Protein AF-0000000080321859 (afdb_homodimer)

Solvent-accessible surface area (backbone atoms only — not comparable to full-atom values): 27134 Å² total; per-residue (Å²): 132,62,76,46,79,43,78,75,52,98,42,32,35,37,41,33,36,69,59,38,38,30,37,37,37,58,61,100,48,27,34,35,37,46,30,27,28,45,57,45,30,52,54,44,61,75,68,56,82,71,75,60,48,25,36,36,37,37,36,87,46,39,67,28,42,49,3,40,14,45,48,38,65,78,32,70,80,35,47,27,33,25,32,49,68,50,54,65,50,72,72,33,63,68,55,51,50,51,32,49,51,54,38,22,66,56,55,74,50,82,77,93,53,44,80,77,76,61,73,38,68,41,47,71,72,38,68,64,80,81,28,38,29,38,64,32,32,7,37,34,86,44,24,35,28,42,32,32,46,75,62,18,34,36,35,36,37,52,47,62,21,46,49,41,91,89,68,49,63,45,63,44,32,54,57,24,38,64,43,20,52,53,28,43,55,54,57,56,32,39,60,35,25,31,33,39,37,38,34,68,49,69,36,51,45,70,50,31,58,51,50,47,50,49,29,51,51,43,39,53,51,51,44,51,43,48,76,73,62,56,49,68,69,57,50,46,58,67,62,53,43,78,71,51,58,62,46,54,64,69,60,51,51,53,48,51,52,37,34,51,51,26,47,72,69,45,134,131,62,75,47,78,43,78,75,51,99,41,32,33,37,41,33,36,69,57,38,39,31,37,38,37,58,59,98,47,28,33,32,36,46,29,26,27,46,57,43,30,52,55,45,60,75,68,56,83,70,75,59,48,25,36,37,37,37,36,88,46,42,67,28,41,49,3,39,14,49,49,38,68,78,33,71,80,36,47,26,34,24,32,50,69,51,54,64,49,72,74,34,64,70,54,53,50,50,33,51,52,53,39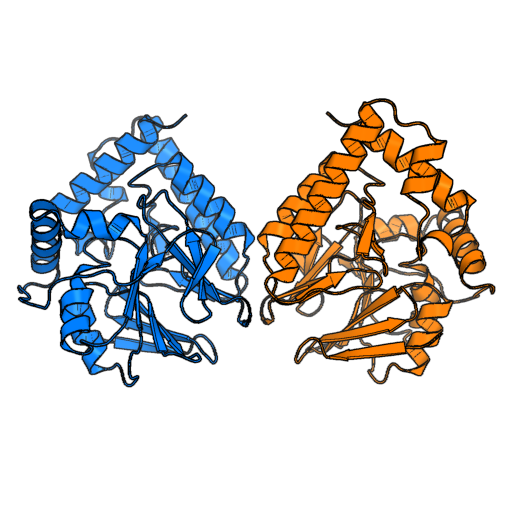,22,66,55,54,74,51,82,77,92,54,51,79,75,75,61,72,39,69,41,49,70,73,36,69,63,81,81,28,37,27,38,63,30,32,8,35,35,84,46,23,36,27,43,32,33,46,74,62,18,34,36,36,39,37,53,48,64,22,46,48,39,91,88,67,48,66,43,65,44,31,53,58,25,39,64,44,22,52,52,29,40,55,54,57,56,33,38,59,35,25,31,32,38,37,36,32,69,49,69,36,52,46,71,50,30,56,50,50,48,51,49,29,52,50,42,38,51,51,51,44,52,44,46,76,72,62,55,50,69,68,59,50,47,60,68,62,53,43,76,71,52,58,62,46,55,62,69,60,51,52,51,47,51,51,37,33,51,50,26,45,72,69,44,136

Secondary structure (DSSP, 8-state):
-PEEEEE-SSSEEEEEETTEEEEEEESSSEEEE----HHHHHHHHHH--SPPSEEE----SHHHHTTHHHHHHH-TT-EEEEETTHHHHHT-HHHHHHHHHHHHHHHSS----PPP--SEEE-TT-EETTEEEEE-TTSSTT-EEEEEGGGTEEEEETTT-EE-TTS-EE---SS-HHHHHHHHHHHHHH--SEEEESSS-EEETTHHHHHHHHHHHHHHHHHHHHHTT--HHHHHHHHS-GGGGGS-HHHHHHHHHHHHHHHHT--/-PEEEEE-SSSEEEEEETTEEEEEEESSSEEEE----HHHHHHHHHH--SPPSEEE----SHHHHTTHHHHHHH-TT-EEEEETTHHHHHT-HHHHHHHHHHHHHHHSS----PPP--SEEE-TT-EETTEEEEE-TTS-TT-EEEEEGGGTEEEEETTT-EE-TTS-EE---SS-HHHHHHHHHHHHHH--SEEEESSS-EEETTHHHHHHHHHHHHHHHHHHHHHTT--HHHHHHHHS-GGGGGS-HHHHHHHHHHHHHHHHT--

Radius of gyration: 26.73 Å; Cα contacts (8 Å, |Δi|>4): 1152; chains: 2; bounding box: 50×74×61 Å

InterPro domains:
  IPR001279 Metallo-beta-lactamase [PF00753] (16-199)
  IPR001279 Metallo-beta-lactamase [SM00849] (19-199)
  IPR036866 Ribonuclease Z/Hydroxyacylglutathione hydrolase-like [G3DSA:3.60.15.10] (3-265)
  IPR036866 Ribonuclease Z/Hydroxyacylglutathione hydrolase-like [SSF56281] (5-227)
  IPR050855 Metallo-beta-lactamase type 2-like [PTHR42951] (15-222)

Structure (mmCIF, N/CA/C/O backbone):
data_AF-0000000080321859-model_v1
#
loop_
_entity.id
_entity.type
_entity.pdbx_description
1 polymer 'Zn-dependent hydrolase'
#
loop_
_atom_site.group_PDB
_atom_site.id
_atom_site.type_symbol
_atom_site.label_atom_id
_atom_site.label_alt_id
_atom_site.label_comp_id
_atom_site.label_asym_id
_atom_site.label_entity_id
_atom_site.label_seq_id
_atom_site.pdbx_PDB_ins_code
_atom_site.Cartn_x
_atom_site.Cartn_y
_atom_site.Cartn_z
_atom_site.occupancy
_atom_site.B_iso_or_equiv
_atom_site.auth_seq_id
_atom_site.auth_comp_id
_atom_site.auth_asym_id
_atom_site.auth_atom_id
_atom_site.pdbx_PDB_model_num
ATOM 1 N N . MET A 1 1 ? -11.883 -33.625 -8.992 1 77.44 1 MET A N 1
ATOM 2 C CA . MET A 1 1 ? -11.422 -32.344 -8.469 1 77.44 1 MET A CA 1
ATOM 3 C C . MET A 1 1 ? -12.602 -31.422 -8.195 1 77.44 1 MET A C 1
ATOM 5 O O . MET A 1 1 ? -13.539 -31.344 -8.992 1 77.44 1 MET A O 1
ATOM 9 N N . GLU A 1 2 ? -12.727 -30.891 -6.996 1 87 2 GLU A N 1
ATOM 10 C CA . GLU A 1 2 ? -13.82 -29.984 -6.617 1 87 2 GLU A CA 1
ATOM 11 C C . GLU A 1 2 ? -13.438 -28.531 -6.836 1 87 2 GLU A C 1
ATOM 13 O O . GLU A 1 2 ? -12.25 -28.188 -6.797 1 87 2 GLU A O 1
ATOM 18 N N . VAL A 1 3 ? -14.469 -27.703 -7.324 1 94.19 3 VAL A N 1
ATOM 19 C CA . VAL A 1 3 ? -14.273 -26.266 -7.48 1 94.19 3 VAL A CA 1
ATOM 20 C C . VAL A 1 3 ? -14.961 -25.516 -6.34 1 94.19 3 VAL A C 1
ATOM 22 O O . VAL A 1 3 ? -16.156 -25.719 -6.086 1 94.19 3 VAL A O 1
ATOM 25 N N . GLU A 1 4 ? -14.211 -24.844 -5.609 1 96.19 4 GLU A N 1
ATOM 26 C CA . GLU A 1 4 ? -14.75 -23.969 -4.582 1 96.19 4 GLU A CA 1
ATOM 27 C C . GLU A 1 4 ? -14.828 -22.531 -5.082 1 96.19 4 GLU A C 1
ATOM 29 O O . GLU A 1 4 ? -13.852 -22 -5.609 1 96.19 4 GLU A O 1
ATOM 34 N N . VAL A 1 5 ? -15.977 -21.906 -4.965 1 96.62 5 VAL A N 1
ATOM 35 C CA . VAL A 1 5 ? -16.156 -20.531 -5.406 1 96.62 5 VAL A CA 1
ATOM 36 C C . VAL A 1 5 ? -16.312 -19.625 -4.195 1 96.62 5 VAL A C 1
ATOM 38 O O . VAL A 1 5 ? -17.172 -19.844 -3.338 1 96.62 5 VAL A O 1
ATOM 41 N N . ILE A 1 6 ? -15.508 -18.625 -4.086 1 97.31 6 ILE A N 1
ATOM 42 C CA . ILE A 1 6 ? -15.5 -17.703 -2.959 1 97.31 6 ILE A CA 1
ATOM 43 C C . ILE A 1 6 ? -15.672 -16.266 -3.465 1 97.31 6 ILE A C 1
ATOM 45 O O . ILE A 1 6 ? -14.898 -15.812 -4.309 1 97.31 6 ILE A O 1
ATOM 49 N N . GLU A 1 7 ? -16.672 -15.555 -3.035 1 97.69 7 GLU A N 1
ATOM 50 C CA . GLU A 1 7 ? -16.797 -14.133 -3.32 1 97.69 7 GLU A CA 1
ATOM 51 C C . GLU A 1 7 ? -15.836 -13.305 -2.469 1 97.69 7 GLU A C 1
ATOM 53 O O . GLU A 1 7 ? -16.016 -13.188 -1.256 1 97.69 7 GLU A O 1
ATOM 58 N N . LEU A 1 8 ? -14.82 -12.742 -3.055 1 98 8 LEU A N 1
ATOM 59 C CA . LEU A 1 8 ? -13.82 -11.992 -2.301 1 98 8 LEU A CA 1
ATOM 60 C C . LEU A 1 8 ? -14.297 -10.57 -2.035 1 98 8 LEU A C 1
ATOM 62 O O . LEU A 1 8 ? -14.125 -10.047 -0.93 1 98 8 LEU A O 1
ATOM 66 N N . THR A 1 9 ? -14.75 -9.898 -3.041 1 97.5 9 THR A N 1
ATOM 67 C CA . THR A 1 9 ? -15.336 -8.57 -2.986 1 97.5 9 THR A CA 1
ATOM 68 C C . THR A 1 9 ? -16.547 -8.477 -3.91 1 97.5 9 THR A C 1
ATOM 70 O O . THR A 1 9 ? -17.016 -9.484 -4.43 1 97.5 9 THR A O 1
ATOM 73 N N . SER A 1 10 ? -17 -7.211 -4.098 1 95.38 10 SER A N 1
ATOM 74 C CA . SER A 1 10 ? -18.141 -7.031 -4.996 1 95.38 10 SER A CA 1
ATOM 75 C C . SER A 1 10 ? -17.75 -7.316 -6.441 1 95.38 10 SER A C 1
ATOM 77 O O . SER A 1 10 ? -18.578 -7.734 -7.242 1 95.38 10 SER A O 1
ATOM 79 N N . SER A 1 11 ? -16.453 -7.227 -6.738 1 97.56 11 SER A N 1
ATOM 80 C CA . SER A 1 11 ? -16.047 -7.332 -8.141 1 97.56 11 SER A CA 1
ATOM 81 C C . SER A 1 11 ? -15.141 -8.539 -8.367 1 97.56 11 SER A C 1
ATOM 83 O O . SER A 1 11 ? -14.789 -8.844 -9.508 1 97.56 11 SER A O 1
ATOM 85 N N . PHE A 1 12 ? -14.789 -9.234 -7.207 1 98.38 12 PHE A N 1
ATOM 86 C CA . PHE A 1 12 ? -13.82 -10.305 -7.367 1 98.38 12 PHE A CA 1
ATOM 87 C C . PHE A 1 12 ? -14.367 -11.617 -6.82 1 98.38 12 PHE A C 1
ATOM 89 O O . PHE A 1 12 ? -14.922 -11.656 -5.723 1 98.38 12 PHE A O 1
ATOM 96 N N . LYS A 1 13 ? -14.117 -12.656 -7.578 1 98.19 13 LYS A N 1
ATOM 97 C CA . LYS A 1 13 ? -14.383 -14.023 -7.148 1 98.19 13 LYS A CA 1
ATOM 98 C C . LYS A 1 13 ? -13.141 -14.891 -7.273 1 98.19 13 LYS A C 1
ATOM 100 O O . LYS A 1 13 ? -12.352 -14.727 -8.211 1 98.19 13 LYS A O 1
ATOM 105 N N . LEU A 1 14 ? -12.969 -15.758 -6.363 1 98.31 14 LEU A N 1
ATOM 106 C CA . LEU A 1 14 ? -11.945 -16.797 -6.402 1 98.31 14 LEU A CA 1
ATOM 107 C C . LEU A 1 14 ? -12.555 -18.156 -6.727 1 98.31 14 LEU A C 1
ATOM 109 O O . LEU A 1 14 ? -13.531 -18.562 -6.109 1 98.31 14 LEU A O 1
ATOM 113 N N . TYR A 1 15 ? -12.07 -18.734 -7.77 1 98 15 TYR A N 1
ATOM 114 C CA . TYR A 1 15 ? -12.344 -20.141 -8.07 1 98 15 TYR A CA 1
ATOM 115 C C . TYR A 1 15 ? -11.148 -21.016 -7.723 1 98 15 TYR A C 1
ATOM 117 O O . TYR A 1 15 ? -10.141 -21 -8.43 1 98 15 TYR A O 1
ATOM 125 N N . ARG A 1 16 ? -11.305 -21.734 -6.66 1 97.69 16 ARG A N 1
ATOM 126 C CA . ARG A 1 16 ? -10.242 -22.672 -6.301 1 97.69 16 ARG A CA 1
ATOM 127 C C . ARG A 1 16 ? -10.492 -24.047 -6.914 1 97.69 16 ARG A C 1
ATOM 129 O O . ARG A 1 16 ? -11.492 -24.703 -6.602 1 97.69 16 ARG A O 1
ATOM 136 N N . VAL A 1 17 ? -9.625 -24.438 -7.777 1 97.38 17 VAL A N 1
ATOM 137 C CA . VAL A 1 17 ? -9.703 -25.734 -8.453 1 97.38 17 VAL A CA 1
ATOM 138 C C . VAL A 1 17 ? -8.523 -26.609 -8.047 1 97.38 17 VAL A C 1
ATOM 140 O O . VAL A 1 17 ? -7.41 -26.438 -8.562 1 97.38 17 VAL A O 1
ATOM 143 N N . GLY A 1 18 ? -8.805 -27.562 -7.125 1 94.56 18 GLY A N 1
ATOM 144 C CA . GLY A 1 18 ? -7.68 -28.25 -6.52 1 94.56 18 GLY A CA 1
ATOM 145 C C . GLY A 1 18 ? -6.766 -27.328 -5.73 1 94.56 18 GLY A C 1
ATOM 146 O O . GLY A 1 18 ? -7.203 -26.688 -4.781 1 94.56 18 GLY A O 1
ATOM 147 N N . PHE A 1 19 ? -5.531 -27.234 -6.23 1 95.19 19 PHE A N 1
ATOM 148 C CA . PHE A 1 19 ? -4.59 -26.375 -5.516 1 95.19 19 PHE A CA 1
ATOM 149 C C . PHE A 1 19 ? -4.277 -25.125 -6.324 1 95.19 19 PHE A C 1
ATOM 151 O O . PHE A 1 19 ? -3.32 -24.406 -6.02 1 95.19 19 PHE A O 1
ATOM 158 N N . VAL A 1 20 ? -5.02 -24.906 -7.363 1 97.12 20 VAL A N 1
ATOM 159 C CA . VAL A 1 20 ? -4.797 -23.734 -8.219 1 97.12 20 VAL A CA 1
ATOM 160 C C . VAL A 1 20 ? -5.902 -22.703 -7.984 1 97.12 20 VAL A C 1
ATOM 162 O O . VAL A 1 20 ? -7.086 -23.047 -7.965 1 97.12 20 VAL A O 1
ATOM 165 N N . ASN A 1 21 ? -5.527 -21.5 -7.801 1 98.38 21 ASN A N 1
ATOM 166 C CA . ASN A 1 21 ? -6.473 -20.406 -7.617 1 98.38 21 ASN A CA 1
ATOM 167 C C . ASN A 1 21 ? -6.66 -19.594 -8.898 1 98.38 21 ASN A C 1
ATOM 169 O O . ASN A 1 21 ? -5.684 -19.172 -9.516 1 98.38 21 ASN A O 1
ATOM 173 N N . TYR A 1 22 ? -7.887 -19.438 -9.328 1 98.56 22 TYR A N 1
ATOM 174 C CA . TYR A 1 22 ? -8.297 -18.531 -10.398 1 98.56 22 TYR A CA 1
ATOM 175 C C . TYR A 1 22 ? -9.055 -17.328 -9.844 1 98.56 22 TYR A C 1
ATOM 177 O O . TYR A 1 22 ? -9.844 -17.469 -8.906 1 98.56 22 TYR A O 1
ATOM 185 N N . TYR A 1 23 ? -8.836 -16.203 -10.438 1 98.56 23 TYR A N 1
ATOM 186 C CA . TYR A 1 23 ? -9.562 -15.016 -10.016 1 98.56 23 TYR A CA 1
ATOM 187 C C . TYR A 1 23 ? -10.336 -14.398 -11.18 1 98.56 23 TYR A C 1
ATOM 189 O O . TYR A 1 23 ? -9.82 -14.328 -12.305 1 98.56 23 TYR A O 1
ATOM 197 N N . VAL A 1 24 ? -11.523 -14.023 -10.938 1 98.69 24 VAL A N 1
ATOM 198 C CA . VAL A 1 24 ? -12.344 -13.344 -11.938 1 98.69 24 VAL A CA 1
ATOM 199 C C . VAL A 1 24 ? -12.68 -11.938 -11.461 1 98.69 24 VAL A C 1
ATOM 201 O O . VAL A 1 24 ? -13.188 -11.75 -10.352 1 98.69 24 VAL A O 1
ATOM 204 N N . TYR A 1 25 ? -12.312 -11 -12.242 1 98.62 25 TYR A N 1
ATOM 205 C CA . TYR A 1 25 ? -12.664 -9.602 -12.008 1 98.62 25 TYR A CA 1
ATOM 206 C C . TYR A 1 25 ? -13.812 -9.164 -12.898 1 98.62 25 TYR A C 1
ATOM 208 O O . TYR A 1 25 ? -13.711 -9.219 -14.125 1 98.62 25 TYR A O 1
ATOM 216 N N . SER A 1 26 ? -14.836 -8.727 -12.266 1 97.75 26 SER A N 1
ATOM 217 C CA . SER A 1 26 ? -16.016 -8.242 -12.992 1 97.75 26 SER A CA 1
ATOM 218 C C . SER A 1 26 ? -16.062 -6.719 -13 1 97.75 26 SER A C 1
ATOM 220 O O . SER A 1 26 ? -16.656 -6.109 -12.102 1 97.75 26 SER A O 1
ATOM 222 N N . GLY A 1 27 ? -15.391 -6.105 -13.961 1 95.62 27 GLY A N 1
ATOM 223 C CA . GLY A 1 27 ? -15.492 -4.676 -14.219 1 95.62 27 GLY A CA 1
ATOM 224 C C . GLY A 1 27 ? -16.234 -4.352 -15.508 1 95.62 27 GLY A C 1
ATOM 225 O O . GLY A 1 27 ? -17.281 -4.941 -15.789 1 95.62 27 GLY A O 1
ATOM 226 N N . GLU A 1 28 ? -15.711 -3.27 -16.25 1 93.06 28 GLU A N 1
ATOM 227 C CA . GLU A 1 28 ? -16.281 -3.018 -17.578 1 93.06 28 GLU A CA 1
ATOM 228 C C . GLU A 1 28 ? -16.156 -4.246 -18.469 1 93.06 28 GLU A C 1
ATOM 230 O O . GLU A 1 28 ? -17.078 -4.555 -19.234 1 93.06 28 GLU A O 1
ATOM 235 N N . LYS A 1 29 ? -15.016 -4.914 -18.297 1 96.25 29 LYS A N 1
ATOM 236 C CA . LYS A 1 29 ? -14.773 -6.23 -18.891 1 96.25 29 LYS A CA 1
ATOM 237 C C . LYS A 1 29 ? -14.555 -7.285 -17.812 1 96.25 29 LYS A C 1
ATOM 239 O O . LYS A 1 29 ? -14.086 -6.977 -16.719 1 96.25 29 LYS A O 1
ATOM 244 N N . THR A 1 30 ? -15.016 -8.453 -18.125 1 98.19 30 THR A N 1
ATOM 245 C CA . THR A 1 30 ? -14.703 -9.578 -17.25 1 98.19 30 THR A CA 1
ATOM 246 C C . THR A 1 30 ? -13.305 -10.117 -17.547 1 98.19 30 THR A C 1
ATOM 248 O O . THR A 1 30 ? -13.008 -10.516 -18.672 1 98.19 30 THR A O 1
ATOM 251 N N . VAL A 1 31 ? -12.477 -10.102 -16.578 1 98.75 31 VAL A N 1
ATOM 252 C CA . VAL A 1 31 ? -11.094 -10.547 -16.734 1 98.75 31 VAL A CA 1
ATOM 253 C C . VAL A 1 31 ? -10.859 -11.797 -15.898 1 98.75 31 VAL A C 1
ATOM 255 O O . VAL A 1 31 ? -11.086 -11.789 -14.688 1 98.75 31 VAL A O 1
ATOM 258 N N . LEU A 1 32 ? -10.477 -12.852 -16.531 1 98.75 32 LEU A N 1
ATOM 259 C CA . LEU A 1 32 ? -9.992 -14.039 -15.828 1 98.75 32 LEU A CA 1
ATOM 260 C C . LEU A 1 32 ? -8.492 -13.953 -15.586 1 98.75 32 LEU A C 1
ATOM 262 O O . LEU A 1 32 ? -7.715 -13.797 -16.531 1 98.75 32 LEU A O 1
ATOM 266 N N . ILE A 1 33 ? -8.078 -13.969 -14.312 1 98.81 33 ILE A N 1
ATOM 267 C CA . ILE A 1 33 ? -6.672 -13.867 -13.945 1 98.81 33 ILE A CA 1
ATOM 268 C C . ILE A 1 33 ? -6.156 -15.242 -13.523 1 98.81 33 ILE A C 1
ATOM 270 O O . ILE A 1 33 ? -6.695 -15.859 -12.594 1 98.81 33 ILE A O 1
ATOM 274 N N . GLU A 1 34 ? -5.074 -15.719 -14.109 1 97.44 34 GLU A N 1
ATOM 275 C CA . GLU A 1 34 ? -4.52 -17.062 -13.977 1 97.44 34 GLU A CA 1
ATOM 276 C C . GLU A 1 34 ? -5.18 -18.031 -14.953 1 97.44 34 GLU A C 1
ATOM 278 O O . GLU A 1 34 ? -6.387 -17.953 -15.195 1 97.44 34 GLU A O 1
ATOM 283 N N . THR A 1 35 ? -4.371 -18.938 -15.5 1 97.38 35 THR A N 1
ATOM 284 C CA . THR A 1 35 ? -4.926 -19.891 -16.453 1 97.38 35 THR A CA 1
ATOM 285 C C . THR A 1 35 ? -4.719 -21.328 -15.969 1 97.38 35 THR A C 1
ATOM 287 O O . THR A 1 35 ? -5.367 -22.25 -16.453 1 97.38 35 THR A O 1
ATOM 290 N N . GLY A 1 36 ? -3.777 -21.531 -15.047 1 97.38 36 GLY A N 1
ATOM 291 C CA . GLY A 1 36 ? -3.562 -22.844 -14.445 1 97.38 36 GLY A CA 1
ATOM 292 C C . GLY A 1 36 ? -3.098 -23.891 -15.438 1 97.38 36 GLY A C 1
ATOM 293 O O . GLY A 1 36 ? -2.357 -23.578 -16.375 1 97.38 36 GLY A O 1
ATOM 294 N N . LEU A 1 37 ? -3.418 -25.172 -15.102 1 97.31 37 LEU A N 1
ATOM 295 C CA . LEU A 1 37 ? -3.141 -26.344 -15.914 1 97.31 37 LEU A CA 1
ATOM 296 C C . LEU A 1 37 ? -4.305 -26.641 -16.859 1 97.31 37 LEU A C 1
ATOM 298 O O . LEU A 1 37 ? -5.414 -26.141 -16.656 1 97.31 37 LEU A O 1
ATOM 302 N N . SER A 1 38 ? -4.039 -27.5 -17.875 1 96.75 38 SER A N 1
ATOM 303 C CA . SER A 1 38 ? -5.109 -27.859 -18.812 1 96.75 38 SER A CA 1
ATOM 304 C C . SER A 1 38 ? -6.273 -28.516 -18.078 1 96.75 38 SER A C 1
ATOM 306 O O . SER A 1 38 ? -7.434 -28.172 -18.297 1 96.75 38 SER A O 1
ATOM 308 N N . CYS A 1 39 ? -5.977 -29.391 -17.094 1 96.31 39 CYS A N 1
ATOM 309 C CA . CYS A 1 39 ? -7.035 -30.109 -16.391 1 96.31 39 CYS A CA 1
ATOM 310 C C . CYS A 1 39 ? -7.777 -29.188 -15.43 1 96.31 39 CYS A C 1
ATOM 312 O O . CYS A 1 39 ? -8.992 -29.312 -15.266 1 96.31 39 CYS A O 1
ATOM 314 N N . THR A 1 40 ? -7.09 -28.297 -14.75 1 97.19 40 THR A N 1
ATOM 315 C CA . THR A 1 40 ? -7.77 -27.406 -13.82 1 97.19 40 THR A CA 1
ATOM 316 C C . THR A 1 40 ? -8.586 -26.359 -14.57 1 97.19 40 THR A C 1
ATOM 318 O O . THR A 1 40 ? -9.648 -25.938 -14.109 1 97.19 40 THR A O 1
ATOM 321 N N . ALA A 1 41 ? -8.102 -25.906 -15.703 1 97 41 ALA A N 1
ATOM 322 C CA . ALA A 1 41 ? -8.867 -24.984 -16.531 1 97 41 ALA A CA 1
ATOM 323 C C . ALA A 1 41 ? -10.156 -25.641 -17.031 1 97 41 ALA A C 1
ATOM 325 O O . ALA A 1 41 ? -11.211 -25 -17.031 1 97 41 ALA A O 1
ATOM 326 N N . SER A 1 42 ? -10 -26.891 -17.469 1 95.81 42 SER A N 1
ATOM 327 C CA . SER A 1 42 ? -11.188 -27.641 -17.891 1 95.81 42 SER A CA 1
ATOM 328 C C . SER A 1 42 ? -12.219 -27.719 -16.781 1 95.81 42 SER A C 1
ATOM 330 O O . SER A 1 42 ? -13.414 -27.531 -17 1 95.81 42 SER A O 1
ATOM 332 N N . LYS A 1 43 ? -11.734 -28.062 -15.656 1 96.81 43 LYS A N 1
ATOM 333 C CA . LYS A 1 43 ? -12.625 -28.172 -14.5 1 96.81 43 LYS A CA 1
ATOM 334 C C . LYS A 1 43 ? -13.242 -26.812 -14.156 1 96.81 43 LYS A C 1
ATOM 336 O O . LYS A 1 43 ? -14.422 -26.734 -13.805 1 96.81 43 LYS A O 1
ATOM 341 N N . LEU A 1 44 ? -12.484 -25.734 -14.195 1 97.25 44 LEU A N 1
ATOM 342 C CA . LEU A 1 44 ? -12.977 -24.391 -13.969 1 97.25 44 LEU A CA 1
ATOM 343 C C . LEU A 1 44 ? -14.164 -24.078 -14.867 1 97.25 44 LEU A C 1
ATOM 345 O O . LEU A 1 44 ? -15.156 -23.516 -14.414 1 97.25 44 LEU A O 1
ATOM 349 N N . LEU A 1 45 ? -14.055 -24.422 -16.141 1 96 45 LEU A N 1
ATOM 350 C CA . LEU A 1 45 ? -15.047 -24.078 -17.156 1 96 45 LEU A CA 1
ATOM 351 C C . LEU A 1 45 ? -16.375 -24.75 -16.859 1 96 45 LEU A C 1
ATOM 353 O O . LEU A 1 45 ? -17.422 -24.297 -17.328 1 96 45 LEU A O 1
ATOM 357 N N . GLU A 1 46 ? -16.297 -25.828 -16.094 1 94.88 46 GLU A N 1
ATOM 358 C CA . GLU A 1 46 ? -17.531 -26.5 -15.695 1 94.88 46 GLU A CA 1
ATOM 359 C C . GLU A 1 46 ? -18.344 -25.641 -14.727 1 94.88 46 GLU A C 1
ATOM 361 O O . GLU A 1 46 ? -19.562 -25.812 -14.609 1 94.88 46 GLU A O 1
ATOM 366 N N . GLU A 1 47 ? -17.688 -24.781 -14.047 1 95.06 47 GLU A N 1
ATOM 367 C CA . GLU A 1 47 ? -18.344 -24.047 -12.977 1 95.06 47 GLU A CA 1
ATOM 368 C C . GLU A 1 47 ? -18.406 -22.547 -13.289 1 95.06 47 GLU A C 1
ATOM 370 O O . GLU A 1 47 ? -19.172 -21.812 -12.688 1 95.06 47 GLU A O 1
ATOM 375 N N . LEU A 1 48 ? -17.609 -22.172 -14.219 1 93.44 48 LEU A N 1
ATOM 376 C CA . LEU A 1 48 ? -17.5 -20.75 -14.523 1 93.44 48 LEU A CA 1
ATOM 377 C C . LEU A 1 48 ? -18.766 -20.25 -15.219 1 93.44 48 LEU A C 1
ATOM 379 O O . LEU A 1 48 ? -19.125 -20.719 -16.297 1 93.44 48 LEU A O 1
ATOM 383 N N . ASP A 1 49 ? -19.5 -19.391 -14.641 1 84.69 49 ASP A N 1
ATOM 384 C CA . ASP A 1 49 ? -20.766 -18.875 -15.148 1 84.69 49 ASP A CA 1
ATOM 385 C C . ASP A 1 49 ? -20.578 -17.547 -15.867 1 84.69 49 ASP A C 1
ATOM 387 O O . ASP A 1 49 ? -21.484 -17.062 -16.531 1 84.69 49 ASP A O 1
ATOM 391 N N . GLU A 1 50 ? -19.484 -16.969 -15.844 1 84.5 50 GLU A N 1
ATOM 392 C CA . GLU A 1 50 ? -19.219 -15.648 -16.406 1 84.5 50 GLU A CA 1
ATOM 393 C C . GLU A 1 50 ? -18.688 -15.758 -17.844 1 84.5 50 GLU A C 1
ATOM 395 O O . GLU A 1 50 ? -18 -16.719 -18.188 1 84.5 50 GLU A O 1
ATOM 400 N N . ASP A 1 51 ? -19.094 -14.805 -18.625 1 91.56 51 ASP A N 1
ATOM 401 C CA . ASP A 1 51 ? -18.469 -14.664 -19.938 1 91.56 51 ASP A CA 1
ATOM 402 C C . ASP A 1 51 ? -17.141 -13.93 -19.828 1 91.56 51 ASP A C 1
ATOM 404 O O . ASP A 1 51 ? -17.094 -12.773 -19.406 1 91.56 51 ASP A O 1
ATOM 408 N N . VAL A 1 52 ? -16.125 -14.578 -20.219 1 97.31 52 VAL A N 1
ATOM 409 C CA . VAL A 1 52 ? -14.789 -14.031 -20.047 1 97.31 52 VAL A CA 1
ATOM 410 C C . VAL A 1 52 ? -14.414 -13.203 -21.281 1 97.31 52 VAL A C 1
ATOM 412 O O . VAL A 1 52 ? -14.375 -13.719 -22.391 1 97.31 52 VAL A O 1
ATOM 415 N N . ASP A 1 53 ? -14.156 -11.875 -21.062 1 98.06 53 ASP A N 1
ATOM 416 C CA . ASP A 1 53 ? -13.766 -10.953 -22.141 1 98.06 53 ASP A CA 1
ATOM 417 C C . ASP A 1 53 ? -12.25 -10.953 -22.344 1 98.06 53 ASP A C 1
ATOM 419 O O . ASP A 1 53 ? -11.766 -10.672 -23.438 1 98.06 53 ASP A O 1
ATOM 423 N N . SER A 1 54 ? -11.586 -11.18 -21.297 1 98.69 54 SER A N 1
ATOM 424 C CA . SER A 1 54 ? -10.125 -11.094 -21.312 1 98.69 54 SER A CA 1
ATOM 425 C C . SER A 1 54 ? -9.508 -12.062 -20.312 1 98.69 54 SER A C 1
ATOM 427 O O . SER A 1 54 ? -10.148 -12.445 -19.328 1 98.69 54 SER A O 1
ATOM 429 N N . ILE A 1 55 ? -8.32 -12.477 -20.625 1 98.69 55 ILE A N 1
ATOM 430 C CA . ILE A 1 55 ? -7.547 -13.398 -19.797 1 98.69 55 ILE A CA 1
ATOM 431 C C . ILE A 1 55 ? -6.176 -12.789 -19.5 1 98.69 55 ILE A C 1
ATOM 433 O O . ILE A 1 55 ? -5.531 -12.234 -20.391 1 98.69 55 ILE A O 1
ATOM 437 N N . LEU A 1 56 ? -5.773 -12.789 -18.281 1 98.81 56 LEU A N 1
ATOM 438 C CA . LEU A 1 56 ? -4.469 -12.266 -17.875 1 98.81 56 LEU A CA 1
ATOM 439 C C . LEU A 1 56 ? -3.584 -13.375 -17.328 1 98.81 56 LEU A C 1
ATOM 441 O O . LEU A 1 56 ? -3.953 -14.047 -16.359 1 98.81 56 LEU A O 1
ATOM 445 N N . ILE A 1 57 ? -2.428 -13.586 -17.922 1 98.25 57 ILE A N 1
ATOM 446 C CA . ILE A 1 57 ? -1.423 -14.547 -17.469 1 98.25 57 ILE A CA 1
ATOM 447 C C . ILE A 1 57 ? -0.456 -13.859 -16.5 1 98.25 57 ILE A C 1
ATOM 449 O O . ILE A 1 57 ? 0.146 -12.836 -16.844 1 98.25 57 ILE A O 1
ATOM 453 N N . THR A 1 58 ? -0.282 -14.438 -15.391 1 98.38 58 THR A N 1
ATOM 454 C CA . THR A 1 58 ? 0.546 -13.805 -14.367 1 98.38 58 THR A CA 1
ATOM 455 C C . THR A 1 58 ? 2.025 -14.062 -14.633 1 98.38 58 THR A C 1
ATOM 457 O O . THR A 1 58 ? 2.863 -13.188 -14.422 1 98.38 58 THR A O 1
ATOM 460 N N . HIS A 1 59 ? 2.398 -15.297 -15 1 98.44 59 HIS A N 1
ATOM 461 C CA . HIS A 1 59 ? 3.766 -15.617 -15.398 1 98.44 59 HIS A CA 1
ATOM 462 C C . HIS A 1 59 ? 3.822 -16.922 -16.188 1 98.44 59 HIS A C 1
ATOM 464 O O . HIS A 1 59 ? 2.822 -17.625 -16.297 1 98.44 59 HIS A O 1
ATOM 470 N N . ALA A 1 60 ? 5.039 -17.172 -16.734 1 96.75 60 ALA A N 1
ATOM 471 C CA . ALA A 1 60 ? 5.145 -18.234 -17.734 1 96.75 60 ALA A CA 1
ATOM 472 C C . ALA A 1 60 ? 5.707 -19.516 -17.125 1 96.75 60 ALA A C 1
ATOM 474 O O . ALA A 1 60 ? 6.676 -20.078 -17.625 1 96.75 60 ALA A O 1
ATOM 475 N N . HIS A 1 61 ? 5.238 -20.047 -16.094 1 97.25 61 HIS A N 1
ATOM 476 C CA . HIS A 1 61 ? 5.441 -21.422 -15.664 1 97.25 61 HIS A CA 1
ATOM 477 C C . HIS A 1 61 ? 4.293 -22.328 -16.109 1 97.25 61 HIS A C 1
ATOM 479 O O . HIS A 1 61 ? 3.164 -21.859 -16.281 1 97.25 61 HIS A O 1
ATOM 485 N N . PHE A 1 62 ? 4.578 -23.594 -16.297 1 95.94 62 PHE A N 1
ATOM 486 C CA . PHE A 1 62 ? 3.654 -24.484 -16.984 1 95.94 62 PHE A CA 1
ATOM 487 C C . PHE A 1 62 ? 2.324 -24.562 -16.25 1 95.94 62 PHE A C 1
ATOM 489 O O . PHE A 1 62 ? 1.267 -24.672 -16.875 1 95.94 62 PHE A O 1
ATOM 496 N N . ASP A 1 63 ? 2.393 -24.484 -14.891 1 97.25 63 ASP A N 1
ATOM 497 C CA . ASP A 1 63 ? 1.162 -24.641 -14.117 1 97.25 63 ASP A CA 1
ATOM 498 C C . ASP A 1 63 ? 0.388 -23.328 -14.039 1 97.25 63 ASP A C 1
ATOM 500 O O . ASP A 1 63 ? -0.616 -23.234 -13.336 1 97.25 63 ASP A O 1
ATOM 504 N N . HIS A 1 64 ? 0.774 -22.328 -14.797 1 98 64 HIS A N 1
ATOM 505 C CA . HIS A 1 64 ? 0.086 -21.047 -14.852 1 98 64 HIS A CA 1
ATOM 506 C C . HIS A 1 64 ? -0.202 -20.625 -16.297 1 98 64 HIS A C 1
ATOM 508 O O . HIS A 1 64 ? -0.737 -19.547 -16.531 1 98 64 HIS A O 1
ATOM 514 N N . ILE A 1 65 ? 0.188 -21.422 -17.266 1 97.19 65 ILE A N 1
ATOM 515 C CA . ILE A 1 65 ? 0.02 -20.922 -18.625 1 97.19 65 ILE A CA 1
ATOM 516 C C . ILE A 1 65 ? -0.587 -22 -19.516 1 97.19 65 ILE A C 1
ATOM 518 O O . ILE A 1 65 ? -1.245 -21.703 -20.516 1 97.19 65 ILE A O 1
ATOM 522 N N . THR A 1 66 ? -0.422 -23.297 -19.234 1 97.12 66 THR A N 1
ATOM 523 C CA . THR A 1 66 ? -0.838 -24.359 -20.156 1 97.12 66 THR A CA 1
ATOM 524 C C . THR A 1 66 ? -2.359 -24.422 -20.234 1 97.12 66 THR A C 1
ATOM 526 O O . THR A 1 66 ? -2.912 -24.797 -21.281 1 97.12 66 THR A O 1
ATOM 529 N N . GLY A 1 67 ? -3.041 -24 -19.188 1 97.56 67 GLY A N 1
ATOM 530 C CA . GLY A 1 67 ? -4.496 -23.969 -19.203 1 97.56 67 GLY A CA 1
ATOM 531 C C . GLY A 1 67 ? -5.059 -22.969 -20.188 1 97.56 67 GLY A C 1
ATOM 532 O O . GLY A 1 67 ? -6.242 -23.031 -20.531 1 97.56 67 GLY A O 1
ATOM 533 N N . LEU A 1 68 ? -4.223 -22.062 -20.625 1 97.38 68 LEU A N 1
ATOM 534 C CA . LEU A 1 68 ? -4.648 -21.078 -21.609 1 97.38 68 LEU A CA 1
ATOM 535 C C . LEU A 1 68 ? -5.164 -21.75 -22.875 1 97.38 68 LEU A C 1
ATOM 537 O O . LEU A 1 68 ? -6.094 -21.266 -23.516 1 97.38 68 LEU A O 1
ATOM 541 N N . SER A 1 69 ? -4.551 -22.875 -23.219 1 96.38 69 SER A N 1
ATOM 542 C CA . SER A 1 69 ? -4.965 -23.609 -24.422 1 96.38 69 SER A CA 1
ATOM 543 C C . SER A 1 69 ? -6.426 -24.031 -24.328 1 96.38 69 SER A C 1
ATOM 545 O O . SER A 1 69 ? -7.168 -23.922 -25.312 1 96.38 69 SER A O 1
ATOM 547 N N . VAL A 1 70 ? -6.867 -24.438 -23.141 1 96.38 70 VAL A N 1
ATOM 548 C CA . VAL A 1 70 ? -8.242 -24.859 -22.891 1 96.38 70 VAL A CA 1
ATOM 549 C C . VAL A 1 70 ? -9.164 -23.656 -22.906 1 96.38 70 VAL A C 1
ATOM 551 O O . VAL A 1 70 ? -10.234 -23.672 -23.516 1 96.38 70 VAL A O 1
ATOM 554 N N . LEU A 1 71 ? -8.75 -22.578 -22.281 1 97.06 71 LEU A N 1
ATOM 555 C CA . LEU A 1 71 ? -9.562 -21.391 -22.125 1 97.06 71 LEU A CA 1
ATOM 556 C C . LEU A 1 71 ? -9.797 -20.703 -23.469 1 97.06 71 LEU A C 1
ATOM 558 O O . LEU A 1 71 ? -10.891 -20.188 -23.719 1 97.06 71 LEU A O 1
ATOM 562 N N . LEU A 1 72 ? -8.812 -20.703 -24.328 1 96.12 72 LEU A N 1
ATOM 563 C CA . LEU A 1 72 ? -8.922 -20.062 -25.625 1 96.12 72 LEU A CA 1
ATOM 564 C C . LEU A 1 72 ? -9.859 -20.844 -26.531 1 96.12 72 LEU A C 1
ATOM 566 O O . LEU A 1 72 ? -10.445 -20.281 -27.469 1 96.12 72 LEU A O 1
ATOM 570 N N . GLU A 1 73 ? -9.891 -22.156 -26.328 1 94.94 73 GLU A N 1
ATOM 571 C CA . GLU A 1 73 ? -10.883 -22.938 -27.078 1 94.94 73 GLU A CA 1
ATOM 572 C C . GLU A 1 73 ? -12.305 -22.5 -26.719 1 94.94 73 GLU A C 1
ATOM 574 O O . GLU A 1 73 ? -13.164 -22.438 -27.594 1 94.94 73 GLU A O 1
ATOM 579 N N . GLN A 1 74 ? -12.516 -22.266 -25.453 1 94.19 74 GLN A N 1
ATOM 580 C CA . GLN A 1 74 ? -13.836 -21.844 -24.984 1 94.19 74 GLN A CA 1
ATOM 581 C C . GLN A 1 74 ? -14.109 -20.391 -25.312 1 94.19 74 GLN A C 1
ATOM 583 O O . GLN A 1 74 ? -15.242 -20.016 -25.625 1 94.19 74 GLN A O 1
ATOM 588 N N . TYR A 1 75 ? -13.047 -19.562 -25.25 1 96.06 75 TYR A N 1
ATOM 589 C CA . TYR A 1 75 ? -13.164 -18.125 -25.484 1 96.06 75 TYR A CA 1
ATOM 590 C C . TYR A 1 75 ? -12.164 -17.672 -26.547 1 96.06 75 TYR A C 1
ATOM 592 O O . TYR A 1 75 ? -11.242 -16.906 -26.234 1 96.06 75 TYR A O 1
ATOM 600 N N . PRO A 1 76 ? -12.438 -18 -27.75 1 95.06 76 PRO A N 1
ATOM 601 C CA . PRO A 1 76 ? -11.461 -17.719 -28.797 1 95.06 76 PRO A CA 1
ATOM 602 C C . PRO A 1 76 ? -11.273 -16.219 -29.031 1 95.06 76 PRO A C 1
ATOM 604 O O . PRO A 1 76 ? -10.219 -15.789 -29.516 1 95.06 76 PRO A O 1
ATOM 607 N N . GLU A 1 77 ? -12.195 -15.391 -28.625 1 96.25 77 GLU A N 1
ATOM 608 C CA . GLU A 1 77 ? -12.125 -13.961 -28.891 1 96.25 77 GLU A CA 1
ATOM 609 C C . GLU A 1 77 ? -11.594 -13.195 -27.688 1 96.25 77 GLU A C 1
ATOM 611 O O . GLU A 1 77 ? -11.414 -11.977 -27.734 1 96.25 77 GLU A O 1
ATOM 616 N N . ALA A 1 78 ? -11.336 -13.898 -26.594 1 97.69 78 ALA A N 1
ATOM 617 C CA . ALA A 1 78 ? -10.836 -13.234 -25.391 1 97.69 78 ALA A CA 1
ATOM 618 C C . ALA A 1 78 ? -9.469 -12.609 -25.625 1 97.69 78 ALA A C 1
ATOM 620 O O . ALA A 1 78 ? -8.602 -13.227 -26.25 1 97.69 78 ALA A O 1
ATOM 621 N N . GLU A 1 79 ? -9.297 -11.352 -25.203 1 98.56 79 GLU A N 1
ATOM 622 C CA . GLU A 1 79 ? -7.984 -10.719 -25.234 1 98.56 79 GLU A CA 1
ATOM 623 C C . GLU A 1 79 ? -7.062 -11.305 -24.172 1 98.56 79 GLU A C 1
ATOM 625 O O . GLU A 1 79 ? -7.43 -11.367 -23 1 98.56 79 GLU A O 1
ATOM 630 N N . VAL A 1 80 ? -5.891 -11.727 -24.609 1 98.56 80 VAL A N 1
ATOM 631 C CA . VAL A 1 80 ? -4.961 -12.336 -23.656 1 98.56 80 VAL A CA 1
ATOM 632 C C . VAL A 1 80 ? -3.838 -11.359 -23.328 1 98.56 80 VAL A C 1
ATOM 634 O O . VAL A 1 80 ? -3.09 -10.938 -24.219 1 98.56 80 VAL A O 1
ATOM 637 N N . GLY A 1 81 ? -3.75 -10.938 -22.078 1 98.69 81 GLY A N 1
ATOM 638 C CA . GLY A 1 81 ? -2.643 -10.133 -21.594 1 98.69 81 GLY A CA 1
ATOM 639 C C . GLY A 1 81 ? -1.611 -10.93 -20.828 1 98.69 81 GLY A C 1
ATOM 640 O O . GLY A 1 81 ? -1.951 -11.906 -20.156 1 98.69 81 GLY A O 1
ATOM 641 N N . GLY A 1 82 ? -0.425 -10.602 -20.812 1 98.5 82 GLY A N 1
ATOM 642 C CA . GLY A 1 82 ? 0.705 -11.141 -20.062 1 98.5 82 GLY A CA 1
ATOM 643 C C . GLY A 1 82 ? 1.97 -10.32 -20.234 1 98.5 82 GLY A C 1
ATOM 644 O O . GLY A 1 82 ? 2.008 -9.375 -21.016 1 98.5 82 GLY A O 1
ATOM 645 N N . HIS A 1 83 ? 2.895 -10.625 -19.422 1 98.56 83 HIS A N 1
ATOM 646 C CA . HIS A 1 83 ? 4.16 -9.906 -19.531 1 98.56 83 HIS A CA 1
ATOM 647 C C . HIS A 1 83 ? 4.652 -9.898 -20.984 1 98.56 83 HIS A C 1
ATOM 649 O O . HIS A 1 83 ? 4.586 -10.914 -21.672 1 98.56 83 HIS A O 1
ATOM 655 N N . ALA A 1 84 ? 5.254 -8.805 -21.391 1 97.5 84 ALA A N 1
ATOM 656 C CA . ALA A 1 84 ? 5.688 -8.617 -22.766 1 97.5 84 ALA A CA 1
ATOM 657 C C . ALA A 1 84 ? 6.719 -9.672 -23.172 1 97.5 84 ALA A C 1
ATOM 659 O O . ALA A 1 84 ? 6.789 -10.078 -24.328 1 97.5 84 ALA A O 1
ATOM 660 N N . GLY A 1 85 ? 7.43 -10.156 -22.234 1 95.94 85 GLY A N 1
ATOM 661 C CA . GLY A 1 85 ? 8.484 -11.125 -22.484 1 95.94 85 GLY A CA 1
ATOM 662 C C . GLY A 1 85 ? 7.961 -12.523 -22.766 1 95.94 85 GLY A C 1
ATOM 663 O O . GLY A 1 85 ? 8.688 -13.367 -23.297 1 95.94 85 GLY A O 1
ATOM 664 N N . ILE A 1 86 ? 6.738 -12.789 -22.453 1 96.62 86 ILE A N 1
ATOM 665 C CA . ILE A 1 86 ? 6.191 -14.133 -22.594 1 96.62 86 ILE A CA 1
ATOM 666 C C . ILE A 1 86 ? 5.992 -14.461 -24.078 1 96.62 86 ILE A C 1
ATOM 668 O O . ILE A 1 86 ? 6.113 -15.617 -24.484 1 96.62 86 ILE A O 1
ATOM 672 N N . ALA A 1 87 ? 5.676 -13.453 -24.875 1 91.25 87 ALA A N 1
ATOM 673 C CA . ALA A 1 87 ? 5.441 -13.672 -26.297 1 91.25 87 ALA A CA 1
ATOM 674 C C . ALA A 1 87 ? 6.645 -14.336 -26.953 1 91.25 87 ALA A C 1
ATOM 676 O O . ALA A 1 87 ? 6.484 -15.195 -27.828 1 91.25 87 ALA A O 1
ATOM 677 N N . ARG A 1 88 ? 7.805 -13.93 -26.516 1 92.31 88 ARG A N 1
ATOM 678 C CA . ARG A 1 88 ? 9.023 -14.5 -27.094 1 92.31 88 ARG A CA 1
ATOM 679 C C . ARG A 1 88 ? 9.141 -15.984 -26.75 1 92.31 88 ARG A C 1
ATOM 681 O O . ARG A 1 88 ? 9.656 -16.766 -27.547 1 92.31 88 ARG A O 1
ATOM 688 N N . LEU A 1 89 ? 8.68 -16.391 -25.609 1 93.75 89 LEU A N 1
ATOM 689 C CA . LEU A 1 89 ? 8.734 -17.781 -25.172 1 93.75 89 LEU A CA 1
ATOM 690 C C . LEU A 1 89 ? 7.766 -18.641 -25.969 1 93.75 89 LEU A C 1
ATOM 692 O O . LEU A 1 89 ? 8.055 -19.812 -26.25 1 93.75 89 LEU A O 1
ATOM 696 N N . LEU A 1 90 ? 6.703 -18.078 -26.359 1 94 90 LEU A N 1
ATOM 697 C CA . LEU A 1 90 ? 5.66 -18.812 -27.078 1 94 90 LEU A CA 1
ATOM 698 C C . LEU A 1 90 ? 6.125 -19.203 -28.469 1 94 90 LEU A C 1
ATOM 700 O O . LEU A 1 90 ? 5.57 -20.125 -29.078 1 94 90 LEU A O 1
ATOM 704 N N . GLY A 1 91 ? 7.152 -18.516 -28.953 1 89.5 91 GLY A N 1
ATOM 705 C CA . GLY A 1 91 ? 7.707 -18.844 -30.266 1 89.5 91 GLY A CA 1
ATOM 706 C C . GLY A 1 91 ? 8.734 -19.969 -30.203 1 89.5 91 GLY A C 1
ATOM 707 O O . GLY A 1 91 ? 9.203 -20.438 -31.25 1 89.5 91 GLY A O 1
ATOM 708 N N . LYS A 1 92 ? 9.07 -20.5 -29.047 1 92 92 LYS A N 1
ATOM 709 C CA . LYS A 1 92 ? 10.078 -21.547 -28.859 1 92 92 LYS A CA 1
ATOM 710 C C . LYS A 1 92 ? 9.438 -22.906 -28.641 1 92 92 LYS A C 1
ATOM 712 O O . LYS A 1 92 ? 8.984 -23.219 -27.531 1 92 92 LYS A O 1
ATOM 717 N N . GLU A 1 93 ? 9.547 -23.719 -29.516 1 91.81 93 GLU A N 1
ATOM 718 C CA . GLU A 1 93 ? 8.898 -25.016 -29.516 1 91.81 93 GLU A CA 1
ATOM 719 C C . GLU A 1 93 ? 9.352 -25.859 -28.312 1 91.81 93 GLU A C 1
ATOM 721 O O . GLU A 1 93 ? 8.555 -26.578 -27.719 1 91.81 93 GLU A O 1
ATOM 726 N N . LYS A 1 94 ? 10.594 -25.844 -28.047 1 94.38 94 LYS A N 1
ATOM 727 C CA . LYS A 1 94 ? 11.148 -26.625 -26.938 1 94.38 94 LYS A CA 1
ATOM 728 C C . LYS A 1 94 ? 10.508 -26.234 -25.609 1 94.38 94 LYS A C 1
ATOM 730 O O . LYS A 1 94 ? 10.25 -27.078 -24.766 1 94.38 94 LYS A O 1
ATOM 735 N N . VAL A 1 95 ? 10.281 -24.938 -25.453 1 93.56 95 VAL A N 1
ATOM 736 C CA . VAL A 1 95 ? 9.656 -24.422 -24.25 1 93.56 95 VAL A CA 1
ATOM 737 C C . VAL A 1 95 ? 8.211 -24.906 -24.156 1 93.56 95 VAL A C 1
ATOM 739 O O . VAL A 1 95 ? 7.785 -25.438 -23.125 1 93.56 95 VAL A O 1
ATOM 742 N N . LEU A 1 96 ? 7.5 -24.844 -25.219 1 93.88 96 LEU A N 1
ATOM 743 C CA . LEU A 1 96 ? 6.113 -25.297 -25.281 1 93.88 96 LEU A CA 1
ATOM 744 C C . LEU A 1 96 ? 6.02 -26.781 -24.984 1 93.88 96 LEU A C 1
ATOM 746 O O . LEU A 1 96 ? 5.184 -27.219 -24.172 1 93.88 96 LEU A O 1
ATOM 750 N N . LYS A 1 97 ? 6.879 -27.547 -25.578 1 93.69 97 LYS A N 1
ATOM 751 C CA . LYS A 1 97 ? 6.883 -28.984 -25.375 1 93.69 97 LYS A CA 1
ATOM 752 C C . LYS A 1 97 ? 7.145 -29.344 -23.922 1 93.69 97 LYS A C 1
ATOM 754 O O . LYS A 1 97 ? 6.52 -30.25 -23.375 1 93.69 97 LYS A O 1
ATOM 759 N N . SER A 1 98 ? 8.07 -28.625 -23.391 1 93.56 98 SER A N 1
ATOM 760 C CA . SER A 1 98 ? 8.391 -28.875 -22 1 93.56 98 SER A CA 1
ATOM 761 C C . SER A 1 98 ? 7.211 -28.562 -21.094 1 93.56 98 SER A C 1
ATOM 763 O O . SER A 1 98 ? 6.891 -29.328 -20.188 1 93.56 98 SER A O 1
ATOM 765 N N . TRP A 1 99 ? 6.574 -27.406 -21.312 1 94.69 99 TRP A N 1
ATOM 766 C CA . TRP A 1 99 ? 5.414 -27 -20.531 1 94.69 99 TRP A CA 1
ATOM 767 C C . TRP A 1 99 ? 4.324 -28.062 -20.594 1 94.69 99 TRP A C 1
ATOM 769 O O . TRP A 1 99 ? 3.783 -28.469 -19.562 1 94.69 99 TRP A O 1
ATOM 779 N N . PHE A 1 100 ? 4.059 -28.531 -21.719 1 95.31 100 PHE A N 1
ATOM 780 C CA . PHE A 1 100 ? 2.924 -29.438 -21.891 1 95.31 100 PHE A CA 1
ATOM 781 C C . PHE A 1 100 ? 3.283 -30.859 -21.438 1 95.31 100 PHE A C 1
ATOM 783 O O . PHE A 1 100 ? 2.416 -31.609 -21.016 1 95.31 100 PHE A O 1
ATOM 790 N N . LYS A 1 101 ? 4.57 -31.219 -21.578 1 94.88 101 LYS A N 1
ATOM 791 C CA . LYS A 1 101 ? 4.996 -32.469 -21 1 94.88 101 LYS A CA 1
ATOM 792 C C . LYS A 1 101 ? 4.703 -32.531 -19.5 1 94.88 101 LYS A C 1
ATOM 794 O O . LYS A 1 101 ? 4.141 -33.5 -19 1 94.88 101 LYS A O 1
ATOM 799 N N . ASP A 1 102 ? 5.117 -31.453 -18.812 1 95.62 102 ASP A N 1
ATOM 800 C CA . ASP A 1 102 ? 4.883 -31.375 -17.375 1 95.62 102 ASP A CA 1
ATOM 801 C C . ASP A 1 102 ? 3.391 -31.297 -17.062 1 95.62 102 ASP A C 1
ATOM 803 O O . ASP A 1 102 ? 2.922 -31.906 -16.094 1 95.62 102 ASP A O 1
ATOM 807 N N . ASP A 1 103 ? 2.648 -30.547 -17.875 1 96.31 103 ASP A N 1
ATOM 808 C CA . ASP A 1 103 ? 1.196 -30.469 -17.734 1 96.31 103 ASP A CA 1
ATOM 809 C C . ASP A 1 103 ? 0.566 -31.859 -17.797 1 96.31 103 ASP A C 1
ATOM 811 O O . ASP A 1 103 ? -0.24 -32.219 -16.938 1 96.31 103 ASP A O 1
ATOM 815 N N . VAL A 1 104 ? 0.983 -32.688 -18.75 1 96 104 VAL A N 1
ATOM 816 C CA . VAL A 1 104 ? 0.458 -34.031 -18.938 1 96 104 VAL A CA 1
ATOM 817 C C . VAL A 1 104 ? 0.774 -34.875 -17.703 1 96 104 VAL A C 1
ATOM 819 O O . VAL A 1 104 ? -0.056 -35.688 -17.266 1 96 104 VAL A O 1
ATOM 822 N N . GLU A 1 105 ? 1.92 -34.688 -17.25 1 95.38 105 GLU A N 1
ATOM 823 C CA . GLU A 1 105 ? 2.322 -35.5 -16.094 1 95.38 105 GLU A CA 1
ATOM 824 C C . GLU A 1 105 ? 1.451 -35.188 -14.875 1 95.38 105 GLU A C 1
ATOM 826 O O . GLU A 1 105 ? 1.115 -36.062 -14.102 1 95.38 105 GLU A O 1
ATOM 831 N N . VAL A 1 106 ? 1.109 -33.938 -14.695 1 95.06 106 VAL A N 1
ATOM 832 C CA . VAL A 1 106 ? 0.291 -33.531 -13.555 1 95.06 106 VAL A CA 1
ATOM 833 C C . VAL A 1 106 ? -1.17 -33.906 -13.82 1 95.06 106 VAL A C 1
ATOM 835 O O . VAL A 1 106 ? -1.856 -34.406 -12.938 1 95.06 106 VAL A O 1
ATOM 838 N N . CYS A 1 107 ? -1.629 -33.688 -15.039 1 95.19 107 CYS A N 1
ATOM 839 C CA . CYS A 1 107 ? -3.045 -33.812 -15.375 1 95.19 107 CYS A CA 1
ATOM 840 C C . CYS A 1 107 ? -3.4 -35.25 -15.734 1 95.19 107 CYS A C 1
ATOM 842 O O . CYS A 1 107 ? -4.566 -35.625 -15.672 1 95.19 107 CYS A O 1
ATOM 844 N N . GLY A 1 108 ? -2.453 -36.031 -16.141 1 93.56 108 GLY A N 1
ATOM 845 C CA . GLY A 1 108 ? -2.684 -37.438 -16.484 1 93.56 108 GLY A CA 1
ATOM 846 C C . GLY A 1 108 ? -3.176 -37.625 -17.906 1 93.56 108 GLY A C 1
ATOM 847 O O . GLY A 1 108 ? -3.371 -38.75 -18.359 1 93.56 108 GLY A O 1
ATOM 848 N N . GLU A 1 109 ? -3.416 -36.5 -18.594 1 89.88 109 GLU A N 1
ATOM 849 C CA . GLU A 1 109 ? -3.873 -36.594 -19.969 1 89.88 109 GLU A CA 1
ATOM 850 C C . GLU A 1 109 ? -3.391 -35.406 -20.797 1 89.88 109 GLU A C 1
ATOM 852 O O . GLU A 1 109 ? -3.186 -34.312 -20.25 1 89.88 109 GLU A O 1
ATOM 857 N N . SER A 1 110 ? -3.113 -35.688 -22 1 85.06 110 SER A N 1
ATOM 858 C CA . SER A 1 110 ? -2.705 -34.625 -22.906 1 85.06 110 SER A CA 1
ATOM 859 C C . SER A 1 110 ? -3.906 -33.812 -23.375 1 85.06 110 SER A C 1
ATOM 861 O O . SER A 1 110 ? -5.02 -34.312 -23.453 1 85.06 110 SER A O 1
ATOM 863 N N . TYR A 1 111 ? -3.617 -32.594 -23.516 1 81.12 111 TYR A N 1
ATOM 864 C CA . TYR A 1 111 ? -4.633 -31.719 -24.094 1 81.12 111 TYR A CA 1
ATOM 865 C C . TYR A 1 111 ? -4.125 -31.047 -25.359 1 81.12 111 TYR A C 1
ATOM 867 O O . TYR A 1 111 ? -3.049 -30.438 -25.359 1 81.12 111 TYR A O 1
ATOM 875 N N . ASP A 1 112 ? -4.77 -31.391 -26.438 1 75.5 112 ASP A N 1
ATOM 876 C CA . ASP A 1 112 ? -4.449 -30.766 -27.719 1 75.5 112 ASP A CA 1
ATOM 877 C C . ASP A 1 112 ? -5.266 -29.484 -27.922 1 75.5 112 ASP A C 1
ATOM 879 O O . ASP A 1 112 ? -6.305 -29.516 -28.594 1 75.5 112 ASP A O 1
ATOM 883 N N . GLY A 1 113 ? -4.98 -28.469 -27.25 1 67.69 113 GLY A N 1
ATOM 884 C CA . GLY A 1 113 ? -5.758 -27.25 -27.344 1 67.69 113 GLY A CA 1
ATOM 885 C C . GLY A 1 113 ? -5.109 -26.203 -28.234 1 67.69 113 GLY A C 1
ATOM 886 O O . GLY A 1 113 ? -4.176 -26.5 -28.984 1 67.69 113 GLY A O 1
ATOM 887 N N . GLU A 1 114 ? -5.82 -25.062 -28.312 1 76.38 114 GLU A N 1
ATOM 888 C CA . GLU A 1 114 ? -5.379 -23.922 -29.109 1 76.38 114 GLU A CA 1
ATOM 889 C C . GLU A 1 114 ? -3.965 -23.5 -28.734 1 76.38 114 GLU A C 1
ATOM 891 O O . GLU A 1 114 ? -3.529 -23.703 -27.594 1 76.38 114 GLU A O 1
ATOM 896 N N . LYS A 1 115 ? -3.527 -22.891 -29.734 1 86.25 115 LYS A N 1
ATOM 897 C CA . LYS A 1 115 ? -2.191 -22.344 -29.531 1 86.25 115 LYS A CA 1
ATOM 898 C C . LYS A 1 115 ? -2.217 -21.203 -28.516 1 86.25 115 LYS A C 1
ATOM 900 O O . LYS A 1 115 ? -3.143 -20.391 -28.516 1 86.25 115 LYS A O 1
ATOM 905 N N . LEU A 1 116 ? -1.236 -21.219 -27.734 1 94.81 116 LEU A N 1
ATOM 906 C CA . LEU A 1 116 ? -1.067 -20.141 -26.781 1 94.81 116 LEU A CA 1
ATOM 907 C C . LEU A 1 116 ? -0.716 -18.828 -27.484 1 94.81 116 LEU A C 1
ATOM 909 O O . LEU A 1 116 ? -0.015 -18.844 -28.5 1 94.81 116 LEU A O 1
ATOM 913 N N . ARG A 1 117 ? -1.212 -17.734 -27 1 95.06 117 ARG A N 1
ATOM 914 C CA . ARG A 1 117 ? -0.87 -16.422 -27.547 1 95.06 117 ARG A CA 1
ATOM 915 C C . ARG A 1 117 ? -0.943 -15.336 -26.484 1 95.06 117 ARG A C 1
ATOM 917 O O . ARG A 1 117 ? -1.6 -15.516 -25.453 1 95.06 117 ARG A O 1
ATOM 924 N N . ILE A 1 118 ? -0.266 -14.281 -26.734 1 97 118 ILE A N 1
ATOM 925 C CA . ILE A 1 118 ? -0.374 -13.023 -26 1 97 118 ILE A CA 1
ATOM 926 C C . ILE A 1 118 ? -0.801 -11.906 -26.938 1 97 118 ILE A C 1
ATOM 928 O O . ILE A 1 118 ? -0.121 -11.625 -27.938 1 97 118 ILE A O 1
ATOM 932 N N . ASP A 1 119 ? -1.897 -11.328 -26.625 1 98 119 ASP A N 1
ATOM 933 C CA . ASP A 1 119 ? -2.402 -10.25 -27.469 1 98 119 ASP A CA 1
ATOM 934 C C . ASP A 1 119 ? -1.867 -8.898 -27.016 1 98 119 ASP A C 1
ATOM 936 O O . ASP A 1 119 ? -1.666 -7.996 -27.828 1 98 119 ASP A O 1
ATOM 940 N N . ARG A 1 120 ? -1.743 -8.727 -25.812 1 98 120 ARG A N 1
ATOM 941 C CA . ARG A 1 120 ? -1.25 -7.473 -25.25 1 98 120 ARG A CA 1
ATOM 942 C C . ARG A 1 120 ? -0.094 -7.723 -24.281 1 98 120 ARG A C 1
ATOM 944 O O . ARG A 1 120 ? -0.281 -8.328 -23.219 1 98 120 ARG A O 1
ATOM 951 N N . GLY A 1 121 ? 1.063 -7.242 -24.672 1 98.5 121 GLY A N 1
ATOM 952 C CA . GLY A 1 121 ? 2.197 -7.246 -23.766 1 98.5 121 GLY A CA 1
ATOM 953 C C . GLY A 1 121 ? 2.078 -6.219 -22.656 1 98.5 121 GLY A C 1
ATOM 954 O O . GLY A 1 121 ? 1.777 -5.051 -22.922 1 98.5 121 GLY A O 1
ATOM 955 N N . LEU A 1 122 ? 2.32 -6.66 -21.391 1 98.62 122 LEU A N 1
ATOM 956 C CA . LEU A 1 122 ? 2.137 -5.793 -20.234 1 98.62 122 LEU A CA 1
ATOM 957 C C . LEU A 1 122 ? 3.43 -5.672 -19.422 1 98.62 122 LEU A C 1
ATOM 959 O O . LEU A 1 122 ? 4.309 -6.527 -19.531 1 98.62 122 LEU A O 1
ATOM 963 N N . GLY A 1 123 ? 3.518 -4.641 -18.688 1 98.19 123 GLY A N 1
ATOM 964 C CA . GLY A 1 123 ? 4.641 -4.402 -17.797 1 98.19 123 GLY A CA 1
ATOM 965 C C . GLY A 1 123 ? 4.336 -3.396 -16.703 1 98.19 123 GLY A C 1
ATOM 966 O O . GLY A 1 123 ? 3.172 -3.131 -16.406 1 98.19 123 GLY A O 1
ATOM 967 N N . GLU A 1 124 ? 5.375 -2.92 -16.141 1 98.25 124 GLU A N 1
ATOM 968 C CA . GLU A 1 124 ? 5.309 -2.051 -14.977 1 98.25 124 GLU A CA 1
ATOM 969 C C . GLU A 1 124 ? 4.43 -0.833 -15.234 1 98.25 124 GLU A C 1
ATOM 971 O O . GLU A 1 124 ? 4.711 -0.041 -16.141 1 98.25 124 GLU A O 1
ATOM 976 N N . GLY A 1 125 ? 3.365 -0.697 -14.461 1 96.44 125 GLY A N 1
ATOM 977 C CA . GLY A 1 125 ? 2.568 0.519 -14.492 1 96.44 125 GLY A CA 1
ATOM 978 C C . GLY A 1 125 ? 1.444 0.472 -15.508 1 96.44 125 GLY A C 1
ATOM 979 O O . GLY A 1 125 ? 0.592 1.362 -15.547 1 96.44 125 GLY A O 1
ATOM 980 N N . ASP A 1 126 ? 1.368 -0.509 -16.344 1 98.31 126 ASP A N 1
ATOM 981 C CA . ASP A 1 126 ? 0.288 -0.649 -17.312 1 98.31 126 ASP A CA 1
ATOM 982 C C . ASP A 1 126 ? -1.052 -0.873 -16.609 1 98.31 126 ASP A C 1
ATOM 984 O O . ASP A 1 126 ? -1.093 -1.216 -15.43 1 98.31 126 ASP A O 1
ATOM 988 N N . VAL A 1 127 ? -2.092 -0.558 -17.328 1 98.25 127 VAL A N 1
ATOM 989 C CA . VAL A 1 127 ? -3.449 -0.836 -16.875 1 98.25 127 VAL A CA 1
ATOM 990 C C . VAL A 1 127 ? -4.152 -1.763 -17.859 1 98.25 127 VAL A C 1
ATOM 992 O O . VAL A 1 127 ? -4.195 -1.48 -19.062 1 98.25 127 VAL A O 1
ATOM 995 N N . PHE A 1 128 ? -4.57 -2.926 -17.391 1 98.44 128 PHE A N 1
ATOM 996 C CA . PHE A 1 128 ? -5.305 -3.914 -18.172 1 98.44 128 PHE A CA 1
ATOM 997 C C . PHE A 1 128 ? -6.762 -3.982 -17.734 1 98.44 128 PHE A C 1
ATOM 999 O O . PHE A 1 128 ? -7.094 -4.703 -16.781 1 98.44 128 PHE A O 1
ATOM 1006 N N . HIS A 1 129 ? -7.688 -3.223 -18.406 1 97.75 129 HIS A N 1
ATOM 1007 C CA . HIS A 1 129 ? -9.117 -3.174 -18.141 1 97.75 129 HIS A CA 1
ATOM 1008 C C . HIS A 1 129 ? -9.391 -2.781 -16.688 1 97.75 129 HIS A C 1
ATOM 1010 O O . HIS A 1 129 ? -10.148 -3.463 -15.992 1 97.75 129 HIS A O 1
ATOM 1016 N N . GLY A 1 130 ? -8.758 -1.78 -16.219 1 97.19 130 GLY A N 1
ATOM 1017 C CA . GLY A 1 130 ? -9 -1.232 -14.891 1 97.19 130 GLY A CA 1
ATOM 1018 C C . GLY A 1 130 ? -8.117 -1.84 -13.812 1 97.19 130 GLY A C 1
ATOM 1019 O O . GLY A 1 130 ? -8.156 -1.42 -12.656 1 97.19 130 GLY A O 1
ATOM 1020 N N . LEU A 1 131 ? -7.32 -2.801 -14.195 1 98.5 131 LEU A N 1
ATOM 1021 C CA . LEU A 1 131 ? -6.391 -3.453 -13.273 1 98.5 131 LEU A CA 1
ATOM 1022 C C . LEU A 1 131 ? -4.973 -2.932 -13.469 1 98.5 131 LEU A C 1
ATOM 1024 O O . LEU A 1 131 ? -4.453 -2.949 -14.586 1 98.5 131 LEU A O 1
ATOM 1028 N N . GLU A 1 132 ? -4.406 -2.414 -12.406 1 98.62 132 GLU A N 1
ATOM 1029 C CA . GLU A 1 132 ? -3.027 -1.94 -12.484 1 98.62 132 GLU A CA 1
ATOM 1030 C C . GLU A 1 132 ? -2.041 -3.104 -12.461 1 98.62 132 GLU A C 1
ATOM 1032 O O . GLU A 1 132 ? -2.227 -4.062 -11.703 1 98.62 132 GLU A O 1
ATOM 1037 N N . ILE A 1 133 ? -1.014 -3.012 -13.289 1 98.81 133 ILE A N 1
ATOM 1038 C CA . ILE A 1 133 ? -0.038 -4.086 -13.43 1 98.81 133 ILE A CA 1
ATOM 1039 C C . ILE A 1 133 ? 1.308 -3.641 -12.859 1 98.81 133 ILE A C 1
ATOM 1041 O O . ILE A 1 133 ? 1.788 -2.547 -13.172 1 98.81 133 ILE A O 1
ATOM 1045 N N . TYR A 1 134 ? 1.889 -4.48 -12.031 1 98.56 134 TYR A N 1
ATOM 1046 C CA . TYR A 1 134 ? 3.221 -4.238 -11.492 1 98.56 134 TYR A CA 1
ATOM 1047 C C . TYR A 1 134 ? 4.117 -5.457 -11.672 1 98.56 134 TYR A C 1
ATOM 1049 O O . TYR A 1 134 ? 3.676 -6.594 -11.484 1 98.56 134 TYR A O 1
ATOM 1057 N N . GLU A 1 135 ? 5.359 -5.195 -12.102 1 98.69 135 GLU A N 1
ATOM 1058 C CA . GLU A 1 135 ? 6.324 -6.285 -12.203 1 98.69 135 GLU A CA 1
ATOM 1059 C C . GLU A 1 135 ? 6.871 -6.672 -10.836 1 98.69 135 GLU A C 1
ATOM 1061 O O . GLU A 1 135 ? 7.203 -5.801 -10.023 1 98.69 135 GLU A O 1
ATOM 1066 N N . VAL A 1 136 ? 6.945 -7.918 -10.586 1 98.62 136 VAL A N 1
ATOM 1067 C CA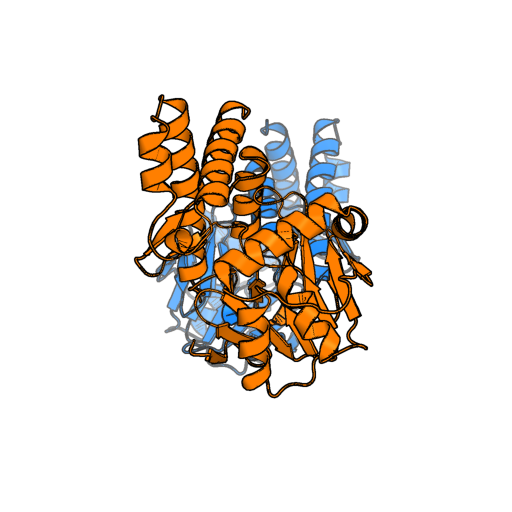 . VAL A 1 136 ? 7.5 -8.453 -9.352 1 98.62 136 VAL A CA 1
ATOM 1068 C C . VAL A 1 136 ? 8.414 -9.641 -9.664 1 98.62 136 VAL A C 1
ATOM 1070 O O . VAL A 1 136 ? 8.172 -10.758 -9.195 1 98.62 136 VAL A O 1
ATOM 1073 N N . PRO A 1 137 ? 9.477 -9.414 -10.336 1 98.44 137 PRO A N 1
ATOM 1074 C CA . PRO A 1 137 ? 10.375 -10.508 -10.734 1 98.44 137 PRO A CA 1
ATOM 1075 C C . PRO A 1 137 ? 11.016 -11.203 -9.531 1 98.44 137 PRO A C 1
ATOM 1077 O O . PRO A 1 137 ? 10.961 -10.688 -8.414 1 98.44 137 PRO A O 1
ATOM 1080 N N . GLY A 1 138 ? 11.656 -12.328 -9.727 1 98.38 138 GLY A N 1
ATOM 1081 C CA . GLY A 1 138 ? 12.312 -13.141 -8.719 1 98.38 138 GLY A CA 1
ATOM 1082 C C . GLY A 1 138 ? 11.93 -14.609 -8.789 1 98.38 138 GLY A C 1
ATOM 1083 O O . GLY A 1 138 ? 12.797 -15.477 -8.891 1 98.38 138 GLY A O 1
ATOM 1084 N N . HIS A 1 139 ? 10.609 -14.844 -8.727 1 98.44 139 HIS A N 1
ATOM 1085 C CA . HIS A 1 139 ? 10.109 -16.188 -9.008 1 98.44 139 HIS A CA 1
ATOM 1086 C C . HIS A 1 139 ? 10.32 -16.562 -10.469 1 98.44 139 HIS A C 1
ATOM 1088 O O . HIS A 1 139 ? 10.852 -17.641 -10.766 1 98.44 139 HIS A O 1
ATOM 1094 N N . SER A 1 140 ? 9.945 -15.734 -11.219 1 97.94 140 SER A N 1
ATOM 1095 C CA . SER A 1 140 ? 10.109 -15.727 -12.664 1 97.94 140 SER A CA 1
ATOM 1096 C C . SER A 1 140 ? 10.438 -14.328 -13.18 1 97.94 140 SER A C 1
ATOM 1098 O O . SER A 1 140 ? 10.07 -13.336 -12.555 1 97.94 140 SER A O 1
ATOM 1100 N N . PRO A 1 141 ? 11.234 -14.234 -14.258 1 97.38 141 PRO A N 1
ATOM 1101 C CA . PRO A 1 141 ? 11.547 -12.891 -14.758 1 97.38 141 PRO A CA 1
ATOM 1102 C C . PRO A 1 141 ? 10.312 -12.148 -15.273 1 97.38 141 PRO A C 1
ATOM 1104 O O . PRO A 1 141 ? 10.328 -10.922 -15.375 1 97.38 141 PRO A O 1
ATOM 1107 N N . ASP A 1 142 ? 9.258 -12.844 -15.57 1 98.12 142 ASP A N 1
ATOM 1108 C CA . ASP A 1 142 ? 8.07 -12.266 -16.188 1 98.12 142 ASP A CA 1
ATOM 1109 C C . ASP A 1 142 ? 6.902 -12.219 -15.211 1 98.12 142 ASP A C 1
ATOM 1111 O O . ASP A 1 142 ? 5.742 -12.141 -15.625 1 98.12 142 ASP A O 1
ATOM 1115 N N . SER A 1 143 ? 7.188 -12.281 -13.883 1 98.56 143 SER A N 1
ATOM 1116 C CA . SER A 1 143 ? 6.133 -12.281 -12.875 1 98.56 143 SER A CA 1
ATOM 1117 C C . SER A 1 143 ? 5.43 -10.93 -12.812 1 98.56 143 SER A C 1
ATOM 1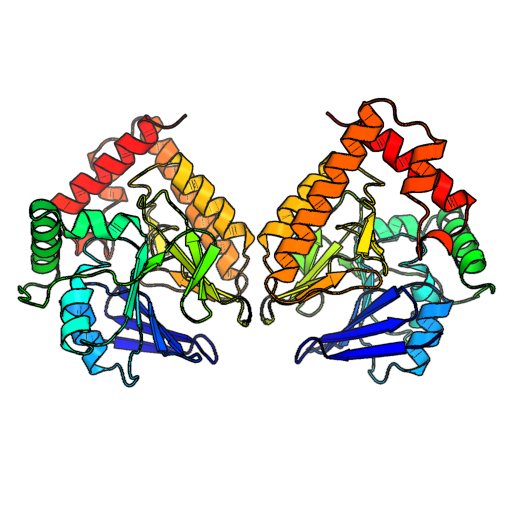119 O O . SER A 1 143 ? 6.078 -9.898 -12.617 1 98.56 143 SER A O 1
ATOM 1121 N N . LEU A 1 144 ? 4.117 -10.977 -12.953 1 98.69 144 LEU A N 1
ATOM 1122 C CA . LEU A 1 144 ? 3.281 -9.789 -12.828 1 98.69 144 LEU A CA 1
ATOM 1123 C C . LEU A 1 144 ? 2.373 -9.891 -11.609 1 98.69 144 LEU A C 1
ATOM 1125 O O . LEU A 1 144 ? 1.847 -10.961 -11.312 1 98.69 144 LEU A O 1
ATOM 1129 N N . SER A 1 145 ? 2.189 -8.828 -10.914 1 98.69 145 SER A N 1
ATOM 1130 C CA . SER A 1 145 ? 1.114 -8.672 -9.945 1 98.69 145 SER A CA 1
ATOM 1131 C C . SER A 1 145 ? -0.019 -7.816 -10.5 1 98.69 145 SER A C 1
ATOM 1133 O O . SER A 1 145 ? 0.205 -6.973 -11.367 1 98.69 145 SER A O 1
ATOM 1135 N N . VAL A 1 146 ? -1.205 -8.078 -10.07 1 98.88 146 VAL A N 1
ATOM 1136 C CA . VAL A 1 146 ? -2.416 -7.398 -10.523 1 98.88 146 VAL A CA 1
ATOM 1137 C C . VAL A 1 146 ? -3.08 -6.688 -9.344 1 98.88 146 VAL A C 1
ATOM 1139 O O . VAL A 1 146 ? -3.422 -7.316 -8.344 1 98.88 146 VAL A O 1
ATOM 1142 N N . TYR A 1 147 ? -3.26 -5.387 -9.484 1 98.75 147 TYR A N 1
ATOM 1143 C CA . TYR A 1 147 ? -3.734 -4.578 -8.367 1 98.75 147 TYR A CA 1
ATOM 1144 C C . TYR A 1 147 ? -4.996 -3.809 -8.75 1 98.75 147 TYR A C 1
ATOM 1146 O O . TYR A 1 147 ? -5.031 -3.137 -9.781 1 98.75 147 TYR A O 1
ATOM 1154 N N . HIS A 1 148 ? -6.055 -3.998 -8.031 1 98.69 148 HIS A N 1
ATOM 1155 C CA . HIS A 1 148 ? -7.238 -3.15 -8.125 1 98.69 148 HIS A CA 1
ATOM 1156 C C . HIS A 1 148 ? -7.293 -2.152 -6.973 1 98.69 148 HIS A C 1
ATOM 1158 O O . HIS A 1 148 ? -7.746 -2.488 -5.875 1 98.69 148 HIS A O 1
ATOM 1164 N N . ARG A 1 149 ? -7.023 -0.951 -7.246 1 97.81 149 ARG A N 1
ATOM 1165 C CA . ARG A 1 149 ? -6.82 0.102 -6.254 1 97.81 149 ARG A CA 1
ATOM 1166 C C . ARG A 1 149 ? -8.109 0.401 -5.5 1 97.81 149 ARG A C 1
ATOM 1168 O O . ARG A 1 149 ? -8.102 0.524 -4.273 1 97.81 149 ARG A O 1
ATOM 1175 N N . GLY A 1 150 ? -9.188 0.512 -6.207 1 96.94 150 GLY A N 1
ATOM 1176 C CA . GLY A 1 150 ? -10.469 0.904 -5.629 1 96.94 150 GLY A CA 1
ATOM 1177 C C . GLY A 1 150 ? -10.938 -0.037 -4.535 1 96.94 150 GLY A C 1
ATOM 1178 O O . GLY A 1 150 ? -11.523 0.401 -3.541 1 96.94 150 GLY A O 1
ATOM 1179 N N . GLU A 1 151 ? -10.648 -1.346 -4.727 1 97.75 151 GLU A N 1
ATOM 1180 C CA . GLU A 1 151 ? -11.094 -2.328 -3.742 1 97.75 151 GLU A CA 1
ATOM 1181 C C . GLU A 1 151 ? -9.922 -2.848 -2.918 1 97.75 151 GLU A C 1
ATOM 1183 O O . GLU A 1 151 ? -10.094 -3.701 -2.047 1 97.75 151 GLU A O 1
ATOM 1188 N N . ASN A 1 152 ? -8.773 -2.34 -3.156 1 98.5 152 ASN A N 1
ATOM 1189 C CA . ASN A 1 152 ? -7.551 -2.717 -2.451 1 98.5 152 ASN A CA 1
ATOM 1190 C C . ASN A 1 152 ? -7.301 -4.219 -2.527 1 98.5 152 ASN A C 1
ATOM 1192 O O . ASN A 1 152 ? -7.109 -4.875 -1.501 1 98.5 152 ASN A O 1
ATOM 1196 N N . VAL A 1 153 ? -7.383 -4.773 -3.727 1 98.81 153 VAL A N 1
ATOM 1197 C CA . VAL A 1 153 ? -7.125 -6.18 -4 1 98.81 153 VAL A CA 1
ATOM 1198 C C . VAL A 1 153 ? -5.797 -6.328 -4.742 1 98.81 153 VAL A C 1
ATOM 1200 O O . VAL A 1 153 ? -5.582 -5.688 -5.773 1 98.81 153 VAL A O 1
ATOM 1203 N N . LEU A 1 154 ? -4.91 -7.117 -4.195 1 98.88 154 LEU A N 1
ATOM 1204 C CA . LEU A 1 154 ? -3.623 -7.387 -4.824 1 98.88 154 LEU A CA 1
ATOM 1205 C C . LEU A 1 154 ? -3.449 -8.875 -5.086 1 98.88 154 LEU A C 1
ATOM 1207 O O . LEU A 1 154 ? -3.48 -9.688 -4.152 1 98.88 154 LEU A O 1
ATOM 1211 N N . LEU A 1 155 ? -3.338 -9.289 -6.348 1 98.88 155 LEU A N 1
ATOM 1212 C CA . LEU A 1 155 ? -3.068 -10.664 -6.762 1 98.88 155 LEU A CA 1
ATOM 1213 C C . LEU A 1 155 ? -1.615 -10.828 -7.195 1 98.88 155 LEU A C 1
ATOM 1215 O O . LEU A 1 155 ? -1.149 -10.125 -8.094 1 98.88 155 LEU A O 1
ATOM 1219 N N . VAL A 1 156 ? -0.871 -11.797 -6.578 1 98.31 156 VAL A N 1
ATOM 1220 C CA . VAL A 1 156 ? 0.572 -11.797 -6.797 1 98.31 156 VAL A CA 1
ATOM 1221 C C . VAL A 1 156 ? 1.011 -13.172 -7.305 1 98.31 156 VAL A C 1
ATOM 1223 O O . VAL A 1 156 ? 2.205 -13.422 -7.477 1 98.31 156 VAL A O 1
ATOM 1226 N N . SER A 1 157 ? 0.113 -14.039 -7.48 1 97.06 157 SER A N 1
ATOM 1227 C CA . SER A 1 157 ? 0.41 -15.406 -7.902 1 97.06 157 SER A CA 1
ATOM 1228 C C . SER A 1 157 ? 1.506 -16.031 -7.043 1 97.06 157 SER A C 1
ATOM 1230 O O . SER A 1 157 ? 1.362 -16.125 -5.824 1 97.06 157 SER A O 1
ATOM 1232 N N . ASP A 1 158 ? 2.715 -16.328 -7.641 1 98.19 158 ASP A N 1
ATOM 1233 C CA . ASP A 1 158 ? 3.715 -17.125 -6.941 1 98.19 158 ASP A CA 1
ATOM 1234 C C . ASP A 1 158 ? 4.824 -16.25 -6.367 1 98.19 158 ASP A C 1
ATOM 1236 O O . ASP A 1 158 ? 5.828 -16.75 -5.867 1 98.19 158 ASP A O 1
ATOM 1240 N N . SER A 1 159 ? 4.656 -14.945 -6.375 1 97.88 159 SER A N 1
ATOM 1241 C CA . SER A 1 159 ? 5.746 -14.039 -6.035 1 97.88 159 SER A CA 1
ATOM 1242 C C . SER A 1 159 ? 6.027 -14.047 -4.535 1 97.88 159 SER A C 1
ATOM 1244 O O . SER A 1 159 ? 7.051 -13.531 -4.086 1 97.88 159 SER A O 1
ATOM 1246 N N . LEU A 1 160 ? 5.156 -14.695 -3.758 1 97.38 160 LEU A N 1
ATOM 1247 C CA . LEU A 1 160 ? 5.387 -14.805 -2.322 1 97.38 160 LEU A CA 1
ATOM 1248 C C . LEU A 1 160 ? 5.738 -16.234 -1.933 1 97.38 160 LEU A C 1
ATOM 1250 O O . LEU A 1 160 ? 5.859 -16.547 -0.746 1 97.38 160 LEU A O 1
ATOM 1254 N N . GLY A 1 161 ? 5.879 -17.047 -2.891 1 97.81 161 GLY A N 1
ATOM 1255 C CA . GLY A 1 161 ? 6.098 -18.453 -2.604 1 97.81 161 GLY A CA 1
ATOM 1256 C C . GLY A 1 161 ? 4.816 -19.281 -2.607 1 97.81 161 GLY A C 1
ATOM 1257 O O . GLY A 1 161 ? 3.789 -18.828 -3.117 1 97.81 161 GLY A O 1
ATOM 1258 N N . TYR A 1 162 ? 4.938 -20.469 -2.156 1 98.31 162 TYR A N 1
ATOM 1259 C CA . TYR A 1 162 ? 3.834 -21.422 -2.098 1 98.31 162 TYR A CA 1
ATOM 1260 C C . TYR A 1 162 ? 3.361 -21.625 -0.664 1 98.31 162 TYR A C 1
ATOM 1262 O O . TYR A 1 162 ? 4.098 -22.156 0.171 1 98.31 162 TYR A O 1
ATOM 1270 N N . PHE A 1 163 ? 2.17 -21.125 -0.377 1 98.19 163 PHE A N 1
ATOM 1271 C CA . PHE A 1 163 ? 1.545 -21.406 0.91 1 98.19 163 PHE A CA 1
ATOM 1272 C C . PHE A 1 163 ? 0.783 -22.719 0.868 1 98.19 163 PHE A C 1
ATOM 1274 O O . PHE A 1 163 ? -0.28 -22.812 0.25 1 98.19 163 PHE A O 1
ATOM 1281 N N . THR A 1 164 ? 1.246 -23.719 1.569 1 97.69 164 THR A N 1
ATOM 1282 C CA . THR A 1 164 ? 0.67 -25.047 1.482 1 97.69 164 THR A CA 1
ATOM 1283 C C . THR A 1 164 ? -0.558 -25.172 2.381 1 97.69 164 THR A C 1
ATOM 1285 O O . THR A 1 164 ? -0.816 -24.297 3.207 1 97.69 164 THR A O 1
ATOM 1288 N N . SER A 1 165 ? -1.261 -26.219 2.211 1 95.81 165 SER A N 1
ATOM 1289 C CA . SER A 1 165 ? -2.461 -26.484 2.998 1 95.81 165 SER A CA 1
ATOM 1290 C C . SER A 1 165 ? -2.119 -26.719 4.469 1 95.81 165 SER A C 1
ATOM 1292 O O . SER A 1 165 ? -2.93 -26.422 5.352 1 95.81 165 SER A O 1
ATOM 1294 N N . SER A 1 166 ? -0.91 -27.188 4.75 1 95.94 166 SER A N 1
ATOM 1295 C CA . SER A 1 166 ? -0.508 -27.484 6.121 1 95.94 166 SER A CA 1
ATOM 1296 C C . SER A 1 166 ? -0.002 -26.219 6.82 1 95.94 166 SER A C 1
ATOM 1298 O O . SER A 1 166 ? 0.239 -26.219 8.031 1 95.94 166 SER A O 1
ATOM 1300 N N . GLY A 1 167 ? 0.154 -25.188 6.039 1 93.88 167 GLY A N 1
ATOM 1301 C CA . GLY A 1 167 ? 0.576 -23.922 6.629 1 93.88 167 GLY A CA 1
ATOM 1302 C C . GLY A 1 167 ? 2.045 -23.625 6.398 1 93.88 167 GLY A C 1
ATOM 1303 O O . GLY A 1 167 ? 2.541 -22.578 6.824 1 93.88 167 GLY A O 1
ATOM 1304 N N . LYS A 1 168 ? 2.711 -24.5 5.727 1 96.75 168 LYS A N 1
ATOM 1305 C CA . LYS A 1 168 ? 4.102 -24.219 5.371 1 96.75 168 LYS A CA 1
ATOM 1306 C C . LYS A 1 168 ? 4.184 -23.203 4.238 1 96.75 168 LYS A C 1
ATOM 1308 O O . LYS A 1 168 ? 3.291 -23.125 3.393 1 96.75 168 LYS A O 1
ATOM 1313 N N . VAL A 1 169 ? 5.215 -22.422 4.301 1 98.19 169 VAL A N 1
ATOM 1314 C CA . VAL A 1 169 ? 5.512 -21.484 3.219 1 98.19 169 VAL A CA 1
ATOM 1315 C C . VAL A 1 169 ? 6.797 -21.906 2.508 1 98.19 169 VAL A C 1
ATOM 1317 O O . VAL A 1 169 ? 7.863 -21.953 3.119 1 98.19 169 VAL A O 1
ATOM 1320 N N . ILE A 1 170 ? 6.734 -22.219 1.259 1 98.44 170 ILE A N 1
ATOM 1321 C CA . ILE A 1 170 ? 7.883 -22.656 0.479 1 98.44 170 ILE A CA 1
ATOM 1322 C C . ILE A 1 170 ? 8.336 -21.547 -0.463 1 98.44 170 ILE A C 1
ATOM 1324 O O . ILE A 1 170 ? 7.609 -21.188 -1.394 1 98.44 170 ILE A O 1
ATOM 1328 N N . PRO A 1 171 ? 9.508 -21 -0.25 1 98.5 171 PRO A N 1
ATOM 1329 C CA . PRO A 1 171 ? 10 -19.953 -1.152 1 98.5 171 PRO A CA 1
ATOM 1330 C C . PRO A 1 171 ? 10.234 -20.469 -2.574 1 98.5 171 PRO A C 1
ATOM 1332 O O . PRO A 1 171 ? 10.688 -21.594 -2.762 1 98.5 171 PRO A O 1
ATOM 1335 N N . LEU A 1 172 ? 9.961 -19.578 -3.562 1 98.31 172 LEU A N 1
ATOM 1336 C CA . LEU A 1 172 ? 10.039 -19.969 -4.965 1 98.31 172 LEU A CA 1
ATOM 1337 C C . LEU A 1 172 ? 10.891 -18.984 -5.758 1 98.31 172 LEU A C 1
ATOM 1339 O O . LEU A 1 172 ? 10.484 -18.531 -6.832 1 98.31 172 LEU A O 1
ATOM 1343 N N . PHE A 1 173 ? 12.07 -18.656 -5.285 1 97.75 173 PHE A N 1
ATOM 1344 C CA . PHE A 1 173 ? 12.93 -17.719 -5.988 1 97.75 173 PHE A CA 1
ATOM 1345 C C . PHE A 1 173 ? 13.766 -18.422 -7.047 1 97.75 173 PHE A C 1
ATOM 1347 O O . PHE A 1 173 ? 14.992 -18.422 -6.984 1 97.75 173 PHE A O 1
ATOM 1354 N N . PHE A 1 174 ? 13.117 -18.828 -8.141 1 97.62 174 PHE A N 1
ATOM 1355 C CA . PHE A 1 174 ? 13.742 -19.641 -9.18 1 97.62 174 PHE A CA 1
ATOM 1356 C C . PHE A 1 174 ? 14.586 -18.781 -10.102 1 97.62 174 PHE A C 1
ATOM 1358 O O . PHE A 1 174 ? 15.477 -19.297 -10.797 1 97.62 174 PHE A O 1
ATOM 1365 N N . TYR A 1 175 ? 14.352 -17.5 -10.18 1 97.62 175 TYR A N 1
ATOM 1366 C CA . TYR A 1 175 ? 15.039 -16.641 -11.133 1 97.62 175 TYR A CA 1
ATOM 1367 C C . TYR A 1 175 ? 16.125 -15.828 -10.445 1 97.62 175 TYR A C 1
ATOM 1369 O O . TYR A 1 175 ? 17.266 -15.773 -10.922 1 97.62 175 TYR A O 1
ATOM 1377 N N . SER A 1 176 ? 15.828 -15.195 -9.414 1 98 176 SER A N 1
ATOM 1378 C CA . SER A 1 176 ? 16.781 -14.352 -8.688 1 98 176 SER A CA 1
ATOM 1379 C C . SER A 1 176 ? 16.359 -14.188 -7.23 1 98 176 SER A C 1
ATOM 1381 O O . SER A 1 176 ? 15.273 -13.688 -6.941 1 98 176 SER A O 1
ATOM 1383 N N . TYR A 1 177 ? 17.281 -14.617 -6.355 1 98.31 177 TYR A N 1
ATOM 1384 C CA . TYR A 1 177 ? 17 -14.484 -4.93 1 98.31 177 TYR A CA 1
ATOM 1385 C C . TYR A 1 177 ? 16.859 -13.023 -4.531 1 98.31 177 TYR A C 1
ATOM 1387 O O . TYR A 1 177 ? 15.914 -12.648 -3.84 1 98.31 177 TYR A O 1
ATOM 1395 N N . ASP A 1 178 ? 17.781 -12.188 -5.004 1 98.19 178 ASP A N 1
ATOM 1396 C CA . ASP A 1 178 ? 17.781 -10.773 -4.645 1 98.19 178 ASP A CA 1
ATOM 1397 C C . ASP A 1 178 ? 16.531 -10.078 -5.168 1 98.19 178 ASP A C 1
ATOM 1399 O O . ASP A 1 178 ? 15.891 -9.305 -4.449 1 98.19 178 ASP A O 1
ATOM 1403 N N . GLN A 1 179 ? 16.156 -10.336 -6.375 1 98.25 179 GLN A N 1
ATOM 1404 C CA . GLN A 1 179 ? 14.961 -9.734 -6.945 1 98.25 179 GLN A CA 1
ATOM 1405 C C . GLN A 1 179 ? 13.703 -10.242 -6.246 1 98.25 179 GLN A C 1
ATOM 1407 O O . GLN A 1 179 ? 12.734 -9.508 -6.09 1 98.25 179 GLN A O 1
ATOM 1412 N N . TYR A 1 180 ? 13.781 -11.516 -5.863 1 98.62 180 TYR A N 1
ATOM 1413 C CA . TYR A 1 180 ? 12.664 -12.109 -5.133 1 98.62 180 TYR A CA 1
ATOM 1414 C C . TYR A 1 180 ? 12.406 -11.367 -3.826 1 98.62 180 TYR A C 1
ATOM 1416 O O . TYR A 1 180 ? 11.273 -10.992 -3.533 1 98.62 180 TYR A O 1
ATOM 1424 N N . LEU A 1 181 ? 13.438 -11.102 -3.1 1 98.5 181 LEU A N 1
ATOM 1425 C CA . LEU A 1 181 ? 13.305 -10.383 -1.838 1 98.5 181 LEU A CA 1
ATOM 1426 C C . LEU A 1 181 ? 12.844 -8.945 -2.078 1 98.5 181 LEU A C 1
ATOM 1428 O O . LEU A 1 181 ? 11.992 -8.43 -1.351 1 98.5 181 LEU A O 1
ATOM 1432 N N . SER A 1 182 ? 13.453 -8.32 -3.051 1 98.12 182 SER A N 1
ATOM 1433 C CA . SER A 1 182 ? 13.047 -6.961 -3.389 1 98.12 182 SER A CA 1
ATOM 1434 C C . SER A 1 182 ? 11.57 -6.902 -3.768 1 98.12 182 SER A C 1
ATOM 1436 O O . SER A 1 182 ? 10.867 -5.965 -3.389 1 98.12 182 SER A O 1
ATOM 1438 N N . SER A 1 183 ? 11.109 -7.852 -4.504 1 98.62 183 SER A N 1
ATOM 1439 C CA . SER A 1 183 ? 9.703 -7.93 -4.891 1 98.62 183 SER A CA 1
ATOM 1440 C C . SER A 1 183 ? 8.805 -8.125 -3.674 1 98.62 183 SER A C 1
ATOM 1442 O O . SER A 1 183 ? 7.734 -7.523 -3.586 1 98.62 183 SER A O 1
ATOM 1444 N N . ILE A 1 184 ? 9.234 -9 -2.754 1 98.69 184 ILE A N 1
ATOM 1445 C CA . ILE A 1 184 ? 8.461 -9.211 -1.534 1 98.69 184 ILE A CA 1
ATOM 1446 C C . ILE A 1 184 ? 8.352 -7.898 -0.76 1 98.69 184 ILE A C 1
ATOM 1448 O O . ILE A 1 184 ? 7.281 -7.547 -0.262 1 98.69 184 ILE A O 1
ATOM 1452 N N . ASP A 1 185 ? 9.469 -7.207 -0.679 1 97.75 185 ASP A N 1
ATOM 1453 C CA . ASP A 1 185 ? 9.477 -5.926 0.024 1 97.75 185 ASP A CA 1
ATOM 1454 C C . ASP A 1 185 ? 8.531 -4.93 -0.644 1 97.75 185 ASP A C 1
ATOM 1456 O O . ASP A 1 185 ? 7.824 -4.188 0.037 1 97.75 185 ASP A O 1
ATOM 1460 N N . ARG A 1 186 ? 8.492 -4.902 -1.879 1 97.44 186 ARG A N 1
ATOM 1461 C CA . ARG A 1 186 ? 7.578 -4.035 -2.615 1 97.44 186 ARG A CA 1
ATOM 1462 C C . ARG A 1 186 ? 6.125 -4.406 -2.336 1 97.44 186 ARG A C 1
ATOM 1464 O O . ARG A 1 186 ? 5.289 -3.533 -2.094 1 97.44 186 ARG A O 1
ATOM 1471 N N . ILE A 1 187 ? 5.848 -5.672 -2.453 1 98.19 187 ILE A N 1
ATOM 1472 C CA . ILE A 1 187 ? 4.508 -6.195 -2.221 1 98.19 187 ILE A CA 1
ATOM 1473 C C . ILE A 1 187 ? 4.043 -5.824 -0.814 1 98.19 187 ILE A C 1
ATOM 1475 O O . ILE A 1 187 ? 2.881 -5.461 -0.614 1 98.19 187 ILE A O 1
ATOM 1479 N N . ALA A 1 188 ? 4.938 -5.887 0.117 1 97.5 188 ALA A N 1
ATOM 1480 C CA . ALA A 1 188 ? 4.625 -5.562 1.506 1 97.5 188 ALA A CA 1
ATOM 1481 C C . ALA A 1 188 ? 4.109 -4.133 1.634 1 97.5 188 ALA A C 1
ATOM 1483 O O . ALA A 1 188 ? 3.283 -3.84 2.5 1 97.5 188 ALA A O 1
ATOM 1484 N N . GLY A 1 189 ? 4.551 -3.234 0.842 1 96.81 189 GLY A N 1
ATOM 1485 C CA . GLY A 1 189 ? 4.172 -1.831 0.897 1 96.81 189 GLY A CA 1
ATOM 1486 C C . GLY A 1 189 ? 2.709 -1.595 0.569 1 96.81 189 GLY A C 1
ATOM 1487 O O . GLY A 1 189 ? 2.104 -0.64 1.06 1 96.81 189 GLY A O 1
ATOM 1488 N N . PHE A 1 190 ? 2.072 -2.389 -0.266 1 97.12 190 PHE A N 1
ATOM 1489 C CA . PHE A 1 190 ? 0.715 -2.182 -0.755 1 97.12 190 PHE A CA 1
ATOM 1490 C C . PHE A 1 190 ? -0.291 -2.258 0.387 1 97.12 190 PHE A C 1
ATOM 1492 O O . PHE A 1 190 ? -1.324 -1.588 0.358 1 97.12 190 PHE A O 1
ATOM 1499 N N . ARG A 1 191 ? -0.104 -3.232 1.357 1 96.75 191 ARG A N 1
ATOM 1500 C CA . ARG A 1 191 ? -0.99 -3.479 2.49 1 96.75 191 ARG A CA 1
ATOM 1501 C C . ARG A 1 191 ? -2.432 -3.66 2.029 1 96.75 191 ARG A C 1
ATOM 1503 O O . ARG A 1 191 ? -3.336 -2.977 2.516 1 96.75 191 ARG A O 1
ATOM 1510 N N . PRO A 1 192 ? -2.703 -4.605 1.183 1 98.38 192 PRO A N 1
ATOM 1511 C CA . PRO A 1 192 ? -4.031 -4.793 0.598 1 98.38 192 PRO A CA 1
ATOM 1512 C C . PRO A 1 192 ? -5.047 -5.34 1.601 1 98.38 192 PRO A C 1
ATOM 1514 O O . PRO A 1 192 ? -4.66 -5.887 2.639 1 98.38 192 PRO A O 1
ATOM 1517 N N . GLU A 1 193 ? -6.332 -5.113 1.307 1 98.5 193 GLU A N 1
ATOM 1518 C CA . GLU A 1 193 ? -7.414 -5.762 2.041 1 98.5 193 GLU A CA 1
ATOM 1519 C C . GLU A 1 193 ? -7.539 -7.234 1.657 1 98.5 193 GLU A C 1
ATOM 1521 O O . GLU A 1 193 ? -7.859 -8.07 2.5 1 98.5 193 GLU A O 1
ATOM 1526 N N . ILE A 1 194 ? -7.352 -7.496 0.374 1 98.44 194 ILE A N 1
ATOM 1527 C CA . ILE A 1 194 ? -7.414 -8.852 -0.155 1 98.44 194 ILE A CA 1
ATOM 1528 C C . ILE A 1 194 ? -6.102 -9.188 -0.864 1 98.44 194 ILE A C 1
ATOM 1530 O O . ILE A 1 194 ? -5.629 -8.422 -1.703 1 98.44 194 ILE A O 1
ATOM 1534 N N . PHE A 1 195 ? -5.609 -10.273 -0.471 1 97.38 195 PHE A N 1
ATOM 1535 C CA . PHE A 1 195 ? -4.363 -10.773 -1.039 1 97.38 195 PHE A CA 1
ATOM 1536 C C . PHE A 1 195 ? -4.578 -12.133 -1.691 1 97.38 195 PHE A C 1
ATOM 1538 O O . PHE A 1 195 ? -4.871 -13.117 -1.009 1 97.38 195 PHE A O 1
ATOM 1545 N N . GLY A 1 196 ? -4.461 -12.164 -3.027 1 98.31 196 GLY A N 1
ATOM 1546 C CA . GLY A 1 196 ? -4.617 -13.406 -3.768 1 98.31 196 GLY A CA 1
ATOM 1547 C C . GLY A 1 196 ? -3.299 -14.016 -4.203 1 98.31 196 GLY A C 1
ATOM 1548 O O . GLY A 1 196 ? -2.498 -13.352 -4.871 1 98.31 196 GLY A O 1
ATOM 1549 N N . VAL A 1 197 ? -3.07 -15.281 -3.852 1 98.25 197 VAL A N 1
ATOM 1550 C CA . VAL A 1 197 ? -1.896 -16.016 -4.297 1 98.25 197 VAL A CA 1
ATOM 1551 C C . VAL A 1 197 ? -2.312 -17.109 -5.293 1 98.25 197 VAL A C 1
ATOM 1553 O O . VAL A 1 197 ? -3.504 -17.297 -5.547 1 98.25 197 VAL A O 1
ATOM 1556 N N . GLY A 1 198 ? -1.323 -17.719 -5.863 1 97.88 198 GLY A N 1
ATOM 1557 C CA . GLY A 1 198 ? -1.592 -18.594 -6.992 1 97.88 198 GLY A CA 1
ATOM 1558 C C . GLY A 1 198 ? -2.145 -19.953 -6.578 1 97.88 198 GLY A C 1
ATOM 1559 O O . GLY A 1 198 ? -2.732 -20.656 -7.398 1 97.88 198 GLY A O 1
ATOM 1560 N N . HIS A 1 199 ? -1.916 -20.266 -5.27 1 97.81 199 HIS A N 1
ATOM 1561 C CA . HIS A 1 199 ? -2.234 -21.641 -4.895 1 97.81 199 HIS A CA 1
ATOM 1562 C C . HIS A 1 199 ? -2.83 -21.703 -3.492 1 97.81 199 HIS A C 1
ATOM 1564 O O . HIS A 1 199 ? -2.359 -21.016 -2.58 1 97.81 199 HIS A O 1
ATOM 1570 N N . VAL A 1 200 ? -3.822 -22.438 -3.281 1 96.44 200 VAL A N 1
ATOM 1571 C CA . VAL A 1 200 ? -4.32 -23.031 -2.051 1 96.44 200 VAL A CA 1
ATOM 1572 C C . VAL A 1 200 ? -4.973 -21.969 -1.177 1 96.44 200 VAL A C 1
ATOM 1574 O O . VAL A 1 200 ? -6.152 -22.078 -0.834 1 96.44 200 VAL A O 1
ATOM 1577 N N . LYS A 1 201 ? -4.281 -20.891 -0.925 1 96 201 LYS A N 1
ATOM 1578 C CA . LYS A 1 201 ? -4.754 -19.953 0.091 1 96 201 LYS A CA 1
ATOM 1579 C C . LYS A 1 201 ? -5.059 -18.594 -0.52 1 96 201 LYS A C 1
ATOM 1581 O O . LYS A 1 201 ? -4.797 -18.359 -1.702 1 96 201 LYS A O 1
ATOM 1586 N N . TYR A 1 202 ? -5.742 -17.797 0.137 1 97.75 202 TYR A N 1
ATOM 1587 C CA . TYR A 1 202 ? -5.855 -16.344 0.016 1 97.75 202 TYR A CA 1
ATOM 1588 C C . TYR A 1 202 ? -5.922 -15.688 1.389 1 97.75 202 TYR A C 1
ATOM 1590 O O . TYR A 1 202 ? -6.109 -16.359 2.4 1 97.75 202 TYR A O 1
ATOM 1598 N N . PHE A 1 203 ? -5.633 -14.422 1.457 1 98.12 203 PHE A N 1
ATOM 1599 C CA . PHE A 1 203 ? -5.582 -13.734 2.744 1 98.12 203 PHE A CA 1
ATOM 1600 C C . PHE A 1 203 ? -6.434 -12.477 2.719 1 98.12 203 PHE A C 1
ATOM 1602 O O . PHE A 1 203 ? -6.672 -11.898 1.653 1 98.12 203 PHE A O 1
ATOM 1609 N N . THR A 1 204 ? -6.891 -12.055 3.906 1 98.06 204 THR A N 1
ATOM 1610 C CA . THR A 1 204 ? -7.711 -10.859 4.055 1 98.06 204 THR A CA 1
ATOM 1611 C C . THR A 1 204 ? -7.262 -10.047 5.262 1 98.06 204 THR A C 1
ATOM 1613 O O . THR A 1 204 ? -6.762 -10.594 6.242 1 98.06 204 THR A O 1
ATOM 1616 N N . GLY A 1 205 ? -7.426 -8.703 5.148 1 96.75 205 GLY A N 1
ATOM 1617 C CA . GLY A 1 205 ? -7.141 -7.82 6.27 1 96.75 205 GLY A CA 1
ATOM 1618 C C . GLY A 1 205 ? -5.691 -7.863 6.711 1 96.75 205 GLY A C 1
ATOM 1619 O O . GLY A 1 205 ? -4.785 -7.902 5.875 1 96.75 205 GLY A O 1
ATOM 1620 N N . ARG A 1 206 ? -5.41 -7.855 7.949 1 94.62 206 ARG A N 1
ATOM 1621 C CA . ARG A 1 206 ? -4.055 -7.773 8.492 1 94.62 206 ARG A CA 1
ATOM 1622 C C . ARG A 1 206 ? -3.307 -9.086 8.289 1 94.62 206 ARG A C 1
ATOM 1624 O O . ARG A 1 206 ? -2.078 -9.125 8.398 1 94.62 206 ARG A O 1
ATOM 1631 N N . GLU A 1 207 ? -4.051 -10.156 8.047 1 97.19 207 GLU A N 1
ATOM 1632 C CA . GLU A 1 207 ? -3.389 -11.422 7.715 1 97.19 207 GLU A CA 1
ATOM 1633 C C . GLU A 1 207 ? -2.514 -11.273 6.473 1 97.19 207 GLU A C 1
ATOM 1635 O O . GLU A 1 207 ? -1.525 -11.992 6.316 1 97.19 207 GLU A O 1
ATOM 1640 N N . CYS A 1 208 ? -2.965 -10.336 5.625 1 97.94 208 CYS A N 1
ATOM 1641 C CA . CYS A 1 208 ? -2.154 -10.078 4.441 1 97.94 208 CYS A CA 1
ATOM 1642 C C . CYS A 1 208 ? -0.736 -9.68 4.828 1 97.94 208 CYS A C 1
ATOM 1644 O O . CYS A 1 208 ? 0.233 -10.18 4.254 1 97.94 208 CYS A O 1
ATOM 1646 N N . ASP A 1 209 ? -0.631 -8.812 5.844 1 97.75 209 ASP A N 1
ATOM 1647 C CA . ASP A 1 209 ? 0.683 -8.359 6.289 1 97.75 209 ASP A CA 1
ATOM 1648 C C . ASP A 1 209 ? 1.492 -9.516 6.879 1 97.75 209 ASP A C 1
ATOM 1650 O O . ASP A 1 209 ? 2.699 -9.609 6.648 1 97.75 209 ASP A O 1
ATOM 1654 N N . HIS A 1 210 ? 0.842 -10.359 7.59 1 97.5 210 HIS A N 1
ATOM 1655 C CA . HIS A 1 210 ? 1.496 -11.508 8.203 1 97.5 210 HIS A CA 1
ATOM 1656 C C . HIS A 1 210 ? 2.01 -12.484 7.145 1 97.5 210 HIS A C 1
ATOM 1658 O O . HIS A 1 210 ? 3.105 -13.031 7.281 1 97.5 210 HIS A O 1
ATOM 1664 N N . ALA A 1 211 ? 1.19 -12.672 6.164 1 98.12 211 ALA A N 1
ATOM 1665 C CA . ALA A 1 211 ? 1.572 -13.594 5.09 1 98.12 211 ALA A CA 1
ATOM 1666 C C . ALA A 1 211 ? 2.842 -13.117 4.391 1 98.12 211 ALA A C 1
ATOM 1668 O O . ALA A 1 211 ? 3.744 -13.914 4.121 1 98.12 211 ALA A O 1
ATOM 1669 N N . VAL A 1 212 ? 2.885 -11.852 4.109 1 98.56 212 VAL A N 1
ATOM 1670 C CA . VAL A 1 212 ? 4.047 -11.305 3.422 1 98.56 212 VAL A CA 1
ATOM 1671 C C . VAL A 1 212 ? 5.281 -11.422 4.312 1 98.56 212 VAL A C 1
ATOM 1673 O O . VAL A 1 212 ? 6.359 -11.797 3.844 1 98.56 212 VAL A O 1
ATOM 1676 N N . ARG A 1 213 ? 5.148 -11.102 5.559 1 98.12 213 ARG A N 1
ATOM 1677 C CA . ARG A 1 213 ? 6.254 -11.219 6.504 1 98.12 213 ARG A CA 1
ATOM 1678 C C . ARG A 1 213 ? 6.766 -12.648 6.582 1 98.12 213 ARG A C 1
ATOM 1680 O O . ARG A 1 213 ? 7.973 -12.891 6.566 1 98.12 213 ARG A O 1
ATOM 1687 N N . ARG A 1 214 ? 5.852 -13.539 6.684 1 98.19 214 ARG A N 1
ATOM 1688 C CA . ARG A 1 214 ? 6.219 -14.953 6.758 1 98.19 214 ARG A CA 1
ATOM 1689 C C . ARG A 1 214 ? 6.949 -15.398 5.496 1 98.19 214 ARG A C 1
ATOM 1691 O O . ARG A 1 214 ? 7.922 -16.156 5.57 1 98.19 214 ARG A O 1
ATOM 1698 N N . ALA A 1 215 ? 6.414 -15 4.375 1 98.62 215 ALA A N 1
ATOM 1699 C CA . ALA A 1 215 ? 7.059 -15.344 3.109 1 98.62 215 ALA A CA 1
ATOM 1700 C C . ALA A 1 215 ? 8.5 -14.844 3.072 1 98.62 215 ALA A C 1
ATOM 1702 O O . ALA A 1 215 ? 9.406 -15.578 2.676 1 98.62 215 ALA A O 1
ATOM 1703 N N . ARG A 1 216 ? 8.688 -13.617 3.469 1 98.75 216 ARG A N 1
ATOM 1704 C CA . ARG A 1 216 ? 10.023 -13.039 3.475 1 98.75 216 ARG A CA 1
ATOM 1705 C C . ARG A 1 216 ? 10.945 -13.797 4.422 1 98.75 216 ARG A C 1
ATOM 1707 O O . ARG A 1 216 ? 12.086 -14.117 4.07 1 98.75 216 ARG A O 1
ATOM 1714 N N . GLU A 1 217 ? 10.484 -14.031 5.613 1 98.62 217 GLU A N 1
ATOM 1715 C CA . GLU A 1 217 ? 11.266 -14.719 6.637 1 98.62 217 GLU A CA 1
ATOM 1716 C C . GLU A 1 217 ? 11.688 -16.109 6.168 1 98.62 217 GLU A C 1
ATOM 1718 O O . GLU A 1 217 ? 12.836 -16.516 6.371 1 98.62 217 GLU A O 1
ATOM 1723 N N . GLU A 1 218 ? 10.766 -16.812 5.617 1 98.62 218 GLU A N 1
ATOM 1724 C CA . GLU A 1 218 ? 11.078 -18.156 5.164 1 98.62 218 GLU A CA 1
ATOM 1725 C C . GLU A 1 218 ? 12.086 -18.141 4.023 1 98.62 218 GLU A C 1
ATOM 1727 O O . GLU A 1 218 ? 12.93 -19.031 3.914 1 98.62 218 GLU A O 1
ATOM 1732 N N . ALA A 1 219 ? 11.93 -17.172 3.121 1 98.62 219 ALA A N 1
ATOM 1733 C CA . ALA A 1 219 ? 12.906 -17.047 2.041 1 98.62 219 ALA A CA 1
ATOM 1734 C C . ALA A 1 219 ? 14.305 -16.812 2.594 1 98.62 219 ALA A C 1
ATOM 1736 O O . ALA A 1 219 ? 15.266 -17.453 2.158 1 98.62 219 ALA A O 1
ATOM 17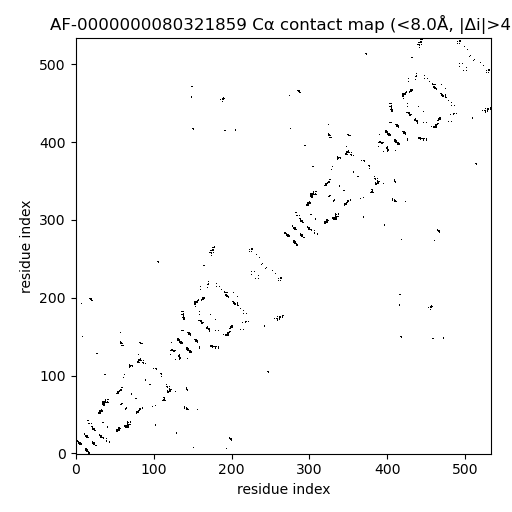37 N N . VAL A 1 220 ? 14.422 -15.922 3.525 1 98.56 220 VAL A N 1
ATOM 1738 C CA . VAL A 1 220 ? 15.711 -15.609 4.137 1 98.56 220 VAL A CA 1
ATOM 1739 C C . VAL A 1 220 ? 16.25 -16.844 4.867 1 98.56 220 VAL A C 1
ATOM 1741 O O . VAL A 1 220 ? 17.422 -17.172 4.754 1 98.56 220 VAL A O 1
ATOM 1744 N N . ARG A 1 221 ? 15.422 -17.5 5.621 1 98.31 221 ARG A N 1
ATOM 1745 C CA . ARG A 1 221 ? 15.805 -18.688 6.375 1 98.31 221 ARG A CA 1
ATOM 1746 C C . ARG A 1 221 ? 16.344 -19.766 5.449 1 98.31 221 ARG A C 1
ATOM 1748 O O . ARG A 1 221 ? 17.406 -20.359 5.723 1 98.31 221 ARG A O 1
ATOM 1755 N N . LEU A 1 222 ? 15.609 -20.047 4.383 1 98.19 222 LEU A N 1
ATOM 1756 C CA . LEU A 1 222 ? 16.062 -21.062 3.438 1 98.19 222 LEU A CA 1
ATOM 1757 C C . LEU A 1 222 ? 17.422 -20.688 2.844 1 98.19 222 LEU A C 1
ATOM 1759 O O . LEU A 1 222 ? 18.297 -21.531 2.711 1 98.19 222 LEU A O 1
ATOM 1763 N N . ALA A 1 223 ? 17.547 -19.438 2.43 1 98 223 ALA A N 1
ATOM 1764 C CA . ALA A 1 223 ? 18.797 -18.969 1.863 1 98 223 ALA A CA 1
ATOM 1765 C C . ALA A 1 223 ? 19.953 -19.188 2.838 1 98 223 ALA A C 1
ATOM 1767 O O . ALA A 1 223 ? 21.047 -19.609 2.439 1 98 223 ALA A O 1
ATOM 1768 N N . GLU A 1 224 ? 19.75 -18.875 4.105 1 97.81 224 GLU A N 1
ATOM 1769 C CA . GLU A 1 224 ? 20.781 -19.062 5.125 1 97.81 224 GLU A CA 1
ATOM 1770 C C . GLU A 1 224 ? 21.141 -20.547 5.273 1 97.81 224 GLU A C 1
ATOM 1772 O O . GLU A 1 224 ? 22.312 -20.891 5.418 1 97.81 224 GLU A O 1
ATOM 1777 N N . MET A 1 225 ? 20.141 -21.359 5.289 1 97.69 225 MET A N 1
ATOM 1778 C CA . MET A 1 225 ? 20.391 -22.797 5.383 1 97.69 225 MET A CA 1
ATOM 1779 C C . MET A 1 225 ? 21.234 -23.281 4.211 1 97.69 225 MET A C 1
ATOM 1781 O O . MET A 1 225 ? 22.172 -24.062 4.395 1 97.69 225 MET A O 1
ATOM 1785 N N . VAL A 1 226 ? 20.922 -22.844 3.031 1 97.75 226 VAL A N 1
ATOM 1786 C CA . VAL A 1 226 ? 21.656 -23.234 1.826 1 97.75 226 VAL A CA 1
ATOM 1787 C C . VAL A 1 226 ? 23.094 -22.734 1.899 1 97.75 226 VAL A C 1
ATOM 1789 O O . VAL A 1 226 ? 24.031 -23.484 1.637 1 97.75 226 VAL A O 1
ATOM 1792 N N . LYS A 1 227 ? 23.266 -21.484 2.23 1 96.94 227 LYS A N 1
ATOM 1793 C CA . LYS A 1 227 ? 24.594 -20.891 2.328 1 96.94 227 LYS A CA 1
ATOM 1794 C C . LYS A 1 227 ? 25.422 -21.594 3.398 1 96.94 227 LYS A C 1
ATOM 1796 O O . LYS A 1 227 ? 26.656 -21.625 3.311 1 96.94 227 LYS A O 1
ATOM 1801 N N . SER A 1 228 ? 24.797 -22.141 4.375 1 96.88 228 SER A N 1
ATOM 1802 C CA . SER A 1 228 ? 25.484 -22.828 5.469 1 96.88 228 SER A CA 1
ATOM 1803 C C . SER A 1 228 ? 25.781 -24.281 5.109 1 96.88 228 SER A C 1
ATOM 1805 O O . SER A 1 228 ? 26.234 -25.047 5.961 1 96.88 228 SER A O 1
ATOM 1807 N N . GLY A 1 229 ? 25.469 -24.688 3.881 1 95.88 229 GLY A N 1
ATOM 1808 C CA . GLY A 1 229 ? 25.891 -26 3.404 1 95.88 229 GLY A CA 1
ATOM 1809 C C . GLY A 1 229 ? 24.797 -27.047 3.463 1 95.88 229 GLY A C 1
ATOM 1810 O O . GLY A 1 229 ? 25.062 -28.234 3.578 1 95.88 229 GLY A O 1
ATOM 1811 N N . MET A 1 230 ? 23.594 -26.609 3.408 1 96.31 230 MET A N 1
ATOM 1812 C CA . MET A 1 230 ? 22.484 -27.562 3.383 1 96.31 230 MET A CA 1
ATOM 1813 C C . MET A 1 230 ? 22.656 -28.578 2.264 1 96.31 230 MET A C 1
ATOM 1815 O O . MET A 1 230 ? 22.891 -28.219 1.112 1 96.31 230 MET A O 1
ATOM 1819 N N . GLU A 1 231 ? 22.453 -29.875 2.605 1 97.44 231 GLU A N 1
ATOM 1820 C CA . GLU A 1 231 ? 22.578 -30.953 1.625 1 97.44 231 GLU A CA 1
ATOM 1821 C C . GLU A 1 231 ? 21.406 -30.953 0.65 1 97.44 231 GLU A C 1
ATOM 1823 O O . GLU A 1 231 ? 20.281 -30.594 1.021 1 97.44 231 GLU A O 1
ATOM 1828 N N . ASP A 1 232 ? 21.719 -31.438 -0.505 1 97.25 232 ASP A N 1
ATOM 1829 C CA . ASP A 1 232 ? 20.703 -31.469 -1.552 1 97.25 232 ASP A CA 1
ATOM 1830 C C . ASP A 1 232 ? 19.484 -32.281 -1.116 1 97.25 232 ASP A C 1
ATOM 1832 O O . ASP A 1 232 ? 18.344 -31.891 -1.376 1 97.25 232 ASP A O 1
ATOM 1836 N N . GLU A 1 233 ? 19.734 -33.344 -0.505 1 97.19 233 GLU A N 1
ATOM 1837 C CA . GLU A 1 233 ? 18.656 -34.219 -0.07 1 97.19 233 GLU A CA 1
ATOM 1838 C C . GLU A 1 233 ? 17.734 -33.5 0.924 1 97.19 233 GLU A C 1
ATOM 1840 O O . GLU A 1 233 ? 16.516 -33.656 0.873 1 97.19 233 GLU A O 1
ATOM 1845 N N . LYS A 1 234 ? 18.297 -32.781 1.803 1 97.5 234 LYS A N 1
ATOM 1846 C CA . LYS A 1 234 ? 17.531 -32.031 2.793 1 97.5 234 LYS A CA 1
ATOM 1847 C C . LYS A 1 234 ? 16.719 -30.906 2.137 1 97.5 234 LYS A C 1
ATOM 1849 O O . LYS A 1 234 ? 15.602 -30.609 2.561 1 97.5 234 LYS A O 1
ATOM 1854 N N . LEU A 1 235 ? 17.375 -30.297 1.151 1 97.81 235 LEU A N 1
ATOM 1855 C CA . LEU A 1 235 ? 16.672 -29.266 0.405 1 97.81 235 LEU A CA 1
ATOM 1856 C C . LEU A 1 235 ? 15.445 -29.844 -0.311 1 97.81 235 LEU A C 1
ATOM 1858 O O . LEU A 1 235 ? 14.375 -29.234 -0.311 1 97.81 235 LEU A O 1
ATOM 1862 N N . LEU A 1 236 ? 15.617 -30.969 -0.931 1 97.88 236 LEU A N 1
ATOM 1863 C CA . LEU A 1 236 ? 14.516 -31.625 -1.627 1 97.88 236 LEU A CA 1
ATOM 1864 C C . LEU A 1 236 ? 13.391 -31.969 -0.656 1 97.88 236 LEU A C 1
ATOM 1866 O O . LEU A 1 236 ? 12.211 -31.797 -0.97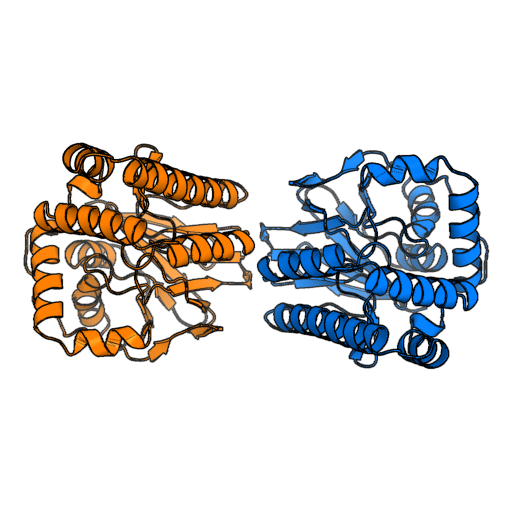8 1 97.88 236 LEU A O 1
ATOM 1870 N N . GLU A 1 237 ? 13.75 -32.469 0.523 1 96.94 237 GLU A N 1
ATOM 1871 C CA . GLU A 1 237 ? 12.766 -32.781 1.549 1 96.94 237 GLU A CA 1
ATOM 1872 C C . GLU A 1 237 ? 12.016 -31.547 2.014 1 96.94 237 GLU A C 1
ATOM 1874 O O . GLU A 1 237 ? 10.812 -31.594 2.287 1 96.94 237 GLU A O 1
ATOM 1879 N N . TYR A 1 238 ? 12.758 -30.5 2.127 1 96.62 238 TYR A N 1
ATOM 1880 C CA . TYR A 1 238 ? 12.195 -29.219 2.516 1 96.62 238 TYR A CA 1
ATOM 1881 C C . TYR A 1 238 ? 11.211 -28.703 1.465 1 96.62 238 TYR A C 1
ATOM 1883 O O . TYR A 1 238 ? 10.141 -28.188 1.801 1 96.62 238 TYR A O 1
ATOM 1891 N N . PHE A 1 239 ? 11.57 -28.859 0.242 1 96.31 239 PHE A N 1
ATOM 1892 C CA . PHE A 1 239 ? 10.906 -28.234 -0.898 1 96.31 239 PHE A CA 1
ATOM 1893 C C . PHE A 1 239 ? 9.688 -29.062 -1.328 1 96.31 239 PHE A C 1
ATOM 1895 O O . PHE A 1 239 ? 8.617 -28.5 -1.57 1 96.31 239 PHE A O 1
ATOM 1902 N N . ILE A 1 240 ? 9.812 -30.344 -1.434 1 96.69 240 ILE A N 1
ATOM 1903 C CA . ILE A 1 240 ? 8.773 -31.203 -1.987 1 96.69 240 ILE A CA 1
ATOM 1904 C C . ILE A 1 240 ? 7.859 -31.688 -0.868 1 96.69 240 ILE A C 1
ATOM 1906 O O . ILE A 1 240 ? 7.988 -32.844 -0.401 1 96.69 240 ILE A O 1
ATOM 1910 N N . VAL A 1 241 ? 6.969 -30.906 -0.48 1 96 241 VAL A N 1
ATOM 1911 C CA . VAL A 1 241 ? 6.051 -31.219 0.614 1 96 241 VAL A CA 1
ATOM 1912 C C . VAL A 1 241 ? 4.625 -30.844 0.209 1 96 241 VAL A C 1
ATOM 1914 O O . VAL A 1 241 ? 4.418 -30.078 -0.733 1 96 241 VAL A O 1
ATOM 1917 N N . ASP A 1 242 ? 3.631 -31.516 0.854 1 96.25 242 ASP A N 1
ATOM 1918 C CA . ASP A 1 242 ? 2.215 -31.219 0.656 1 96.25 242 ASP A CA 1
ATOM 1919 C C . ASP A 1 242 ? 1.856 -31.219 -0.828 1 96.25 242 ASP A C 1
ATOM 1921 O O . ASP A 1 242 ? 2.146 -32.188 -1.543 1 96.25 242 ASP A O 1
ATOM 1925 N N . GLU A 1 243 ? 1.266 -30.188 -1.4 1 95.25 243 GLU A N 1
ATOM 1926 C CA . GLU A 1 243 ? 0.762 -30.141 -2.77 1 95.25 243 GLU A CA 1
ATOM 1927 C C . GLU A 1 243 ? 1.906 -30.188 -3.779 1 95.25 243 GLU A C 1
ATOM 1929 O O . GLU A 1 243 ? 1.703 -30.531 -4.945 1 95.25 243 GLU A O 1
ATOM 1934 N N . LEU A 1 244 ? 3.059 -29.797 -3.34 1 96.25 244 LEU A N 1
ATOM 1935 C CA . LEU A 1 244 ? 4.203 -29.797 -4.246 1 96.25 244 LEU A CA 1
ATOM 1936 C C . LEU A 1 244 ? 4.59 -31.234 -4.621 1 96.25 244 LEU A C 1
ATOM 1938 O O . LEU A 1 244 ? 5.281 -31.453 -5.617 1 96.25 244 LEU A O 1
ATOM 1942 N N . LYS A 1 245 ? 4.113 -32.188 -3.889 1 95.62 245 LYS A N 1
ATOM 1943 C CA . LYS A 1 245 ? 4.336 -33.594 -4.191 1 95.62 245 LYS A CA 1
ATOM 1944 C C . LYS A 1 245 ? 3.582 -34.031 -5.449 1 95.62 245 LYS A C 1
ATOM 1946 O O . LYS A 1 245 ? 3.887 -35.062 -6.047 1 95.62 245 LYS A O 1
ATOM 1951 N N . PHE A 1 246 ? 2.629 -33.25 -5.816 1 93.56 246 PHE A N 1
ATOM 1952 C CA . PHE A 1 246 ? 1.807 -33.594 -6.965 1 93.56 246 PHE A CA 1
ATOM 1953 C C . PHE A 1 246 ? 2.504 -33.219 -8.266 1 93.56 246 PHE A C 1
ATOM 1955 O O . PHE A 1 246 ? 2.072 -33.625 -9.352 1 93.56 246 PHE A O 1
ATOM 1962 N N . TYR A 1 247 ? 3.564 -32.5 -8.18 1 95.81 247 TYR A N 1
ATOM 1963 C CA . TYR A 1 247 ? 4.293 -32.062 -9.359 1 95.81 247 TYR A CA 1
ATOM 1964 C C . TYR A 1 247 ? 5.293 -33.125 -9.805 1 95.81 247 TYR A C 1
ATOM 1966 O O . TYR A 1 247 ? 5.691 -33.969 -9.016 1 95.81 247 TYR A O 1
ATOM 1974 N N . PRO A 1 248 ? 5.664 -33.031 -11.086 1 94.44 248 PRO A N 1
ATOM 1975 C CA . PRO A 1 248 ? 6.648 -34 -11.562 1 94.44 248 PRO A CA 1
ATOM 1976 C C . PRO A 1 248 ? 7.949 -33.969 -10.766 1 94.44 248 PRO A C 1
ATOM 1978 O O . PRO A 1 248 ? 8.539 -32.875 -10.586 1 94.44 248 PRO A O 1
ATOM 1981 N N . LYS A 1 249 ? 8.352 -35.094 -10.359 1 93.62 249 LYS A N 1
ATOM 1982 C CA . LYS A 1 249 ? 9.508 -35.219 -9.477 1 93.62 249 LYS A CA 1
ATOM 1983 C C . LYS A 1 249 ? 10.742 -34.562 -10.102 1 93.62 249 LYS A C 1
ATOM 1985 O O . LYS A 1 249 ? 11.492 -33.844 -9.422 1 93.62 249 LYS A O 1
ATOM 1990 N N . GLU A 1 250 ? 10.93 -34.875 -11.32 1 93.12 250 GLU A N 1
ATOM 1991 C CA . GLU A 1 250 ? 12.109 -34.375 -12.008 1 93.12 250 GLU A CA 1
ATOM 1992 C C . GLU A 1 250 ? 12.07 -32.844 -12.07 1 93.12 250 GLU A C 1
ATOM 1994 O O . GLU A 1 250 ? 13.094 -32.188 -11.875 1 93.12 250 GLU A O 1
ATOM 1999 N N . ALA A 1 251 ? 10.945 -32.25 -12.352 1 93.25 251 ALA A N 1
ATOM 2000 C CA . ALA A 1 251 ? 10.789 -30.797 -12.398 1 93.25 251 ALA A CA 1
ATOM 2001 C C . ALA A 1 251 ? 11.031 -30.172 -11.031 1 93.25 251 ALA A C 1
ATOM 2003 O O . ALA A 1 251 ? 11.641 -29.094 -10.93 1 93.25 251 ALA A O 1
ATOM 2004 N N . MET A 1 252 ? 10.578 -30.844 -10.008 1 95.75 252 MET A N 1
ATOM 2005 C CA . MET A 1 252 ? 10.727 -30.328 -8.656 1 95.75 252 MET A CA 1
ATOM 2006 C C . MET A 1 252 ? 12.188 -30.375 -8.211 1 95.75 252 MET A C 1
ATOM 2008 O O . MET A 1 252 ? 12.664 -29.453 -7.535 1 95.75 252 MET A O 1
ATOM 2012 N N . LYS A 1 253 ? 12.836 -31.453 -8.578 1 96.25 253 LYS A N 1
ATOM 2013 C CA . LYS A 1 253 ? 14.258 -31.562 -8.281 1 96.25 253 LYS A CA 1
ATOM 2014 C C . LYS A 1 253 ? 15.039 -30.438 -8.969 1 96.25 253 LYS A C 1
ATOM 2016 O O . LYS A 1 253 ? 15.891 -29.797 -8.352 1 96.25 253 LYS A O 1
ATOM 2021 N N . ALA A 1 254 ? 14.734 -30.266 -10.18 1 95.81 254 ALA A N 1
ATOM 2022 C CA . ALA A 1 254 ? 15.391 -29.219 -10.945 1 95.81 254 ALA A CA 1
ATOM 2023 C C . ALA A 1 254 ? 15.133 -27.844 -10.312 1 95.81 254 ALA A C 1
ATOM 2025 O O . ALA A 1 254 ? 16.031 -27 -10.25 1 95.81 254 ALA A O 1
ATOM 2026 N N . SER A 1 255 ? 13.914 -27.594 -9.938 1 96.5 255 SER A N 1
ATOM 2027 C CA . SER A 1 255 ? 13.539 -26.328 -9.312 1 96.5 255 SER A CA 1
ATOM 2028 C C . SER A 1 255 ? 14.289 -26.109 -8.008 1 96.5 255 SER A C 1
ATOM 2030 O O . SER A 1 255 ? 14.773 -25.016 -7.738 1 96.5 255 SER A O 1
ATOM 2032 N N . ALA A 1 256 ? 14.383 -27.125 -7.219 1 97.06 256 ALA A N 1
ATOM 2033 C CA . ALA A 1 256 ? 15.102 -27.031 -5.949 1 97.06 256 ALA A CA 1
ATOM 2034 C C . ALA A 1 256 ? 16.578 -26.688 -6.18 1 97.06 256 ALA A C 1
ATOM 2036 O O . ALA A 1 256 ? 17.156 -25.875 -5.449 1 97.06 256 ALA A O 1
ATOM 2037 N N . MET A 1 257 ? 17.172 -27.359 -7.133 1 97 257 MET A N 1
ATOM 2038 C CA . MET A 1 257 ? 18.562 -27.078 -7.438 1 97 257 MET A CA 1
ATOM 2039 C C . MET A 1 257 ? 18.75 -25.656 -7.953 1 97 257 MET A C 1
ATOM 2041 O O . MET A 1 257 ? 19.766 -25.016 -7.688 1 97 257 MET A O 1
ATOM 2045 N N . LEU A 1 258 ? 17.781 -25.234 -8.727 1 97 258 LEU A N 1
ATOM 2046 C CA . LEU A 1 258 ? 17.812 -23.859 -9.211 1 97 258 LEU A CA 1
ATOM 2047 C C . LEU A 1 258 ? 17.766 -22.875 -8.047 1 97 258 LEU A C 1
ATOM 2049 O O . LEU A 1 258 ? 18.469 -21.859 -8.055 1 97 258 LEU A O 1
ATOM 2053 N N . LEU A 1 259 ? 16.938 -23.094 -7.066 1 97.19 259 LEU A N 1
ATOM 2054 C CA . LEU A 1 259 ? 16.859 -22.25 -5.871 1 97.19 259 LEU A CA 1
ATOM 2055 C C . LEU A 1 259 ? 18.219 -22.156 -5.188 1 97.19 259 LEU A C 1
ATOM 2057 O O . LEU A 1 259 ? 18.656 -21.078 -4.805 1 97.19 259 LEU A O 1
ATOM 2061 N N . LYS A 1 260 ? 18.797 -23.328 -5.055 1 97.5 260 LYS A N 1
ATOM 2062 C CA . LYS A 1 260 ? 20.125 -23.391 -4.438 1 97.5 260 LYS A CA 1
ATOM 2063 C C . LYS A 1 260 ? 21.125 -22.531 -5.203 1 97.5 260 LYS A C 1
ATOM 2065 O O . LYS A 1 260 ? 21.844 -21.734 -4.605 1 97.5 260 LYS A O 1
ATOM 2070 N N . ARG A 1 261 ? 21.156 -22.719 -6.473 1 97.62 261 ARG A N 1
ATOM 2071 C CA . ARG A 1 261 ? 22.078 -21.969 -7.324 1 97.62 261 ARG A CA 1
ATOM 2072 C C . ARG A 1 261 ? 21.844 -20.469 -7.184 1 97.62 261 ARG A C 1
ATOM 2074 O O . ARG A 1 261 ? 22.812 -19.703 -7.117 1 97.62 261 ARG A O 1
ATOM 2081 N N . ARG A 1 262 ? 20.609 -19.984 -7.145 1 97.81 262 ARG A N 1
ATOM 2082 C CA . ARG A 1 262 ? 20.297 -18.562 -7.094 1 97.81 262 ARG A CA 1
ATOM 2083 C C . ARG A 1 262 ? 20.75 -17.953 -5.777 1 97.81 262 ARG A C 1
ATOM 2085 O O . ARG A 1 262 ? 21.188 -16.797 -5.742 1 97.81 262 ARG A O 1
ATOM 2092 N N . VAL A 1 263 ? 20.609 -18.672 -4.75 1 96.69 263 VAL A N 1
ATOM 2093 C CA . VAL A 1 263 ? 21.078 -18.188 -3.449 1 96.69 263 VAL A CA 1
ATOM 2094 C C . VAL A 1 263 ? 22.594 -18.031 -3.467 1 96.69 263 VAL A C 1
ATOM 2096 O O . VAL A 1 263 ? 23.109 -17.016 -3 1 96.69 263 VAL A O 1
ATOM 2099 N N . LEU A 1 264 ? 23.234 -19.031 -4.008 1 95.94 264 LEU A N 1
ATOM 2100 C CA . LEU A 1 264 ? 24.688 -19.047 -4 1 95.94 264 LEU A CA 1
ATOM 2101 C C . LEU A 1 264 ? 25.25 -17.969 -4.934 1 95.94 264 LEU A C 1
ATOM 2103 O O . LEU A 1 264 ? 26.375 -17.516 -4.754 1 95.94 264 LEU A O 1
ATOM 2107 N N . GLU A 1 265 ? 24.5 -17.547 -5.875 1 94.38 265 GLU A N 1
ATOM 2108 C CA . GLU A 1 265 ? 24.891 -16.484 -6.809 1 94.38 265 GLU A CA 1
ATOM 2109 C C . GLU A 1 265 ? 24.594 -15.109 -6.234 1 94.38 265 GLU A C 1
ATOM 2111 O O . GLU A 1 265 ? 25.016 -14.094 -6.785 1 94.38 265 GLU A O 1
ATOM 2116 N N . SER A 1 266 ? 23.938 -15.078 -5.215 1 91.31 266 SER A N 1
ATOM 2117 C CA . SER A 1 266 ? 23.469 -13.797 -4.68 1 91.31 266 SER A CA 1
ATOM 2118 C C . SER A 1 266 ? 24.562 -13.133 -3.844 1 91.31 266 SER A C 1
ATOM 2120 O O . SER A 1 266 ? 25.578 -13.758 -3.514 1 91.31 266 SER A O 1
ATOM 2122 N N . ASP A 1 267 ? 24.469 -11.766 -3.596 1 76.81 267 ASP A N 1
ATOM 2123 C CA . ASP A 1 267 ? 25.438 -10.969 -2.854 1 76.81 267 ASP A CA 1
ATOM 2124 C C . ASP A 1 267 ? 25.328 -11.219 -1.352 1 76.81 267 ASP A C 1
ATOM 2126 O O . ASP A 1 267 ? 24.234 -11.508 -0.851 1 76.81 267 ASP A O 1
ATOM 2130 N N . MET B 1 1 ? -15.086 32.594 6.539 1 77.31 1 MET B N 1
ATOM 2131 C CA . MET B 1 1 ? -14.477 31.359 6.09 1 77.31 1 MET B CA 1
ATOM 2132 C C . MET B 1 1 ? -15.539 30.359 5.664 1 77.31 1 MET B C 1
ATOM 2134 O O . MET B 1 1 ? -16.562 30.203 6.332 1 77.31 1 MET B O 1
ATOM 2138 N N . GLU B 1 2 ? -15.469 29.828 4.465 1 87.06 2 GLU B N 1
ATOM 2139 C CA . GLU B 1 2 ? -16.438 28.859 3.951 1 87.06 2 GLU B CA 1
ATOM 2140 C C . GLU B 1 2 ? -15.992 27.438 4.219 1 87.06 2 GLU B C 1
ATOM 2142 O O . GLU B 1 2 ? -14.789 27.172 4.344 1 87.06 2 GLU B O 1
ATOM 2147 N N . VAL B 1 3 ? -17.016 26.562 4.562 1 94.25 3 VAL B N 1
ATOM 2148 C CA . VAL B 1 3 ? -16.734 25.125 4.746 1 94.25 3 VAL B CA 1
ATOM 2149 C C . VAL B 1 3 ? -17.219 24.359 3.52 1 94.25 3 VAL B C 1
ATOM 2151 O O . VAL B 1 3 ? -18.375 24.484 3.107 1 94.25 3 VAL B O 1
ATOM 2154 N N . GLU B 1 4 ? -16.328 23.719 2.898 1 96.25 4 GLU B N 1
ATOM 2155 C CA . GLU B 1 4 ? -16.672 22.812 1.809 1 96.25 4 GLU B CA 1
ATOM 2156 C C . GLU B 1 4 ? -16.719 21.359 2.295 1 96.25 4 GLU B C 1
ATOM 2158 O O . GLU B 1 4 ? -15.789 20.891 2.957 1 96.25 4 GLU B O 1
ATOM 2163 N N . VAL B 1 5 ? -17.797 20.688 2.023 1 96.69 5 VAL B N 1
ATOM 2164 C CA . VAL B 1 5 ? -17.953 19.297 2.439 1 96.69 5 VAL B CA 1
ATOM 2165 C C . VAL B 1 5 ? -17.875 18.375 1.221 1 96.69 5 VAL B C 1
ATOM 2167 O O . VAL B 1 5 ? -18.609 18.562 0.252 1 96.69 5 VAL B O 1
ATOM 2170 N N . ILE B 1 6 ? -17 17.438 1.226 1 97.31 6 ILE B N 1
ATOM 2171 C CA . ILE B 1 6 ? -16.781 16.531 0.112 1 97.31 6 ILE B CA 1
ATOM 2172 C C . ILE B 1 6 ? -16.922 15.086 0.593 1 97.31 6 ILE B C 1
ATOM 2174 O O . ILE B 1 6 ? -16.25 14.672 1.538 1 97.31 6 ILE B O 1
ATOM 2178 N N . GLU B 1 7 ? -17.812 14.312 0.037 1 97.69 7 GLU B N 1
ATOM 2179 C CA . GLU B 1 7 ? -17.891 12.883 0.304 1 97.69 7 GLU B CA 1
ATOM 2180 C C . GLU B 1 7 ? -16.766 12.125 -0.4 1 97.69 7 GLU B C 1
ATOM 2182 O O . GLU B 1 7 ? -16.766 12.008 -1.627 1 97.69 7 GLU B O 1
ATOM 2187 N N . LEU B 1 8 ? -15.812 11.617 0.324 1 98 8 LEU B N 1
ATOM 2188 C CA . LEU B 1 8 ? -14.672 10.938 -0.278 1 98 8 LEU B CA 1
ATOM 2189 C C . LEU B 1 8 ? -15.008 9.484 -0.604 1 98 8 LEU B C 1
ATOM 2191 O O . LEU B 1 8 ? -14.648 8.984 -1.67 1 98 8 LEU B O 1
ATOM 2195 N N . THR B 1 9 ? -15.562 8.781 0.336 1 97.44 9 THR B N 1
ATOM 2196 C CA . THR B 1 9 ? -16.062 7.418 0.202 1 97.44 9 THR B CA 1
ATOM 2197 C C . THR B 1 9 ? -17.375 7.246 0.944 1 97.44 9 THR B C 1
ATOM 2199 O O . THR B 1 9 ? -17.984 8.227 1.385 1 97.44 9 THR B O 1
ATOM 2202 N N . SER B 1 10 ? -17.766 5.957 1.071 1 95.31 10 SER B N 1
ATOM 2203 C CA . SER B 1 10 ? -19.016 5.703 1.799 1 95.31 10 SER B CA 1
ATOM 2204 C C . SER B 1 10 ? -18.844 6.008 3.285 1 95.31 10 SER B C 1
ATOM 2206 O O . SER B 1 10 ? -19.812 6.367 3.959 1 95.31 10 SER B O 1
ATOM 2208 N N . SER B 1 11 ? -17.609 6 3.762 1 97.56 11 SER B N 1
ATOM 2209 C CA . SER B 1 11 ? -17.422 6.125 5.203 1 97.56 11 SER B CA 1
ATOM 2210 C C . SER B 1 11 ? -16.625 7.379 5.555 1 97.56 11 SER B C 1
ATOM 2212 O O . SER B 1 11 ? -16.453 7.703 6.73 1 97.56 11 SER B O 1
ATOM 2214 N N . PHE B 1 12 ? -16.156 8.102 4.445 1 98.38 12 PHE B N 1
ATOM 2215 C CA . PHE B 1 12 ? -15.281 9.227 4.734 1 98.38 12 PHE B CA 1
ATOM 2216 C C . PHE B 1 12 ? -15.82 10.508 4.113 1 98.38 12 PHE B C 1
ATOM 2218 O O . PHE B 1 12 ? -16.219 10.523 2.945 1 98.38 12 PHE B O 1
ATOM 2225 N N . LYS B 1 13 ? -15.75 11.555 4.898 1 98.19 13 LYS B N 1
ATOM 2226 C CA . LYS B 1 13 ? -16.031 12.906 4.43 1 98.19 13 LYS B CA 1
ATOM 2227 C C . LYS B 1 13 ? -14.875 13.852 4.727 1 98.19 13 LYS B C 1
ATOM 2229 O O . LYS B 1 13 ? -14.219 13.734 5.762 1 98.19 13 LYS B O 1
ATOM 2234 N N . LEU B 1 14 ? -14.633 14.727 3.846 1 98.31 14 LEU B N 1
ATOM 2235 C CA . LEU B 1 14 ? -13.688 15.82 4.027 1 98.31 14 LEU B CA 1
ATOM 2236 C C . LEU B 1 14 ? -14.422 17.141 4.262 1 98.31 14 LEU B C 1
ATOM 2238 O O . LEU B 1 14 ? -15.336 17.484 3.506 1 98.31 14 LEU B O 1
ATOM 2242 N N . TYR B 1 15 ? -14.141 17.75 5.359 1 98 15 TYR B N 1
ATOM 2243 C CA . TYR B 1 15 ? -14.539 19.125 5.609 1 98 15 TYR B CA 1
ATOM 2244 C C . TYR B 1 15 ? -13.367 20.078 5.43 1 98 15 TYR B C 1
ATOM 2246 O O . TYR B 1 15 ? -12.461 20.125 6.266 1 98 15 TYR B O 1
ATOM 2254 N N . ARG B 1 16 ? -13.422 20.797 4.355 1 97.69 16 ARG B N 1
ATOM 2255 C CA . ARG B 1 16 ? -12.383 21.797 4.145 1 97.69 16 ARG B CA 1
ATOM 2256 C C . ARG B 1 16 ? -12.797 23.141 4.715 1 97.69 16 ARG B C 1
ATOM 2258 O O . ARG B 1 16 ? -13.781 23.734 4.262 1 97.69 16 ARG B O 1
ATOM 2265 N N . VAL B 1 17 ? -12.086 23.594 5.691 1 97.38 17 VAL B N 1
ATOM 2266 C CA . VAL B 1 17 ? -12.344 24.875 6.348 1 97.38 17 VAL B CA 1
ATOM 2267 C C . VAL B 1 17 ? -11.164 25.828 6.105 1 97.38 17 VAL B C 1
ATOM 2269 O O . VAL B 1 17 ? -10.133 25.719 6.766 1 97.38 17 VAL B O 1
ATOM 2272 N N . GLY B 1 18 ? -11.383 26.766 5.16 1 94.56 18 GLY B N 1
ATOM 2273 C CA . GLY B 1 18 ? -10.234 27.531 4.715 1 94.56 18 GLY B CA 1
ATOM 2274 C C . GLY B 1 18 ? -9.164 26.672 4.055 1 94.56 18 GLY B C 1
ATOM 2275 O O . GLY B 1 18 ? -9.422 26 3.055 1 94.56 18 GLY B O 1
ATOM 2276 N N . PHE B 1 19 ? -8 26.641 4.723 1 95.19 19 PHE B N 1
ATOM 2277 C CA . PHE B 1 19 ? -6.918 25.844 4.148 1 95.19 19 PHE B CA 1
ATOM 2278 C C . PHE B 1 19 ? -6.641 24.609 4.996 1 95.19 19 PHE B C 1
ATOM 2280 O O . PHE B 1 19 ? -5.613 23.953 4.828 1 95.19 19 PHE B O 1
ATOM 2287 N N . VAL B 1 20 ? -7.508 24.344 5.926 1 97.12 20 VAL B N 1
ATOM 2288 C CA . VAL B 1 20 ? -7.336 23.188 6.805 1 97.12 20 VAL B CA 1
ATOM 2289 C C . VAL B 1 20 ? -8.328 22.094 6.426 1 97.12 20 VAL B C 1
ATOM 2291 O O . VAL B 1 20 ? -9.523 22.359 6.242 1 97.12 20 VAL B O 1
ATOM 2294 N N . ASN B 1 21 ? -7.848 20.906 6.297 1 98.38 21 ASN B N 1
ATOM 2295 C CA . ASN B 1 21 ? -8.688 19.766 5.984 1 98.38 21 ASN B CA 1
ATOM 2296 C C . ASN B 1 21 ? -9 18.938 7.23 1 98.38 21 ASN B C 1
ATOM 2298 O O . ASN B 1 21 ? -8.094 18.562 7.973 1 98.38 21 ASN B O 1
ATOM 2302 N N . TYR B 1 22 ? -10.273 18.703 7.492 1 98.56 22 TYR B N 1
ATOM 2303 C CA . TYR B 1 22 ? -10.766 17.766 8.5 1 98.56 22 TYR B CA 1
ATOM 2304 C C . TYR B 1 22 ? -11.367 16.531 7.848 1 98.56 22 TYR B C 1
ATOM 2306 O O . TYR B 1 22 ? -12.023 16.625 6.809 1 98.56 22 TYR B O 1
ATOM 2314 N N . TYR B 1 23 ? -11.148 15.414 8.469 1 98.56 23 TYR B N 1
ATOM 2315 C CA . TYR B 1 23 ? -11.742 14.18 7.949 1 98.56 23 TYR B CA 1
ATOM 2316 C C . TYR B 1 23 ? -12.625 13.516 9 1 98.56 23 TYR B C 1
ATOM 2318 O O . TYR B 1 23 ? -12.273 13.477 10.18 1 98.56 23 TYR B O 1
ATOM 2326 N N . VAL B 1 24 ? -13.742 13.07 8.594 1 98.69 24 VAL B N 1
ATOM 2327 C CA . VAL B 1 24 ? -14.656 12.344 9.469 1 98.69 24 VAL B CA 1
ATOM 2328 C C . VAL B 1 24 ? -14.836 10.914 8.953 1 98.69 24 VAL B C 1
ATOM 2330 O O . VAL B 1 24 ? -15.172 10.703 7.785 1 98.69 24 VAL B O 1
ATOM 2333 N N . TYR B 1 25 ? -14.523 9.992 9.773 1 98.62 25 TYR B N 1
ATOM 2334 C CA . TYR B 1 25 ? -14.742 8.578 9.492 1 98.62 25 TYR B CA 1
ATOM 2335 C C . TYR B 1 25 ? -15.977 8.062 10.227 1 98.62 25 TYR B C 1
ATOM 2337 O O . TYR B 1 25 ? -16.047 8.117 11.453 1 98.62 25 TYR B O 1
ATOM 2345 N N . SER B 1 26 ? -16.875 7.562 9.453 1 97.75 26 SER B N 1
ATOM 2346 C CA . SER B 1 26 ? -18.094 7.004 10.016 1 97.75 26 SER B CA 1
ATOM 2347 C C . SER B 1 26 ? -18.062 5.477 10.016 1 97.75 26 SER B C 1
ATOM 2349 O O . SER B 1 26 ? -18.469 4.836 9.047 1 97.75 26 SER B O 1
ATOM 2351 N N . GLY B 1 27 ? -17.5 4.895 11.07 1 95.56 27 GLY B N 1
ATOM 2352 C CA . GLY B 1 27 ? -17.547 3.463 11.32 1 95.56 27 GLY B CA 1
ATOM 2353 C C . GLY B 1 27 ? -18.422 3.086 12.492 1 95.56 27 GLY B C 1
ATOM 2354 O O . GLY B 1 27 ? -19.531 3.604 12.625 1 95.56 27 GLY B O 1
ATOM 2355 N N . GLU B 1 28 ? -17.953 2.035 13.305 1 93 28 GLU B N 1
ATOM 2356 C CA . GLU B 1 28 ? -18.688 1.737 14.531 1 93 28 GLU B CA 1
ATOM 2357 C C . GLU B 1 28 ? -18.766 2.967 15.43 1 93 28 GLU B C 1
ATOM 2359 O O . GLU B 1 28 ? -19.797 3.213 16.062 1 93 28 GLU B O 1
ATOM 2364 N N . LYS B 1 29 ? -17.641 3.709 15.414 1 96.19 29 LYS B N 1
ATOM 2365 C CA . LYS B 1 29 ? -17.578 5.031 16.031 1 96.19 29 LYS B CA 1
ATOM 2366 C C . LYS B 1 29 ? -17.281 6.109 14.984 1 96.19 29 LYS B C 1
ATOM 2368 O O . LYS B 1 29 ? -16.656 5.832 13.961 1 96.19 29 LYS B O 1
ATOM 2373 N N . THR B 1 30 ? -17.859 7.25 15.242 1 98.12 30 THR B N 1
ATOM 2374 C CA . THR B 1 30 ? -17.5 8.398 14.414 1 98.12 30 THR B CA 1
ATOM 2375 C C . THR B 1 30 ? -16.188 9.023 14.891 1 98.12 30 THR B C 1
ATOM 2377 O O . THR B 1 30 ? -16.078 9.438 16.047 1 98.12 30 THR B O 1
ATOM 2380 N N . VAL B 1 31 ? -15.234 9.055 14.047 1 98.75 31 VAL B N 1
ATOM 2381 C CA . VAL B 1 31 ? -13.922 9.586 14.406 1 98.75 31 VAL B CA 1
ATOM 2382 C C . VAL B 1 31 ? -13.641 10.859 13.594 1 98.75 31 VAL B C 1
ATOM 2384 O O . VAL B 1 31 ? -13.703 10.844 12.367 1 98.75 31 VAL B O 1
ATOM 2387 N N . LEU B 1 32 ? -13.414 11.938 14.273 1 98.75 32 LEU B N 1
ATOM 2388 C CA . LEU B 1 32 ? -12.914 13.156 13.648 1 98.75 32 LEU B CA 1
ATOM 2389 C C . LEU B 1 32 ? -11.391 13.156 13.625 1 98.75 32 LEU B C 1
ATOM 2391 O O . LEU B 1 32 ? -10.742 13.047 14.664 1 98.75 32 LEU B O 1
ATOM 2395 N N . ILE B 1 33 ? -10.812 13.211 12.414 1 98.81 33 ILE B N 1
ATOM 2396 C CA . ILE B 1 33 ? -9.367 13.203 12.242 1 98.81 33 ILE B CA 1
ATOM 2397 C C . ILE B 1 33 ? -8.883 14.609 11.891 1 98.81 33 ILE B C 1
ATOM 2399 O O . ILE B 1 33 ? -9.328 15.195 10.898 1 98.81 33 ILE B O 1
ATOM 2403 N N . GLU B 1 34 ? -7.934 15.148 12.633 1 97.38 34 GLU B N 1
ATOM 2404 C CA . GLU B 1 34 ? -7.449 16.516 12.57 1 97.38 34 GLU B CA 1
ATOM 2405 C C . GLU B 1 34 ? -8.297 17.438 13.445 1 97.38 34 GLU B C 1
ATOM 2407 O O . GLU B 1 34 ? -9.516 17.297 13.516 1 97.38 34 GLU B O 1
ATOM 2412 N N . THR B 1 35 ? -7.637 18.391 14.094 1 97.31 35 THR B N 1
ATOM 2413 C CA . THR B 1 35 ? -8.375 19.312 14.953 1 97.31 35 THR B CA 1
ATOM 2414 C C . THR B 1 35 ? -8.188 20.75 14.492 1 97.31 35 THR B C 1
ATOM 2416 O O . THR B 1 35 ? -8.953 21.641 14.883 1 97.31 35 THR B O 1
ATOM 2419 N N . GLY B 1 36 ? -7.148 21.031 13.711 1 97.31 36 GLY B N 1
ATOM 2420 C CA . GLY B 1 36 ? -6.93 22.344 13.141 1 97.31 36 GLY B CA 1
ATOM 2421 C C . GLY B 1 36 ? -6.676 23.422 14.18 1 97.31 36 GLY B C 1
ATOM 2422 O O . GLY B 1 36 ? -6.055 23.156 15.211 1 97.31 36 GLY B O 1
ATOM 2423 N N . LEU B 1 37 ? -7.039 24.672 13.805 1 97.19 37 LEU B N 1
ATOM 2424 C CA . LEU B 1 37 ? -6.953 25.859 14.648 1 97.19 37 LEU B CA 1
ATOM 2425 C C . LEU B 1 37 ? -8.25 26.078 15.414 1 97.19 37 LEU B C 1
ATOM 2427 O O . LEU B 1 37 ? -9.289 25.516 15.062 1 97.19 37 LEU B O 1
ATOM 2431 N N . SER B 1 38 ? -8.188 26.922 16.469 1 96.5 38 SER B N 1
ATOM 2432 C CA . SER B 1 38 ? -9.398 27.219 17.234 1 96.5 38 SER B CA 1
ATOM 2433 C C . SER B 1 38 ? -10.492 27.797 16.344 1 96.5 38 SER B C 1
ATOM 2435 O O . SER B 1 38 ? -11.648 27.375 16.406 1 96.5 38 SER B O 1
ATOM 2437 N N . CYS B 1 39 ? -10.109 28.688 15.406 1 96.19 39 CYS B N 1
ATOM 2438 C CA . CYS B 1 39 ? -11.102 29.344 14.562 1 96.19 39 CYS B CA 1
ATOM 2439 C C . CYS B 1 39 ? -11.641 28.391 13.508 1 96.19 39 CYS B C 1
ATOM 2441 O O . CYS B 1 39 ? -12.828 28.438 13.18 1 96.19 39 CYS B O 1
ATOM 2443 N N . THR B 1 40 ? -10.805 27.562 12.938 1 97.12 40 THR B N 1
ATOM 2444 C CA . THR B 1 40 ? -11.289 26.625 11.922 1 97.12 40 THR B CA 1
ATOM 2445 C C . THR B 1 40 ? -12.133 25.531 12.562 1 97.12 40 THR B C 1
ATOM 2447 O O . THR B 1 40 ? -13.094 25.031 11.953 1 97.12 40 THR B O 1
ATOM 2450 N N . ALA B 1 41 ? -11.781 25.094 13.75 1 96.88 41 ALA B N 1
ATOM 2451 C CA . ALA B 1 41 ? -12.602 24.125 14.477 1 96.88 41 ALA B CA 1
ATOM 2452 C C . ALA B 1 41 ? -13.984 24.688 14.773 1 96.88 41 ALA B C 1
ATOM 2454 O O . ALA B 1 41 ? -14.992 23.984 14.633 1 96.88 41 ALA B O 1
ATOM 2455 N N . SER B 1 42 ? -13.977 25.953 15.227 1 95.69 42 SER B N 1
ATOM 2456 C CA . SER B 1 42 ? -15.25 26.609 15.477 1 95.69 42 SER B CA 1
ATOM 2457 C C . SER B 1 42 ? -16.125 26.641 14.227 1 95.69 42 SER B C 1
ATOM 2459 O O . SER B 1 42 ? -17.312 26.359 14.289 1 95.69 42 SER B O 1
ATOM 2461 N N . LYS B 1 43 ? -15.508 27.016 13.164 1 96.75 43 LYS B N 1
ATOM 2462 C CA . LYS B 1 43 ? -16.234 27.078 11.898 1 96.75 43 LYS B CA 1
ATOM 2463 C C . LYS B 1 43 ? -16.703 25.688 11.477 1 96.75 43 LYS B C 1
ATOM 2465 O O . LYS B 1 43 ? -17.812 25.531 10.961 1 96.75 43 LYS B O 1
ATOM 2470 N N . LEU B 1 44 ? -15.898 24.672 11.641 1 97.25 44 LEU B N 1
ATOM 2471 C CA . LEU B 1 44 ? -16.266 23.281 11.352 1 97.25 44 LEU B CA 1
ATOM 2472 C C . LEU B 1 44 ? -17.547 22.891 12.078 1 97.25 44 LEU B C 1
ATOM 2474 O O . LEU B 1 44 ? -18.438 22.266 11.484 1 97.25 44 LEU B O 1
ATOM 2478 N N . LEU B 1 45 ? -17.641 23.234 13.352 1 96 45 LEU B N 1
ATOM 2479 C CA . LEU B 1 45 ? -18.734 22.828 14.211 1 96 45 LEU B CA 1
ATOM 2480 C C . LEU B 1 45 ? -20.062 23.406 13.727 1 96 45 LEU B C 1
ATOM 2482 O O . LEU B 1 45 ? -21.125 22.875 14.039 1 96 45 LEU B O 1
ATOM 2486 N N . GLU B 1 46 ? -19.922 24.5 12.969 1 94.88 46 GLU B N 1
ATOM 2487 C CA . GLU B 1 46 ? -21.141 25.094 12.406 1 94.88 46 GLU B CA 1
ATOM 2488 C C . GLU B 1 46 ? -21.75 24.188 11.336 1 94.88 46 GLU B C 1
ATOM 2490 O O . GLU B 1 46 ? -22.938 24.266 11.055 1 94.88 46 GLU B O 1
ATOM 2495 N N . GLU B 1 47 ? -20.953 23.375 10.758 1 95.06 47 GLU B N 1
ATOM 2496 C CA . GLU B 1 47 ? -21.406 22.594 9.609 1 95.06 47 GLU B CA 1
ATOM 2497 C C . GLU B 1 47 ? -21.406 21.109 9.922 1 95.06 47 GLU B C 1
ATOM 2499 O O . GLU B 1 47 ? -22.031 20.312 9.211 1 95.06 47 GLU B O 1
ATOM 2504 N N . LEU B 1 48 ? -20.734 20.781 10.953 1 93.44 48 LEU B N 1
ATOM 2505 C CA . LEU B 1 48 ? -20.594 19.359 11.281 1 93.44 48 LEU B CA 1
ATOM 2506 C C . LEU B 1 48 ? -21.906 18.781 11.797 1 93.44 48 LEU B C 1
ATOM 2508 O O . LEU B 1 48 ? -22.422 19.219 12.82 1 93.44 48 LEU B O 1
ATOM 2512 N N . ASP B 1 49 ? -22.484 17.891 11.117 1 84.44 49 ASP B N 1
ATOM 2513 C CA . ASP B 1 49 ? -23.781 17.297 11.453 1 84.44 49 ASP B CA 1
ATOM 2514 C C . ASP B 1 49 ? -23.609 15.969 12.195 1 84.44 49 ASP B C 1
ATOM 2516 O O . ASP B 1 49 ? -24.562 15.414 12.719 1 84.44 49 ASP B O 1
ATOM 2520 N N . GLU B 1 50 ? -22.484 15.469 12.328 1 84.5 50 GLU B N 1
ATOM 2521 C CA . GLU B 1 50 ? -22.219 14.164 12.93 1 84.5 50 GLU B CA 1
ATOM 2522 C C . GLU B 1 50 ? -21.906 14.289 14.414 1 84.5 50 GLU B C 1
ATOM 2524 O O . GLU B 1 50 ? -21.344 15.297 14.852 1 84.5 50 GLU B O 1
ATOM 2529 N N . ASP B 1 51 ? -22.359 13.32 15.133 1 91.5 51 ASP B N 1
ATOM 2530 C CA . ASP B 1 51 ? -21.906 13.211 16.516 1 91.5 51 ASP B CA 1
ATOM 2531 C C . ASP B 1 51 ? -20.531 12.562 16.609 1 91.5 51 ASP B C 1
ATOM 2533 O O . ASP B 1 51 ? -20.359 11.406 16.219 1 91.5 51 ASP B O 1
ATOM 2537 N N . VAL B 1 52 ? -19.625 13.266 17.125 1 97.25 52 VAL B N 1
ATOM 2538 C CA . VAL B 1 52 ? -18.25 12.812 17.156 1 97.25 52 VAL B CA 1
ATOM 2539 C C . VAL B 1 52 ? -18 12 18.422 1 97.25 52 VAL B C 1
ATOM 2541 O O . VAL B 1 52 ? -18.156 12.516 19.531 1 97.25 52 VAL B O 1
ATOM 2544 N N . ASP B 1 53 ? -17.625 10.695 18.266 1 98 53 ASP B N 1
ATOM 2545 C CA . ASP B 1 53 ? -17.344 9.805 19.375 1 98 53 ASP B CA 1
ATOM 2546 C C . ASP B 1 53 ? -15.867 9.898 19.797 1 98 53 ASP B C 1
ATOM 2548 O O . ASP B 1 53 ? -15.523 9.641 20.953 1 98 53 ASP B O 1
ATOM 2552 N N . SER B 1 54 ? -15.078 10.156 18.859 1 98.62 54 SER B N 1
ATOM 2553 C CA . SER B 1 54 ? -13.633 10.172 19.078 1 98.62 54 SER B CA 1
ATOM 2554 C C . SER B 1 54 ? -12.938 11.18 18.172 1 98.62 54 SER B C 1
ATOM 2556 O O . SER B 1 54 ? -13.461 11.523 17.109 1 98.62 54 SER B O 1
ATOM 2558 N N . ILE B 1 55 ? -11.836 11.672 18.641 1 98.62 55 ILE B N 1
ATOM 2559 C CA . ILE B 1 55 ? -11.016 12.641 17.922 1 98.62 55 ILE B CA 1
ATOM 2560 C C . ILE B 1 55 ? -9.578 12.125 17.828 1 98.62 55 ILE B C 1
ATOM 2562 O O . ILE B 1 55 ? -9.031 11.609 18.812 1 98.62 55 ILE B O 1
ATOM 2566 N N . LEU B 1 56 ? -9.016 12.148 16.672 1 98.75 56 LEU B N 1
ATOM 2567 C CA . LEU B 1 56 ? -7.637 11.711 16.469 1 98.75 56 LEU B CA 1
ATOM 2568 C C . LEU B 1 56 ? -6.754 12.883 16.031 1 98.75 56 LEU B C 1
ATOM 2570 O O . LEU B 1 56 ? -7.027 13.531 15.023 1 98.75 56 LEU B O 1
ATOM 2574 N N . ILE B 1 57 ? -5.707 13.164 16.781 1 98.19 57 ILE B N 1
ATOM 2575 C CA . ILE B 1 57 ? -4.711 14.188 16.484 1 98.19 57 ILE B CA 1
ATOM 2576 C C . ILE B 1 57 ? -3.576 13.57 15.664 1 98.19 57 ILE B C 1
ATOM 2578 O O . ILE B 1 57 ? -2.963 12.586 16.094 1 98.19 57 ILE B O 1
ATOM 2582 N N . THR B 1 58 ? -3.293 14.156 14.578 1 98.38 58 THR B N 1
ATOM 2583 C CA . THR B 1 58 ? -2.291 13.586 13.68 1 98.38 58 THR B CA 1
ATOM 2584 C C . THR B 1 58 ? -0.882 13.938 14.156 1 98.38 58 THR B C 1
ATOM 2586 O O . THR B 1 58 ? 0.029 13.109 14.07 1 98.38 58 THR B O 1
ATOM 2589 N N . HIS B 1 59 ? -0.635 15.195 14.562 1 98.38 59 HIS B N 1
ATOM 2590 C CA . HIS B 1 59 ? 0.64 15.586 15.156 1 98.38 59 HIS B CA 1
ATOM 2591 C C . HIS B 1 59 ? 0.504 16.891 15.945 1 98.38 59 HIS B C 1
ATOM 2593 O O . HIS B 1 59 ? -0.544 17.531 15.906 1 98.38 59 HIS B O 1
ATOM 2599 N N . ALA B 1 60 ? 1.614 17.219 16.656 1 96.69 60 ALA B N 1
ATOM 2600 C CA . ALA B 1 60 ? 1.515 18.281 17.641 1 96.69 60 ALA B CA 1
ATOM 2601 C C . ALA B 1 60 ? 2.072 19.594 17.109 1 96.69 60 ALA B C 1
ATOM 2603 O O . ALA B 1 60 ? 2.916 20.219 17.75 1 96.69 60 ALA B O 1
ATOM 2604 N N . HIS B 1 61 ? 1.71 20.109 16.016 1 97.19 61 HIS B N 1
ATOM 2605 C CA . HIS B 1 61 ? 1.886 21.5 15.609 1 97.19 61 HIS B CA 1
ATOM 2606 C C . HIS B 1 61 ? 0.631 22.312 15.891 1 97.19 61 HIS B C 1
ATOM 2608 O O . HIS B 1 61 ? -0.478 21.781 15.898 1 97.19 61 HIS B O 1
ATOM 2614 N N . PHE B 1 62 ? 0.806 23.594 16.109 1 95.69 62 PHE B N 1
ATOM 2615 C CA . PHE B 1 62 ? -0.259 24.422 16.672 1 95.69 62 PHE B CA 1
ATOM 2616 C C . PHE B 1 62 ? -1.475 24.422 15.75 1 95.69 62 PHE B C 1
ATOM 2618 O O . PHE B 1 62 ? -2.613 24.453 16.219 1 95.69 62 PHE B O 1
ATOM 2625 N N . ASP B 1 63 ? -1.221 24.359 14.414 1 97.19 63 ASP B N 1
ATOM 2626 C CA . ASP B 1 63 ? -2.34 24.453 13.484 1 97.19 63 ASP B CA 1
ATOM 2627 C C . ASP B 1 63 ? -3.012 23.094 13.297 1 97.19 63 ASP B C 1
ATOM 2629 O O . ASP B 1 63 ? -3.896 22.938 12.453 1 97.19 63 ASP B O 1
ATOM 2633 N N . HIS B 1 64 ? -2.666 22.109 14.102 1 97.94 64 HIS B N 1
ATOM 2634 C CA . HIS B 1 64 ? -3.273 20.781 14.062 1 97.94 64 HIS B CA 1
ATOM 2635 C C . HIS B 1 64 ? -3.732 20.344 15.445 1 97.94 64 HIS B C 1
ATOM 2637 O O . HIS B 1 64 ? -4.227 19.219 15.617 1 97.94 64 HIS B O 1
ATOM 2643 N N . ILE B 1 65 ? -3.535 21.156 16.469 1 97 65 ILE B N 1
ATOM 2644 C CA . ILE B 1 65 ? -3.857 20.625 17.781 1 97 65 ILE B CA 1
ATOM 2645 C C . ILE B 1 65 ? -4.645 21.656 18.578 1 97 65 ILE B C 1
ATOM 2647 O O . ILE B 1 65 ? -5.418 21.312 19.484 1 97 65 ILE B O 1
ATOM 2651 N N . THR B 1 66 ? -4.535 22.969 18.328 1 96.88 66 THR B N 1
ATOM 2652 C CA . THR B 1 66 ? -5.141 23.984 19.172 1 96.88 66 THR B CA 1
ATOM 2653 C C . THR B 1 66 ? -6.664 23.969 19.047 1 96.88 66 THR B C 1
ATOM 2655 O O . THR B 1 66 ? -7.375 24.297 19.984 1 96.88 66 THR B O 1
ATOM 2658 N N . GLY B 1 67 ? -7.156 23.5 17.906 1 97.38 67 GLY B N 1
ATOM 2659 C CA . GLY B 1 67 ? -8.594 23.375 17.719 1 97.38 67 GLY B CA 1
ATOM 2660 C C . GLY B 1 67 ? -9.227 22.344 18.625 1 97.38 67 GLY B C 1
ATOM 2661 O O . GLY B 1 67 ? -10.445 22.312 18.797 1 97.38 67 GLY B O 1
ATOM 2662 N N . LEU B 1 68 ? -8.398 21.484 19.172 1 97.12 68 LEU B N 1
ATOM 2663 C CA . LEU B 1 68 ? -8.898 20.469 20.094 1 97.12 68 LEU B CA 1
ATOM 2664 C C . LEU B 1 68 ? -9.625 21.109 21.266 1 97.12 68 LEU B C 1
ATOM 2666 O O . LEU B 1 68 ? -10.609 20.547 21.766 1 97.12 68 LEU B O 1
ATOM 2670 N N . SER B 1 69 ? -9.148 22.266 21.703 1 96 69 SER B N 1
ATOM 2671 C CA . SER B 1 69 ? -9.773 22.969 22.812 1 96 69 SER B CA 1
ATOM 2672 C C . SER B 1 69 ? -11.234 23.281 22.516 1 96 69 SER B C 1
ATOM 2674 O O . SER B 1 69 ? -12.102 23.109 23.375 1 96 69 SER B O 1
ATOM 2676 N N . VAL B 1 70 ? -11.523 23.688 21.281 1 96 70 VAL B N 1
ATOM 2677 C CA . VAL B 1 70 ? -12.875 24.031 20.844 1 96 70 VAL B CA 1
ATOM 2678 C C . VAL B 1 70 ? -13.711 22.75 20.719 1 96 70 VAL B C 1
ATOM 2680 O O . VAL B 1 70 ? -14.859 22.719 21.172 1 96 70 VAL B O 1
ATOM 2683 N N . LEU B 1 71 ? -13.148 21.719 20.172 1 96.81 71 LEU B N 1
ATOM 2684 C CA . LEU B 1 71 ? -13.852 20.469 19.906 1 96.81 71 LEU B CA 1
ATOM 2685 C C . LEU B 1 71 ? -14.234 19.766 21.203 1 96.81 71 LEU B C 1
ATOM 2687 O O . LEU B 1 71 ? -15.312 19.188 21.297 1 96.81 71 LEU B O 1
ATOM 2691 N N . LEU B 1 72 ? -13.383 19.844 22.188 1 95.75 72 LEU B N 1
ATOM 2692 C CA . LEU B 1 72 ? -13.641 19.172 23.469 1 95.75 72 LEU B CA 1
ATOM 2693 C C . LEU B 1 72 ? -14.734 19.891 24.25 1 95.75 72 LEU B C 1
ATOM 2695 O O . LEU B 1 72 ? -15.406 19.281 25.078 1 95.75 72 LEU B O 1
ATOM 2699 N N . GLU B 1 73 ? -14.812 21.203 24.031 1 94.44 73 GLU B N 1
ATOM 2700 C CA . GLU B 1 73 ? -15.938 21.906 24.625 1 94.44 73 GLU B CA 1
ATOM 2701 C C . GLU B 1 73 ? -17.266 21.391 24.078 1 94.44 73 GLU B C 1
ATOM 2703 O O . GLU B 1 73 ? -18.25 21.25 24.812 1 94.44 73 GLU B O 1
ATOM 2708 N N . GLN B 1 74 ? -17.297 21.141 22.781 1 93.88 74 GLN B N 1
ATOM 2709 C CA . GLN B 1 74 ? -18.5 20.641 22.141 1 93.88 74 GLN B CA 1
ATOM 2710 C C . GLN B 1 74 ? -18.734 19.172 22.438 1 93.88 74 GLN B C 1
ATOM 2712 O O . GLN B 1 74 ? -19.875 18.719 22.578 1 93.88 74 GLN B O 1
ATOM 2717 N N . TYR B 1 75 ? -17.609 18.422 22.516 1 95.81 75 TYR B N 1
ATOM 2718 C CA . TYR B 1 75 ? -17.672 16.969 22.75 1 95.81 75 TYR B CA 1
ATOM 2719 C C . TYR B 1 75 ? -16.797 16.578 23.938 1 95.81 75 TYR B C 1
ATOM 2721 O O . TYR B 1 75 ? -15.797 15.875 23.766 1 95.81 75 TYR B O 1
ATOM 2729 N N . PRO B 1 76 ? -17.266 16.875 25.094 1 94.81 76 PRO B N 1
ATOM 2730 C CA . PRO B 1 76 ? -16.422 16.641 26.281 1 94.81 76 PRO B CA 1
ATOM 2731 C C . PRO B 1 76 ? -16.172 15.164 26.531 1 94.81 76 PRO B C 1
ATOM 2733 O O . PRO B 1 76 ? -15.164 14.812 27.172 1 94.81 76 PRO B O 1
ATOM 2736 N N . GLU B 1 77 ? -16.969 14.297 26 1 96 77 GLU B N 1
ATOM 2737 C CA . GLU B 1 77 ? -16.844 12.867 26.297 1 96 77 GLU B CA 1
ATOM 2738 C C . GLU B 1 77 ? -16.094 12.148 25.172 1 96 77 GLU B C 1
ATOM 2740 O O . GLU B 1 77 ? -15.844 10.945 25.25 1 96 77 GLU B O 1
ATOM 2745 N N . ALA B 1 78 ? -15.742 12.875 24.109 1 97.56 78 ALA B N 1
ATOM 2746 C CA . ALA B 1 78 ? -15.039 12.242 23 1 97.56 78 ALA B CA 1
ATOM 2747 C C . ALA B 1 78 ? -13.68 11.711 23.438 1 97.56 78 ALA B C 1
ATOM 2749 O O . ALA B 1 78 ? -12.953 12.383 24.172 1 97.56 78 ALA B O 1
ATOM 2750 N N . GLU B 1 79 ? -13.367 10.469 23.031 1 98.5 79 GLU B N 1
ATOM 2751 C CA . GLU B 1 79 ? -12.031 9.922 23.266 1 98.5 79 GLU B CA 1
ATOM 2752 C C . GLU B 1 79 ? -11.008 10.562 22.328 1 98.5 79 GLU B C 1
ATOM 2754 O O . GLU B 1 79 ? -11.211 10.609 21.125 1 98.5 79 GLU B O 1
ATOM 2759 N N . VAL B 1 80 ? -9.945 11.062 22.922 1 98.5 80 VAL B N 1
ATOM 2760 C CA . VAL B 1 80 ? -8.93 11.734 22.125 1 98.5 80 VAL B CA 1
ATOM 2761 C C . VAL B 1 80 ? -7.715 10.828 21.953 1 98.5 80 VAL B C 1
ATOM 2763 O O . VAL B 1 80 ? -7.078 10.453 22.938 1 98.5 80 VAL B O 1
ATOM 2766 N N . GLY B 1 81 ? -7.43 10.43 20.734 1 98.62 81 GLY B N 1
ATOM 2767 C CA . GLY B 1 81 ? -6.215 9.695 20.406 1 98.62 81 GLY B CA 1
ATOM 2768 C C . GLY B 1 81 ? -5.141 10.562 19.781 1 98.62 81 GLY B C 1
ATOM 2769 O O . GLY B 1 81 ? -5.445 11.523 19.078 1 98.62 81 GLY B O 1
ATOM 2770 N N . GLY B 1 82 ? -3.957 10.305 19.938 1 98.5 82 GLY B N 1
ATOM 2771 C CA . GLY B 1 82 ? -2.771 10.922 19.359 1 98.5 82 GLY B CA 1
ATOM 2772 C C . GLY B 1 82 ? -1.492 10.18 19.703 1 98.5 82 GLY B C 1
ATOM 2773 O O . GLY B 1 82 ? -1.507 9.234 20.5 1 98.5 82 GLY B O 1
ATOM 2774 N N . HIS B 1 83 ? -0.48 10.547 19.031 1 98.56 83 HIS B N 1
ATOM 2775 C CA . HIS B 1 83 ? 0.798 9.914 19.328 1 98.56 83 HIS B CA 1
ATOM 2776 C C . HIS B 1 83 ? 1.084 9.922 20.828 1 98.56 83 HIS B C 1
ATOM 2778 O O . HIS B 1 83 ? 0.855 10.93 21.5 1 98.56 83 HIS B O 1
ATOM 2784 N N . ALA B 1 84 ? 1.683 8.867 21.312 1 97.38 84 ALA B N 1
ATOM 2785 C CA . ALA B 1 84 ? 1.933 8.703 22.75 1 97.38 84 ALA B CA 1
ATOM 2786 C C . ALA B 1 84 ? 2.83 9.82 23.281 1 97.38 84 ALA B C 1
ATOM 2788 O O . ALA B 1 84 ? 2.711 10.219 24.438 1 97.38 84 ALA B O 1
ATOM 2789 N N . GLY B 1 85 ? 3.633 10.344 22.453 1 95.81 85 GLY B N 1
ATOM 2790 C CA . GLY B 1 85 ? 4.578 11.375 22.844 1 95.81 85 GLY B CA 1
ATOM 2791 C C . GLY B 1 85 ? 3.932 12.734 23.047 1 95.81 85 GLY B C 1
ATOM 2792 O O . GLY B 1 85 ? 4.523 13.625 23.672 1 95.81 85 GLY B O 1
ATOM 2793 N N . ILE B 1 86 ? 2.762 12.93 22.562 1 96.44 86 ILE B N 1
ATOM 2794 C CA . ILE B 1 86 ? 2.115 14.234 22.625 1 96.44 86 ILE B CA 1
ATOM 2795 C C . ILE B 1 86 ? 1.693 14.547 24.047 1 96.44 86 ILE B C 1
ATOM 2797 O O . ILE B 1 86 ? 1.685 15.711 24.469 1 96.44 86 ILE B O 1
ATOM 2801 N N . ALA B 1 87 ? 1.344 13.523 24.812 1 90.88 87 ALA B N 1
ATOM 2802 C CA . ALA B 1 87 ? 0.898 13.727 26.188 1 90.88 87 ALA B CA 1
ATOM 2803 C C . ALA B 1 87 ? 1.955 14.461 27 1 90.88 87 ALA B C 1
ATOM 2805 O O . ALA B 1 87 ? 1.624 15.305 27.844 1 90.88 87 ALA B O 1
ATOM 2806 N N . ARG B 1 88 ? 3.182 14.125 26.734 1 91.94 88 A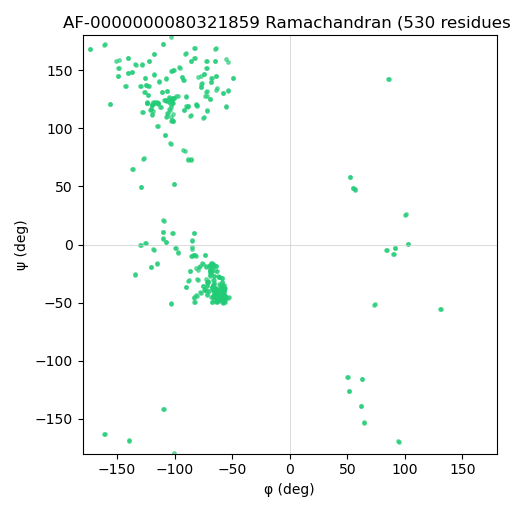RG B N 1
ATOM 2807 C CA . ARG B 1 88 ? 4.273 14.766 27.453 1 91.94 88 ARG B CA 1
ATOM 2808 C C . ARG B 1 88 ? 4.352 16.25 27.125 1 91.94 88 ARG B C 1
ATOM 2810 O O . ARG B 1 88 ? 4.695 17.062 27.984 1 91.94 88 ARG B O 1
ATOM 2817 N N . LEU B 1 89 ? 4.039 16.641 25.953 1 93.56 89 LEU B N 1
ATOM 2818 C CA . LEU B 1 89 ? 4.066 18.031 25.516 1 93.56 89 LEU B CA 1
ATOM 2819 C C . LEU B 1 89 ? 2.941 18.828 26.156 1 93.56 89 LEU B C 1
ATOM 2821 O O . LEU B 1 89 ? 3.115 20 26.484 1 93.56 89 LEU B O 1
ATOM 2825 N N . LEU B 1 90 ? 1.878 18.172 26.391 1 93.56 90 LEU B N 1
ATOM 2826 C CA . LEU B 1 90 ? 0.705 18.844 26.938 1 93.56 90 LEU B CA 1
ATOM 2827 C C . LEU B 1 90 ? 0.943 19.25 28.391 1 93.56 90 LEU B C 1
ATOM 2829 O O . LEU B 1 90 ? 0.254 20.141 28.906 1 93.56 90 LEU B O 1
ATOM 2833 N N . GLY B 1 91 ? 1.906 18.656 29.016 1 89.25 91 GLY B N 1
ATOM 2834 C CA . GLY B 1 91 ? 2.248 19.016 30.391 1 89.25 91 GLY B CA 1
ATOM 2835 C C . GLY B 1 91 ? 3.199 20.203 30.469 1 89.25 91 GLY B C 1
ATOM 2836 O O . GLY B 1 91 ? 3.482 20.703 31.562 1 89.25 91 GLY B O 1
ATOM 2837 N N . LYS B 1 92 ? 3.656 20.719 29.391 1 94 92 LYS B N 1
ATOM 2838 C CA . LYS B 1 92 ? 4.617 21.812 29.344 1 94 92 LYS B CA 1
ATOM 2839 C C . LYS B 1 92 ? 3.924 23.141 29.047 1 94 92 LYS B C 1
ATOM 2841 O O . LYS B 1 92 ? 3.586 23.422 27.891 1 94 92 LYS B O 1
ATOM 2846 N N . GLU B 1 93 ? 3.896 24 29.953 1 91.62 93 GLU B N 1
ATOM 2847 C CA . GLU B 1 93 ? 3.176 25.266 29.859 1 91.62 93 GLU B CA 1
ATOM 2848 C C . GLU B 1 93 ? 3.74 26.125 28.734 1 91.62 93 GLU B C 1
ATOM 2850 O O . GLU B 1 93 ? 2.992 26.812 28.031 1 91.62 93 GLU B O 1
ATOM 2855 N N . LYS B 1 94 ? 5.02 26.156 28.609 1 94.06 94 LYS B N 1
ATOM 2856 C CA . LYS B 1 94 ? 5.664 26.969 27.594 1 94.06 94 LYS B CA 1
ATOM 2857 C C . LYS B 1 94 ? 5.238 26.547 26.188 1 94.06 94 LYS B C 1
ATOM 2859 O O . LYS B 1 94 ? 5.055 27.391 25.312 1 94.06 94 LYS B O 1
ATOM 2864 N N . VAL B 1 95 ? 5.082 25.266 26 1 93.25 95 VAL B N 1
ATOM 2865 C CA . VAL B 1 95 ? 4.668 24.719 24.719 1 93.25 95 VAL B CA 1
ATOM 2866 C C . VAL B 1 95 ? 3.223 25.109 24.422 1 93.25 95 VAL B C 1
ATOM 2868 O O . VAL B 1 95 ? 2.916 25.609 23.344 1 93.25 95 VAL B O 1
ATOM 2871 N N . LEU B 1 96 ? 2.396 24.984 25.375 1 93.38 96 LEU B N 1
ATOM 2872 C CA . LEU B 1 96 ? 0.992 25.344 25.234 1 93.38 96 LEU B CA 1
ATOM 2873 C C . LEU B 1 96 ? 0.844 26.828 24.922 1 93.38 96 LEU B C 1
ATOM 2875 O O . LEU B 1 96 ? 0.1 27.203 24.016 1 93.38 96 LEU B O 1
ATOM 2879 N N . LYS B 1 97 ? 1.564 27.625 25.641 1 93.25 97 LYS B N 1
ATOM 2880 C CA . LYS B 1 97 ? 1.501 29.062 25.438 1 93.25 97 LYS B CA 1
ATOM 2881 C C . LYS B 1 97 ? 1.942 29.453 24.031 1 93.25 97 LYS B C 1
ATOM 2883 O O . LYS B 1 97 ? 1.344 30.328 23.391 1 93.25 97 LYS B O 1
ATOM 2888 N N . SER B 1 98 ? 2.963 28.797 23.641 1 93.38 98 SER B N 1
ATOM 2889 C CA . SER B 1 98 ? 3.463 29.078 22.297 1 93.38 98 SER B CA 1
ATOM 2890 C C . SER B 1 98 ? 2.441 28.688 21.234 1 93.38 98 SER B C 1
ATOM 2892 O O . SER B 1 98 ? 2.207 29.438 20.281 1 93.38 98 SER B O 1
ATOM 2894 N N . TRP B 1 99 ? 1.838 27.5 21.375 1 94.44 99 TRP B N 1
ATOM 2895 C CA . TRP B 1 99 ? 0.829 27.031 20.422 1 94.44 99 TRP B CA 1
ATOM 2896 C C . TRP B 1 99 ? -0.326 28.016 20.328 1 94.44 99 TRP B C 1
ATOM 2898 O O . TRP B 1 99 ? -0.739 28.406 19.234 1 94.44 99 TRP B O 1
ATOM 2908 N N . PHE B 1 100 ? -0.77 28.469 21.406 1 94.94 100 PHE B N 1
ATOM 2909 C CA . PHE B 1 100 ? -1.972 29.297 21.406 1 94.94 100 PHE B CA 1
ATOM 2910 C C . PHE B 1 100 ? -1.644 30.734 21.016 1 94.94 100 PHE B C 1
ATOM 2912 O O . PHE B 1 100 ? -2.486 31.438 20.469 1 94.94 100 PHE B O 1
ATOM 2919 N N . LYS B 1 101 ? -0.414 31.156 21.344 1 94.56 101 LYS B N 1
ATOM 2920 C CA . LYS B 1 101 ? 0.011 32.469 20.812 1 94.56 101 LYS B CA 1
ATOM 2921 C C . LYS B 1 101 ? -0.073 32.469 19.297 1 94.56 101 LYS B C 1
ATOM 2923 O O . LYS B 1 101 ? -0.623 33.438 18.719 1 94.56 101 LYS B O 1
ATOM 2928 N N . ASP B 1 102 ? 0.48 31.453 18.672 1 95.44 102 ASP B N 1
ATOM 2929 C CA . ASP B 1 102 ? 0.456 31.375 17.219 1 95.44 102 ASP B CA 1
ATOM 2930 C C . ASP B 1 102 ? -0.971 31.203 16.703 1 95.44 102 ASP B C 1
ATOM 2932 O O . ASP B 1 102 ? -1.335 31.781 15.672 1 95.44 102 ASP B O 1
ATOM 2936 N N . ASP B 1 103 ? -1.766 30.406 17.406 1 96.06 103 ASP B N 1
ATOM 2937 C CA . ASP B 1 103 ? -3.176 30.234 17.062 1 96.06 103 ASP B CA 1
ATOM 2938 C C . ASP B 1 103 ? -3.895 31.578 17.031 1 96.06 103 ASP B C 1
ATOM 2940 O O . ASP B 1 103 ? -4.594 31.891 16.062 1 96.06 103 ASP B O 1
ATOM 2944 N N . VAL B 1 104 ? -3.67 32.438 18.016 1 95.75 104 VAL B N 1
ATOM 2945 C CA . VAL B 1 104 ? -4.301 33.719 18.125 1 95.75 104 VAL B CA 1
ATOM 2946 C C . VAL B 1 104 ? -3.873 34.625 16.953 1 95.75 104 VAL B C 1
ATOM 2948 O O . VAL B 1 104 ? -4.684 35.375 16.406 1 95.75 104 VAL B O 1
ATOM 2951 N N . GLU B 1 105 ? -2.664 34.5 16.656 1 95.25 105 GLU B N 1
ATOM 2952 C CA . GLU B 1 105 ? -2.156 35.312 15.57 1 95.25 105 GLU B CA 1
ATOM 2953 C C . GLU B 1 105 ? -2.828 34.969 14.25 1 95.25 105 GLU B C 1
ATOM 2955 O O . GLU B 1 105 ? -3.105 35.844 13.43 1 95.25 105 GLU B O 1
ATOM 2960 N N . VAL B 1 106 ? -3.066 33.688 14.039 1 94.94 106 VAL B N 1
ATOM 2961 C CA . VAL B 1 106 ? -3.689 33.25 12.789 1 94.94 106 VAL B CA 1
ATOM 2962 C C . VAL B 1 106 ? -5.191 33.531 12.844 1 94.94 106 VAL B C 1
ATOM 2964 O O . VAL B 1 106 ? -5.781 34 11.875 1 94.94 106 VAL B O 1
ATOM 2967 N N . CYS B 1 107 ? -5.801 33.281 13.984 1 95 107 CYS B N 1
ATOM 2968 C CA . CYS B 1 107 ? -7.254 33.312 14.117 1 95 107 CYS B CA 1
ATOM 2969 C C . CYS B 1 107 ? -7.75 34.719 14.43 1 95 107 CYS B C 1
ATOM 2971 O O . CYS B 1 107 ? -8.914 35.031 14.195 1 95 107 CYS B O 1
ATOM 2973 N N . GLY B 1 108 ? -6.93 35.562 14.961 1 93.31 108 GLY B N 1
ATOM 2974 C CA . GLY B 1 108 ? -7.301 36.938 15.281 1 93.31 108 GLY B CA 1
ATOM 2975 C C . GLY B 1 108 ? -8.008 37.062 16.625 1 93.31 108 GLY B C 1
ATOM 2976 O O . GLY B 1 108 ? -8.352 38.188 17.031 1 93.31 108 GLY B O 1
ATOM 2977 N N . GLU B 1 109 ? -8.266 35.938 17.25 1 89.5 109 GLU B N 1
ATOM 2978 C CA . GLU B 1 109 ? -8.922 35.969 18.562 1 89.5 109 GLU B CA 1
ATOM 2979 C C . GLU B 1 109 ? -8.477 34.781 19.438 1 89.5 109 GLU B C 1
ATOM 2981 O O . GLU B 1 109 ? -8.109 33.719 18.922 1 89.5 109 GLU B O 1
ATOM 2986 N N . SER B 1 110 ? -8.406 35.094 20.688 1 84.88 110 SER B N 1
ATOM 2987 C CA . SER B 1 110 ? -8.039 34.062 21.625 1 84.88 110 SER B CA 1
ATOM 2988 C C . SER B 1 110 ? -9.227 33.156 21.953 1 84.88 110 SER B C 1
ATOM 2990 O O . SER B 1 110 ? -10.383 33.594 21.891 1 84.88 110 SER B O 1
ATOM 2992 N N . TYR B 1 111 ? -8.875 31.969 22.109 1 80.19 111 TYR B N 1
ATOM 2993 C CA . TYR B 1 111 ? -9.883 31.016 22.562 1 80.19 111 TYR B CA 1
ATOM 2994 C C . TYR B 1 111 ? -9.492 30.406 23.906 1 80.19 111 TYR B C 1
ATOM 2996 O O . TYR B 1 111 ? -8.383 29.875 24.047 1 80.19 111 TYR B O 1
ATOM 3004 N N . ASP B 1 112 ? -10.312 30.734 24.875 1 73.88 112 ASP B N 1
ATOM 3005 C CA . ASP B 1 112 ? -10.086 30.172 26.219 1 73.88 112 ASP B CA 1
ATOM 3006 C C . ASP B 1 112 ? -10.797 28.828 26.375 1 73.88 112 ASP B C 1
ATOM 3008 O O . ASP B 1 112 ? -11.977 28.781 26.703 1 73.88 112 ASP B O 1
ATOM 3012 N N . GLY B 1 113 ? -10.344 27.844 25.812 1 65.69 113 GLY B N 1
ATOM 3013 C CA . GLY B 1 113 ? -11.031 26.578 25.875 1 65.69 113 GLY B CA 1
ATOM 3014 C C . GLY B 1 113 ? -10.391 25.594 26.844 1 65.69 113 GLY B C 1
ATOM 3015 O O . GLY B 1 113 ? -9.5 25.969 27.609 1 65.69 113 GLY B O 1
ATOM 3016 N N . GLU B 1 114 ? -11.031 24.438 26.922 1 69.94 114 GLU B N 1
ATOM 3017 C CA . GLU B 1 114 ? -10.609 23.328 27.781 1 69.94 114 GLU B CA 1
ATOM 3018 C C . GLU B 1 114 ? -9.164 22.938 27.484 1 69.94 114 GLU B C 1
ATOM 3020 O O . GLU B 1 114 ? -8.656 23.188 26.391 1 69.94 114 GLU B O 1
ATOM 3025 N N . LYS B 1 115 ? -8.758 22.328 28.484 1 84.31 115 LYS B N 1
ATOM 3026 C CA . LYS B 1 115 ? -7.395 21.812 28.375 1 84.31 115 LYS B CA 1
ATOM 3027 C C . LYS B 1 115 ? -7.305 20.688 27.344 1 84.31 115 LYS B C 1
ATOM 3029 O O . LYS B 1 115 ? -8.234 19.891 27.188 1 84.31 115 LYS B O 1
ATOM 3034 N N . LEU B 1 116 ? -6.285 20.781 26.688 1 94.31 116 LEU B N 1
ATOM 3035 C CA . LEU B 1 116 ? -5.961 19.719 25.734 1 94.31 116 LEU B CA 1
ATOM 3036 C C . LEU B 1 116 ? -5.629 18.422 26.469 1 94.31 116 LEU B C 1
ATOM 3038 O O . LEU B 1 116 ? -5.074 18.453 27.578 1 94.31 116 LEU B O 1
ATOM 3042 N N . ARG B 1 117 ? -6.016 17.328 25.938 1 94.62 117 ARG B N 1
ATOM 3043 C CA . ARG B 1 117 ? -5.676 16.031 26.531 1 94.62 117 ARG B CA 1
ATOM 3044 C C . ARG B 1 117 ? -5.531 14.961 25.469 1 94.62 117 ARG B C 1
ATOM 3046 O O . ARG B 1 117 ? -6.047 15.109 24.359 1 94.62 117 ARG B O 1
ATOM 3053 N N . ILE B 1 118 ? -4.844 13.938 25.797 1 96.75 118 ILE B N 1
ATOM 3054 C CA . ILE B 1 118 ? -4.773 12.68 25.062 1 96.75 118 ILE B CA 1
ATOM 3055 C C . ILE B 1 118 ? -5.258 11.531 25.953 1 96.75 118 ILE B C 1
ATOM 3057 O O . ILE B 1 118 ? -4.711 11.297 27.031 1 96.75 118 ILE B O 1
ATOM 3061 N N . ASP B 1 119 ? -6.25 10.906 25.484 1 98 119 ASP B N 1
ATOM 3062 C CA . ASP B 1 119 ? -6.801 9.797 26.266 1 98 119 ASP B CA 1
ATOM 3063 C C . ASP B 1 119 ? -6.121 8.477 25.891 1 98 119 ASP B C 1
ATOM 3065 O O . ASP B 1 119 ? -5.98 7.59 26.734 1 98 119 ASP B O 1
ATOM 3069 N N . ARG B 1 120 ? -5.824 8.32 24.719 1 98 120 ARG B N 1
ATOM 3070 C CA . ARG B 1 120 ? -5.18 7.102 24.234 1 98 120 ARG B CA 1
ATOM 3071 C C . ARG B 1 120 ? -3.92 7.43 23.438 1 98 120 ARG B C 1
ATOM 3073 O O . ARG B 1 120 ? -4 8.023 22.359 1 98 120 ARG B O 1
ATOM 3080 N N . GLY B 1 121 ? -2.807 7.031 23.984 1 98.5 121 GLY B N 1
ATOM 3081 C CA . GLY B 1 121 ? -1.562 7.109 23.234 1 98.5 121 GLY B CA 1
ATOM 3082 C C . GLY B 1 121 ? -1.466 6.082 22.125 1 98.5 121 GLY B C 1
ATOM 3083 O O . GLY B 1 121 ? -1.74 4.898 22.344 1 98.5 121 GLY B O 1
ATOM 3084 N N . LEU B 1 122 ? -1.074 6.547 20.906 1 98.62 122 LEU B N 1
ATOM 3085 C CA . LEU B 1 122 ? -1.041 5.676 19.734 1 98.62 122 LEU B CA 1
ATOM 3086 C C . LEU B 1 122 ? 0.355 5.641 19.125 1 98.62 122 LEU B C 1
ATOM 3088 O O . LEU B 1 122 ? 1.159 6.547 19.344 1 98.62 122 LEU B O 1
ATOM 3092 N N . GLY B 1 123 ? 0.611 4.617 18.406 1 98.12 123 GLY B N 1
ATOM 3093 C CA . GLY B 1 123 ? 1.862 4.457 17.688 1 98.12 123 GLY B CA 1
ATOM 3094 C C . GLY B 1 123 ? 1.777 3.432 16.578 1 98.12 123 GLY B C 1
ATOM 3095 O O . GLY B 1 123 ? 0.684 3.094 16.109 1 98.12 123 GLY B O 1
ATOM 3096 N N . GLU B 1 124 ? 2.912 3.027 16.172 1 98.25 124 GLU B N 1
ATOM 3097 C CA . GLU B 1 124 ? 3.07 2.16 15.008 1 98.25 124 GLU B CA 1
ATOM 3098 C C . GLU B 1 124 ? 2.242 0.887 15.148 1 98.25 124 GLU B C 1
ATOM 3100 O O . GLU B 1 124 ? 2.447 0.109 16.078 1 98.25 124 GLU B O 1
ATOM 3105 N N . GLY B 1 125 ? 1.302 0.691 14.234 1 96.44 125 GLY B N 1
ATOM 3106 C CA . GLY B 1 125 ? 0.588 -0.573 14.156 1 96.44 125 GLY B CA 1
ATOM 3107 C C . GLY B 1 125 ? -0.669 -0.603 15 1 96.44 125 GLY B C 1
ATOM 3108 O O . GLY B 1 125 ? -1.46 -1.545 14.914 1 96.44 125 GLY B O 1
ATOM 3109 N N . ASP B 1 126 ? -0.92 0.368 15.805 1 98.31 126 ASP B N 1
ATOM 3110 C CA . ASP B 1 126 ? -2.135 0.434 16.609 1 98.31 126 ASP B CA 1
ATOM 3111 C C . ASP B 1 126 ? -3.373 0.576 15.727 1 98.31 126 ASP B C 1
ATOM 3113 O O . ASP B 1 126 ? -3.268 0.92 14.555 1 98.31 126 ASP B O 1
ATOM 3117 N N . VAL B 1 127 ? -4.477 0.192 16.297 1 98.19 127 VAL B N 1
ATOM 3118 C CA . VAL B 1 127 ? -5.773 0.388 15.648 1 98.19 127 VAL B CA 1
ATOM 3119 C C . VAL B 1 127 ? -6.66 1.264 16.531 1 98.19 127 VAL B C 1
ATOM 3121 O O . VAL B 1 127 ? -6.859 0.97 17.703 1 98.19 127 VAL B O 1
ATOM 3124 N N . PHE B 1 128 ? -7.082 2.402 16 1 98.44 128 PHE B N 1
ATOM 3125 C CA . PHE B 1 128 ? -7.977 3.336 16.672 1 98.44 128 PHE B CA 1
ATOM 3126 C C . PHE B 1 128 ? -9.359 3.316 16.031 1 98.44 128 PHE B C 1
ATOM 3128 O O . PHE B 1 128 ? -9.602 4.016 15.047 1 98.44 128 PHE B O 1
ATOM 3135 N N . HIS B 1 129 ? -10.32 2.49 16.578 1 97.75 129 HIS B N 1
ATOM 3136 C CA . HIS B 1 129 ? -11.695 2.354 16.109 1 97.75 129 HIS B CA 1
ATOM 3137 C C . HIS B 1 129 ? -11.742 1.953 14.633 1 97.75 129 HIS B C 1
ATOM 3139 O O . HIS B 1 129 ? -12.43 2.592 13.836 1 97.75 129 HIS B O 1
ATOM 3145 N N . GLY B 1 130 ? -10.984 0.996 14.25 1 97.19 130 GLY B N 1
ATOM 3146 C CA . GLY B 1 130 ? -11.008 0.442 12.906 1 97.19 130 GLY B CA 1
ATOM 3147 C C . GLY B 1 130 ? -10.023 1.109 11.969 1 97.19 130 GLY B C 1
ATOM 3148 O O . GLY B 1 130 ? -9.875 0.695 10.812 1 97.19 130 GLY B O 1
ATOM 3149 N N . LEU B 1 131 ? -9.344 2.111 12.445 1 98.5 131 LEU B N 1
ATOM 3150 C CA . LEU B 1 131 ? -8.336 2.824 11.664 1 98.5 131 LEU B CA 1
ATOM 3151 C C . LEU B 1 131 ? -6.93 2.393 12.062 1 98.5 131 LEU B C 1
ATOM 3153 O O . LEU B 1 131 ? -6.574 2.439 13.242 1 98.5 131 LEU B O 1
ATOM 3157 N N . GLU B 1 132 ? -6.188 1.923 11.086 1 98.62 132 GLU B N 1
ATOM 3158 C CA . GLU B 1 132 ? -4.805 1.535 11.359 1 98.62 132 GLU B CA 1
ATOM 3159 C C . GLU B 1 132 ? -3.9 2.758 11.469 1 98.62 132 GLU B C 1
ATOM 3161 O O . GLU B 1 132 ? -4.035 3.707 10.695 1 98.62 132 GLU B O 1
ATOM 3166 N N . ILE B 1 133 ? -3.002 2.729 12.445 1 98.81 133 ILE B N 1
ATOM 3167 C CA . ILE B 1 133 ? -2.127 3.861 12.719 1 98.81 133 ILE B CA 1
ATOM 3168 C C . ILE B 1 133 ? -0.689 3.504 12.344 1 98.81 133 ILE B C 1
ATOM 3170 O O . ILE B 1 133 ? -0.189 2.443 12.727 1 98.81 133 ILE B O 1
ATOM 3174 N N . TYR B 1 134 ? -0.046 4.387 11.594 1 98.56 134 TYR B N 1
ATOM 3175 C CA . TYR B 1 134 ? 1.362 4.23 11.25 1 98.56 134 TYR B CA 1
ATOM 3176 C C . TYR B 1 134 ? 2.143 5.504 11.555 1 98.56 134 TYR B C 1
ATOM 3178 O O . TYR B 1 134 ? 1.661 6.609 11.297 1 98.56 134 TYR B O 1
ATOM 3186 N N . GLU B 1 135 ? 3.324 5.324 12.156 1 98.69 135 GLU B N 1
ATOM 3187 C CA . GLU B 1 135 ? 4.191 6.477 12.391 1 98.69 135 GLU B CA 1
ATOM 3188 C C . GLU B 1 135 ? 4.902 6.902 11.109 1 98.69 135 GLU B C 1
ATOM 3190 O O . GLU B 1 135 ? 5.391 6.059 10.352 1 98.69 135 GLU B O 1
ATOM 3195 N N . VAL B 1 136 ? 4.934 8.141 10.875 1 98.62 136 VAL B N 1
ATOM 3196 C CA . VAL B 1 136 ? 5.617 8.711 9.719 1 98.62 136 VAL B CA 1
ATOM 3197 C C . VAL B 1 136 ? 6.406 9.953 10.148 1 98.62 136 VAL B C 1
ATOM 3199 O O . VAL B 1 136 ? 6.168 11.055 9.648 1 98.62 136 VAL B O 1
ATOM 3202 N N . PRO B 1 137 ? 7.375 9.789 10.961 1 98.44 137 PRO B N 1
ATOM 3203 C CA . PRO B 1 137 ? 8.133 10.938 11.477 1 98.44 137 PRO B CA 1
ATOM 3204 C C . PRO B 1 137 ? 8.898 11.68 10.375 1 98.44 137 PRO B C 1
ATOM 3206 O O . PRO B 1 137 ? 9.039 11.164 9.266 1 98.44 137 PRO B O 1
ATOM 3209 N N . GLY B 1 138 ? 9.422 12.844 10.648 1 98.38 138 GLY B N 1
ATOM 3210 C CA . GLY B 1 138 ? 10.156 13.703 9.734 1 98.38 138 GLY B CA 1
ATOM 3211 C C . GLY B 1 138 ? 9.68 15.141 9.75 1 98.38 138 GLY B C 1
ATOM 3212 O O . GLY B 1 138 ? 10.469 16.062 9.969 1 98.38 138 GLY B O 1
ATOM 3213 N N . HIS B 1 139 ? 8.367 15.289 9.508 1 98.38 139 HIS B N 1
ATOM 3214 C CA . HIS B 1 139 ? 7.742 16.594 9.711 1 98.38 139 HIS B CA 1
ATOM 3215 C C . HIS B 1 139 ? 7.73 16.969 11.188 1 98.38 139 HIS B C 1
ATOM 3217 O O . HIS B 1 139 ? 8.141 18.078 11.555 1 98.38 139 HIS B O 1
ATOM 3223 N N . SER B 1 140 ? 7.305 16.109 11.875 1 97.88 140 SER B N 1
ATOM 3224 C CA . SER B 1 140 ? 7.262 16.109 13.336 1 97.88 140 SER B CA 1
ATOM 3225 C C . SER B 1 140 ? 7.598 14.734 13.898 1 97.88 140 SER B C 1
ATOM 3227 O O . SER B 1 140 ? 7.398 13.719 13.227 1 97.88 140 SER B O 1
ATOM 3229 N N . PRO B 1 141 ? 8.242 14.688 15.078 1 97.31 141 PRO B N 1
ATOM 3230 C CA . PRO B 1 141 ? 8.57 13.367 15.625 1 97.31 141 PRO B CA 1
ATOM 3231 C C . PRO B 1 141 ? 7.328 12.547 15.969 1 97.31 141 PRO B C 1
ATOM 3233 O O . PRO B 1 141 ? 7.402 11.32 16.062 1 97.31 141 PRO B O 1
ATOM 3236 N N . ASP B 1 142 ? 6.199 13.172 16.109 1 98.12 142 ASP B N 1
ATOM 3237 C CA . ASP B 1 142 ? 4.977 12.508 16.562 1 98.12 142 ASP B CA 1
ATOM 3238 C C . ASP B 1 142 ? 3.963 12.398 15.43 1 98.12 142 ASP B C 1
ATOM 3240 O O . ASP B 1 142 ? 2.764 12.242 15.672 1 98.12 142 ASP B O 1
ATOM 3244 N N . SER B 1 143 ? 4.422 12.484 14.156 1 98.56 143 SER B N 1
ATOM 3245 C CA . SER B 1 143 ? 3.521 12.422 13.008 1 98.56 143 SER B CA 1
ATOM 3246 C C . SER B 1 143 ? 2.926 11.031 12.844 1 98.56 143 SER B C 1
ATOM 3248 O O . SER B 1 143 ? 3.658 10.047 12.742 1 98.56 143 SER B O 1
ATOM 3250 N N . LEU B 1 144 ? 1.605 10.992 12.805 1 98.69 144 LEU B N 1
ATOM 3251 C CA . LEU B 1 144 ? 0.874 9.758 12.57 1 98.69 144 LEU B CA 1
ATOM 3252 C C . LEU B 1 144 ? 0.139 9.805 11.234 1 98.69 144 LEU B C 1
ATOM 3254 O O . LEU B 1 144 ? -0.408 10.844 10.859 1 98.69 144 LEU B O 1
ATOM 3258 N N . SER B 1 145 ? 0.132 8.734 10.516 1 98.69 145 SER B N 1
ATOM 3259 C CA . SER B 1 145 ? -0.786 8.523 9.398 1 98.69 145 SER B CA 1
ATOM 3260 C C . SER B 1 145 ? -1.93 7.594 9.797 1 98.69 145 SER B C 1
ATOM 3262 O O . SER B 1 145 ? -1.777 6.762 10.688 1 98.69 145 SER B O 1
ATOM 3264 N N . VAL B 1 146 ? -3.068 7.781 9.211 1 98.88 146 VAL B N 1
ATOM 3265 C CA . VAL B 1 146 ? -4.285 7.027 9.484 1 98.88 146 VAL B CA 1
ATOM 3266 C C . VAL B 1 146 ? -4.734 6.281 8.234 1 98.88 146 VAL B C 1
ATOM 3268 O O . VAL B 1 146 ? -4.969 6.895 7.188 1 98.88 146 VAL B O 1
ATOM 3271 N N . TYR B 1 147 ? -4.84 4.973 8.344 1 98.75 147 TYR B N 1
ATOM 3272 C CA . TYR B 1 147 ? -5.102 4.137 7.176 1 98.75 147 TYR B CA 1
ATOM 3273 C C . TYR B 1 147 ? -6.352 3.291 7.379 1 98.75 147 TYR B C 1
ATOM 3275 O O . TYR B 1 147 ? -6.488 2.611 8.398 1 98.75 147 TYR B O 1
ATOM 3283 N N . HIS B 1 148 ? -7.316 3.42 6.523 1 98.69 148 HIS B N 1
ATOM 3284 C CA . HIS B 1 148 ? -8.445 2.498 6.453 1 98.69 148 HIS B CA 1
ATOM 3285 C C . HIS B 1 148 ? -8.273 1.504 5.309 1 98.69 148 HIS B C 1
ATOM 3287 O O . HIS B 1 148 ? -8.586 1.813 4.16 1 98.69 148 HIS B O 1
ATOM 3293 N N . ARG B 1 149 ? -7.965 0.322 5.617 1 97.81 149 ARG B N 1
ATOM 3294 C CA . ARG B 1 149 ? -7.559 -0.711 4.672 1 97.81 149 ARG B CA 1
ATOM 3295 C C . ARG B 1 149 ? -8.711 -1.09 3.746 1 97.81 149 ARG B C 1
ATOM 3297 O O . ARG B 1 149 ? -8.523 -1.209 2.533 1 97.81 149 ARG B O 1
ATOM 3304 N N . GLY B 1 150 ? -9.867 -1.264 4.297 1 96.94 150 GLY B N 1
ATOM 3305 C CA . GLY B 1 150 ? -11.023 -1.733 3.545 1 96.94 150 GLY B CA 1
ATOM 3306 C C . GLY B 1 150 ? -11.398 -0.82 2.395 1 96.94 150 GLY B C 1
ATOM 3307 O O . GLY B 1 150 ? -11.812 -1.289 1.331 1 96.94 150 GLY B O 1
ATOM 3308 N N . GLU B 1 151 ? -11.219 0.5 2.619 1 97.75 151 GLU B N 1
ATOM 3309 C CA . GLU B 1 151 ? -11.578 1.458 1.577 1 97.75 151 GLU B CA 1
ATOM 3310 C C . GLU B 1 151 ? -10.336 2.053 0.921 1 97.75 151 GLU B C 1
ATOM 3312 O O . GLU B 1 151 ? -10.445 2.895 0.027 1 97.75 151 GLU B O 1
ATOM 3317 N N . ASN B 1 152 ? -9.211 1.613 1.322 1 98.5 152 ASN B N 1
ATOM 3318 C CA . ASN B 1 152 ? -7.926 2.066 0.792 1 98.5 152 ASN B CA 1
ATOM 3319 C C . ASN B 1 152 ? -7.781 3.582 0.895 1 98.5 152 ASN B C 1
ATOM 3321 O O . ASN B 1 152 ? -7.496 4.254 -0.099 1 98.5 152 ASN B O 1
ATOM 3325 N N . VAL B 1 153 ? -8.07 4.133 2.07 1 98.81 153 VAL B N 1
ATOM 3326 C CA . VAL B 1 153 ? -7.941 5.555 2.373 1 98.81 153 VAL B CA 1
ATOM 3327 C C . VAL B 1 153 ? -6.746 5.781 3.293 1 98.81 153 VAL B C 1
ATOM 3329 O O . VAL B 1 153 ? -6.637 5.152 4.348 1 98.81 153 VAL B O 1
ATOM 3332 N N . LEU B 1 154 ? -5.836 6.621 2.867 1 98.88 154 LEU B N 1
ATOM 3333 C CA . LEU B 1 154 ? -4.672 6.969 3.67 1 98.88 154 LEU B CA 1
ATOM 3334 C C . LEU B 1 154 ? -4.629 8.469 3.947 1 98.88 154 LEU B C 1
ATOM 3336 O O . LEU B 1 154 ? -4.586 9.273 3.018 1 98.88 154 LEU B O 1
ATOM 3340 N N . LEU B 1 155 ? -4.723 8.883 5.219 1 98.88 155 LEU B N 1
ATOM 3341 C CA . LEU B 1 155 ? -4.602 10.273 5.66 1 98.88 155 LEU B CA 1
ATOM 3342 C C . LEU B 1 155 ? -3.238 10.523 6.293 1 98.88 155 LEU B C 1
ATOM 3344 O O . LEU B 1 155 ? -2.861 9.852 7.258 1 98.88 155 LEU B O 1
ATOM 3348 N N . VAL B 1 156 ? -2.475 11.531 5.781 1 98.25 156 VAL B N 1
ATOM 3349 C CA . VAL B 1 156 ? -1.08 11.633 6.203 1 98.25 156 VAL B CA 1
ATOM 3350 C C . VAL B 1 156 ? -0.806 13.031 6.758 1 98.25 156 VAL B C 1
ATOM 3352 O O . VAL B 1 156 ? 0.333 13.352 7.102 1 98.25 156 VAL B O 1
ATOM 3355 N N . SER B 1 157 ? -1.772 13.844 6.801 1 97 157 SER B N 1
ATOM 3356 C CA . SER B 1 157 ? -1.627 15.219 7.258 1 97 157 SER B CA 1
ATOM 3357 C C . SER B 1 157 ? -0.464 15.914 6.555 1 97 157 SER B C 1
ATOM 3359 O O . SER B 1 157 ? -0.443 16.016 5.328 1 97 157 SER B O 1
ATOM 3361 N N . ASP B 1 158 ? 0.638 16.281 7.32 1 98.19 158 ASP B N 1
ATOM 3362 C CA . ASP B 1 158 ? 1.672 17.141 6.77 1 98.19 158 ASP B CA 1
ATOM 3363 C C . ASP B 1 158 ? 2.902 16.344 6.359 1 9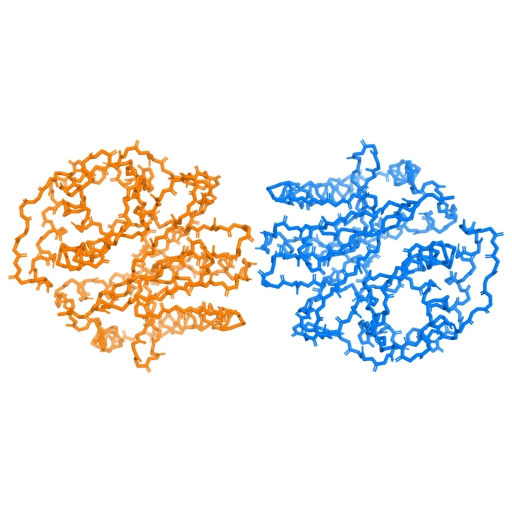8.19 158 ASP B C 1
ATOM 3365 O O . ASP B 1 158 ? 3.938 16.922 6.008 1 98.19 158 ASP B O 1
ATOM 3369 N N . SER B 1 159 ? 2.814 15.031 6.344 1 97.88 159 SER B N 1
ATOM 3370 C CA . SER B 1 159 ? 3.996 14.195 6.156 1 97.88 159 SER B CA 1
ATOM 3371 C C . SER B 1 159 ? 4.473 14.227 4.711 1 97.88 159 SER B C 1
ATOM 3373 O O . SER B 1 159 ? 5.578 13.781 4.406 1 97.88 159 SER B O 1
ATOM 3375 N N . LEU B 1 160 ? 3.678 14.828 3.822 1 97.31 160 LEU B N 1
ATOM 3376 C CA . LEU B 1 160 ? 4.098 14.953 2.43 1 97.31 160 LEU B CA 1
ATOM 3377 C C . LEU B 1 160 ? 4.414 16.406 2.09 1 97.31 160 LEU B C 1
ATOM 3379 O O . LEU B 1 160 ? 4.684 16.734 0.933 1 97.31 160 LEU B O 1
ATOM 3383 N N . GLY B 1 161 ? 4.359 17.234 3.057 1 97.81 161 GLY B N 1
ATOM 3384 C CA . GLY B 1 161 ? 4.527 18.656 2.799 1 97.81 161 GLY B CA 1
ATOM 3385 C C . GLY B 1 161 ? 3.215 19.391 2.619 1 97.81 161 GLY B C 1
ATOM 3386 O O . GLY B 1 161 ? 2.154 18.875 2.98 1 97.81 161 GLY B O 1
ATOM 3387 N N . TYR B 1 162 ? 3.33 20.578 2.193 1 98.25 162 TYR B N 1
ATOM 3388 C CA . TYR B 1 162 ? 2.191 21.469 1.978 1 98.25 162 TYR B CA 1
ATOM 3389 C C . TYR B 1 162 ? 1.912 21.641 0.49 1 98.25 162 TYR B C 1
ATOM 3391 O O . TYR B 1 162 ? 2.721 22.234 -0.235 1 98.25 162 TYR B O 1
ATOM 3399 N N . PHE B 1 163 ? 0.802 21.094 0.042 1 98.12 163 PHE B N 1
ATOM 3400 C CA . PHE B 1 163 ? 0.346 21.328 -1.321 1 98.12 163 PHE B CA 1
ATOM 3401 C C . PHE B 1 163 ? -0.496 22.609 -1.393 1 98.12 163 PHE B C 1
ATOM 3403 O O . PHE B 1 163 ? -1.644 22.625 -0.943 1 98.12 163 PHE B O 1
ATOM 3410 N N . THR B 1 164 ? 0.008 23.625 -2.014 1 97.62 164 THR B N 1
ATOM 3411 C CA . THR B 1 164 ? -0.657 24.922 -2.014 1 97.62 164 THR B CA 1
ATOM 3412 C C . THR B 1 164 ? -1.753 24.969 -3.074 1 97.62 164 THR B C 1
ATOM 3414 O O . THR B 1 164 ? -1.836 24.094 -3.928 1 97.62 164 THR B O 1
ATOM 3417 N N . SER B 1 165 ? -2.545 25.984 -3.018 1 95.81 165 SER B N 1
ATOM 3418 C CA . SER B 1 165 ? -3.635 26.172 -3.969 1 95.81 165 SER B CA 1
ATOM 3419 C C . SER B 1 165 ? -3.104 26.422 -5.375 1 95.81 165 SER B C 1
ATOM 3421 O O . SER B 1 165 ? -3.758 26.094 -6.363 1 95.81 165 SER B O 1
ATOM 3423 N N . SER B 1 166 ? -1.893 26.984 -5.477 1 95.88 166 SER B N 1
ATOM 3424 C CA . SER B 1 166 ? -1.318 27.297 -6.781 1 95.88 166 SER B CA 1
ATOM 3425 C C . SER B 1 166 ? -0.644 26.078 -7.398 1 95.88 166 SER B C 1
ATOM 3427 O O . SER B 1 166 ? -0.244 26.109 -8.562 1 95.88 166 SER B O 1
ATOM 3429 N N . GLY B 1 167 ? -0.539 25.062 -6.605 1 93.88 167 GLY B N 1
ATOM 3430 C CA . GLY B 1 167 ? 0.039 23.828 -7.125 1 93.88 167 GLY B CA 1
ATOM 3431 C C . GLY B 1 167 ? 1.476 23.625 -6.688 1 93.88 167 GLY B C 1
ATOM 3432 O O . GLY B 1 167 ? 2.086 22.609 -7.023 1 93.88 167 GLY B O 1
ATOM 3433 N N . LYS B 1 168 ? 1.991 24.531 -5.926 1 96.75 168 LYS B N 1
ATOM 3434 C CA . LYS B 1 168 ? 3.33 24.328 -5.375 1 96.75 168 LYS B CA 1
ATOM 3435 C C . LYS B 1 168 ? 3.318 23.312 -4.242 1 96.75 168 LYS B C 1
ATOM 3437 O O . LYS B 1 168 ? 2.324 23.188 -3.521 1 96.75 168 LYS B O 1
ATOM 3442 N N . VAL B 1 169 ? 4.387 22.594 -4.164 1 98.19 169 VAL B N 1
ATOM 3443 C CA . VAL B 1 169 ? 4.582 21.672 -3.049 1 98.19 169 VAL B CA 1
ATOM 3444 C C . VAL B 1 169 ? 5.727 22.172 -2.164 1 98.19 169 VAL B C 1
ATOM 3446 O O . VAL B 1 169 ? 6.867 22.281 -2.619 1 98.19 169 VAL B O 1
ATOM 3449 N N . ILE B 1 170 ? 5.461 22.469 -0.934 1 98.38 170 ILE B N 1
ATOM 3450 C CA . ILE B 1 170 ? 6.461 22.984 -0 1 98.38 170 ILE B CA 1
ATOM 3451 C C . ILE B 1 170 ? 6.84 21.891 0.999 1 98.38 170 ILE B C 1
ATOM 3453 O O . ILE B 1 170 ? 6.016 21.484 1.821 1 98.38 170 ILE B O 1
ATOM 3457 N N . PRO B 1 171 ? 8.078 21.406 0.954 1 98.5 171 PRO B N 1
ATOM 3458 C CA . PRO B 1 171 ? 8.5 20.391 1.922 1 98.5 171 PRO B CA 1
ATOM 3459 C C . PRO B 1 171 ? 8.492 20.906 3.359 1 98.5 171 PRO B C 1
ATOM 3461 O O . PRO B 1 171 ? 8.844 22.062 3.605 1 98.5 171 PRO B O 1
ATOM 3464 N N . LEU B 1 172 ? 8.148 20 4.301 1 98.31 172 LEU B N 1
ATOM 3465 C CA . LEU B 1 172 ? 8.008 20.391 5.699 1 98.31 172 LEU B CA 1
ATOM 3466 C C . LEU B 1 172 ? 8.797 19.469 6.609 1 98.31 172 LEU B C 1
ATOM 3468 O O . LEU B 1 172 ? 8.273 18.969 7.613 1 98.31 172 LEU B O 1
ATOM 3472 N N . PHE B 1 173 ? 10.055 19.219 6.305 1 97.62 173 PHE B N 1
ATOM 3473 C CA . PHE B 1 173 ? 10.867 18.328 7.125 1 97.62 173 PHE B CA 1
ATOM 3474 C C . PHE B 1 173 ? 11.492 19.078 8.289 1 97.62 173 PHE B C 1
ATOM 3476 O O . PHE B 1 173 ? 12.719 19.172 8.398 1 97.62 173 PHE B O 1
ATOM 3483 N N . PHE B 1 174 ? 10.672 19.422 9.289 1 97.44 174 PHE B N 1
ATOM 3484 C CA . PHE B 1 174 ? 11.094 20.266 10.398 1 97.44 174 PHE B CA 1
ATOM 3485 C C . PHE B 1 174 ? 11.844 19.453 11.445 1 97.44 174 PHE B C 1
ATOM 3487 O O . PHE B 1 174 ? 12.586 20.016 12.258 1 97.44 174 PHE B O 1
ATOM 3494 N N . TYR B 1 175 ? 11.688 18.172 11.477 1 97.62 175 TYR B N 1
ATOM 3495 C CA . TYR B 1 175 ? 12.289 17.344 12.516 1 97.62 175 TYR B CA 1
ATOM 3496 C C . TYR B 1 175 ? 13.516 16.609 11.992 1 97.62 175 TYR B C 1
ATOM 3498 O O . TYR B 1 175 ? 14.57 16.625 12.617 1 97.62 175 TYR B O 1
ATOM 3506 N N . SER B 1 176 ? 13.406 15.961 10.93 1 98 176 SER B N 1
ATOM 3507 C CA . SER B 1 176 ? 14.5 15.188 10.344 1 98 176 SER B CA 1
ATOM 3508 C C . SER B 1 176 ? 14.305 15.008 8.844 1 98 176 SER B C 1
ATOM 3510 O O . SER B 1 176 ? 13.305 14.43 8.406 1 98 176 SER B O 1
ATOM 3512 N N . TYR B 1 177 ? 15.297 15.5 8.102 1 98.25 177 TYR B N 1
ATOM 3513 C CA . TYR B 1 177 ? 15.234 15.367 6.648 1 98.25 177 TYR B CA 1
ATOM 3514 C C . TYR B 1 177 ? 15.25 13.906 6.234 1 98.25 177 TYR B C 1
ATOM 3516 O O . TYR B 1 177 ? 14.43 13.477 5.418 1 98.25 177 TYR B O 1
ATOM 3524 N N . ASP B 1 178 ? 16.141 13.117 6.844 1 98.12 178 ASP B N 1
ATOM 3525 C CA . ASP B 1 178 ? 16.281 11.711 6.488 1 98.12 178 ASP B CA 1
ATOM 3526 C C . ASP B 1 178 ? 15.016 10.938 6.832 1 98.12 178 ASP B C 1
ATOM 3528 O O . ASP B 1 178 ? 14.539 10.125 6.031 1 98.12 178 ASP B O 1
ATOM 3532 N N . GLN B 1 179 ? 14.469 11.156 7.977 1 98.19 179 GLN B N 1
ATOM 3533 C CA . GLN B 1 179 ? 13.242 10.477 8.367 1 98.19 179 GLN B CA 1
ATOM 3534 C C . GLN B 1 179 ? 12.062 10.914 7.5 1 98.19 179 GLN B C 1
ATOM 3536 O O . GLN B 1 179 ? 11.172 10.117 7.207 1 98.19 179 GLN B O 1
ATOM 3541 N N . TYR B 1 180 ? 12.109 12.195 7.133 1 98.62 180 TYR B N 1
ATOM 3542 C CA . TYR B 1 180 ? 11.07 12.727 6.254 1 98.62 180 TYR B CA 1
ATOM 3543 C C . TYR B 1 180 ? 11.047 11.977 4.926 1 98.62 180 TYR B C 1
ATOM 3545 O O . TYR B 1 180 ? 9.992 11.531 4.477 1 98.62 180 TYR B O 1
ATOM 3553 N N . LEU B 1 181 ? 12.195 11.781 4.355 1 98.5 181 LEU B N 1
ATOM 3554 C CA . LEU B 1 181 ? 12.281 11.062 3.088 1 98.5 181 LEU B CA 1
ATOM 3555 C C . LEU B 1 181 ? 11.891 9.602 3.264 1 98.5 181 LEU B C 1
ATOM 3557 O O . LEU B 1 181 ? 11.18 9.039 2.424 1 98.5 181 LEU B O 1
ATOM 3561 N N . SER B 1 182 ? 12.391 9.008 4.316 1 98.06 182 SER B N 1
ATOM 3562 C CA . SER B 1 182 ? 12.031 7.621 4.594 1 98.06 182 SER B CA 1
ATOM 3563 C C . SER B 1 182 ? 10.523 7.465 4.762 1 98.06 182 SER B C 1
ATOM 3565 O O . SER B 1 182 ? 9.945 6.484 4.293 1 98.06 182 SER B O 1
ATOM 3567 N N . SER B 1 183 ? 9.898 8.375 5.422 1 98.62 183 SER B N 1
ATOM 3568 C CA . SER B 1 183 ? 8.453 8.359 5.605 1 98.62 183 SER B CA 1
ATOM 3569 C C . SER B 1 183 ? 7.723 8.508 4.277 1 98.62 183 SER B C 1
ATOM 3571 O O . SER B 1 183 ? 6.711 7.84 4.039 1 98.62 183 SER B O 1
ATOM 3573 N N . ILE B 1 184 ? 8.211 9.414 3.424 1 98.69 184 ILE B N 1
ATOM 3574 C CA . ILE B 1 184 ? 7.609 9.578 2.107 1 98.69 184 ILE B CA 1
ATOM 3575 C C . ILE B 1 184 ? 7.699 8.266 1.331 1 98.69 184 ILE B C 1
ATOM 3577 O O . ILE B 1 184 ? 6.734 7.852 0.687 1 98.69 184 ILE B O 1
ATOM 3581 N N . ASP B 1 185 ? 8.859 7.652 1.415 1 97.75 185 ASP B N 1
ATOM 3582 C CA . ASP B 1 185 ? 9.047 6.379 0.725 1 97.75 185 ASP B CA 1
ATOM 3583 C C . ASP B 1 185 ? 8.086 5.32 1.258 1 97.75 185 ASP B C 1
ATOM 3585 O O . ASP B 1 185 ? 7.527 4.535 0.488 1 97.75 185 ASP B O 1
ATOM 3589 N N . ARG B 1 186 ? 7.867 5.281 2.479 1 97.44 186 ARG B N 1
ATOM 3590 C CA . ARG B 1 186 ? 6.918 4.352 3.084 1 97.44 186 ARG B CA 1
ATOM 3591 C C . ARG B 1 186 ? 5.5 4.629 2.6 1 97.44 186 ARG B C 1
ATOM 3593 O O . ARG B 1 186 ? 4.766 3.703 2.244 1 97.44 186 ARG B O 1
ATOM 3600 N N . ILE B 1 187 ? 5.133 5.871 2.672 1 98.19 187 ILE B N 1
ATOM 3601 C CA . ILE B 1 187 ? 3.807 6.312 2.252 1 98.19 187 ILE B CA 1
ATOM 3602 C C . ILE B 1 187 ? 3.568 5.914 0.796 1 98.19 187 ILE B C 1
ATOM 3604 O O . ILE B 1 187 ? 2.473 5.484 0.435 1 98.19 187 ILE B O 1
ATOM 3608 N N . ALA B 1 188 ? 4.582 6.043 -0.004 1 97.5 188 ALA B N 1
ATOM 3609 C CA . ALA B 1 188 ? 4.488 5.707 -1.423 1 97.5 188 ALA B CA 1
ATOM 3610 C C . ALA B 1 188 ? 4.09 4.25 -1.617 1 97.5 188 ALA B C 1
ATOM 3612 O O . ALA B 1 188 ? 3.412 3.908 -2.59 1 97.5 188 ALA B O 1
ATOM 3613 N N . GLY B 1 189 ? 4.465 3.375 -0.768 1 96.81 189 GLY B N 1
ATOM 3614 C CA . GLY B 1 189 ? 4.188 1.952 -0.874 1 96.81 189 GLY B CA 1
ATOM 3615 C C . GLY B 1 189 ? 2.711 1.62 -0.751 1 96.81 189 GLY B C 1
ATOM 3616 O O . GLY B 1 189 ? 2.244 0.628 -1.312 1 96.81 189 GLY B O 1
ATOM 3617 N N . PHE B 1 190 ? 1.908 2.369 -0.02 1 97.12 190 PHE B N 1
ATOM 3618 C CA . PHE B 1 190 ? 0.512 2.072 0.277 1 97.12 190 PHE B CA 1
ATOM 3619 C C . PHE B 1 190 ? -0.327 2.092 -0.995 1 97.12 190 PHE B C 1
ATOM 3621 O O . PHE B 1 190 ? -1.315 1.362 -1.103 1 97.12 190 PHE B O 1
ATOM 3628 N N . ARG B 1 191 ? -0.067 3.074 -1.937 1 96.69 191 ARG B N 1
ATOM 3629 C CA . ARG B 1 191 ? -0.8 3.268 -3.184 1 96.69 191 ARG B CA 1
ATOM 3630 C C . ARG B 1 191 ? -2.301 3.355 -2.928 1 96.69 191 ARG B C 1
ATOM 3632 O O . ARG B 1 191 ? -3.084 2.621 -3.533 1 96.69 191 ARG B O 1
ATOM 3639 N N . PRO B 1 192 ? -2.744 4.285 -2.127 1 98.31 192 PRO B N 1
ATOM 3640 C CA . PRO B 1 192 ? -4.152 4.383 -1.733 1 98.31 192 PRO B CA 1
ATOM 3641 C C . PRO B 1 192 ? -5.047 4.875 -2.869 1 98.31 192 PRO B C 1
ATOM 3643 O O . PRO B 1 192 ? -4.559 5.445 -3.846 1 98.31 192 PRO B O 1
ATOM 3646 N N . GLU B 1 193 ? -6.34 4.559 -2.756 1 98.5 193 GLU B N 1
ATOM 3647 C CA . GLU B 1 193 ? -7.352 5.141 -3.637 1 98.5 193 GLU B CA 1
ATOM 3648 C C . GLU B 1 193 ? -7.621 6.602 -3.281 1 98.5 193 GLU B C 1
ATOM 3650 O O . GLU B 1 193 ? -7.875 7.422 -4.164 1 98.5 193 GLU B O 1
ATOM 3655 N N . ILE B 1 194 ? -7.625 6.875 -1.994 1 98.5 194 ILE B N 1
ATOM 3656 C CA . ILE B 1 194 ? -7.844 8.227 -1.485 1 98.5 194 ILE B CA 1
ATOM 3657 C C . ILE B 1 194 ? -6.668 8.641 -0.603 1 98.5 194 ILE B C 1
ATOM 3659 O O . ILE B 1 194 ? -6.262 7.895 0.294 1 98.5 194 ILE B O 1
ATOM 3663 N N . PHE B 1 195 ? -6.191 9.742 -0.922 1 97.44 195 PHE B N 1
ATOM 3664 C CA . PHE B 1 195 ? -5.07 10.32 -0.189 1 97.44 195 PHE B CA 1
ATOM 3665 C C . PHE B 1 195 ? -5.453 11.664 0.42 1 97.44 195 PHE B C 1
ATOM 3667 O O . PHE B 1 195 ? -5.699 12.633 -0.303 1 97.44 195 PHE B O 1
ATOM 3674 N N . GLY B 1 196 ? -5.539 11.695 1.765 1 98.31 196 GLY B N 1
ATOM 3675 C CA . GLY B 1 196 ? -5.875 12.922 2.469 1 98.31 196 GLY B CA 1
ATOM 3676 C C . GLY B 1 196 ? -4.672 13.609 3.084 1 98.31 196 GLY B C 1
ATOM 3677 O O . GLY B 1 196 ? -3.934 13 3.863 1 98.31 196 GLY B O 1
ATOM 3678 N N . VAL B 1 197 ? -4.477 14.883 2.764 1 98.25 197 VAL B N 1
ATOM 3679 C CA . VAL B 1 197 ? -3.426 15.695 3.365 1 98.25 197 VAL B CA 1
ATOM 3680 C C . VAL B 1 197 ? -4.047 16.75 4.285 1 98.25 197 VAL B C 1
ATOM 3682 O O . VAL B 1 197 ? -5.273 16.859 4.371 1 98.25 197 VAL B O 1
ATOM 3685 N N . GLY B 1 198 ? -3.195 17.422 4.98 1 97.81 198 GLY B N 1
ATOM 3686 C CA . GLY B 1 198 ? -3.678 18.266 6.055 1 97.81 198 GLY B CA 1
ATOM 3687 C C . GLY B 1 198 ? -4.25 19.594 5.566 1 97.81 198 GLY B C 1
ATOM 3688 O O . GLY B 1 198 ? -4.984 20.266 6.293 1 97.81 198 GLY B O 1
ATOM 3689 N N . HIS B 1 199 ? -3.85 19.938 4.301 1 97.81 199 HIS B N 1
ATOM 3690 C CA . HIS B 1 199 ? -4.195 21.297 3.883 1 97.81 199 HIS B CA 1
ATOM 3691 C C . HIS B 1 199 ? -4.59 21.328 2.41 1 97.81 199 HIS B C 1
ATOM 3693 O O . HIS B 1 199 ? -3.959 20.672 1.576 1 97.81 199 HIS B O 1
ATOM 3699 N N . VAL B 1 200 ? -5.594 22 2.053 1 96.44 200 VAL B N 1
ATOM 3700 C CA . VAL B 1 200 ? -5.957 22.578 0.763 1 96.44 200 VAL B CA 1
ATOM 3701 C C . VAL B 1 200 ? -6.41 21.469 -0.187 1 96.44 200 VAL B C 1
ATOM 3703 O O . VAL B 1 200 ? -7.539 21.484 -0.686 1 96.44 200 VAL B O 1
ATOM 3706 N N . LYS B 1 201 ? -5.621 20.438 -0.327 1 96 201 LYS B N 1
ATOM 3707 C CA . LYS B 1 201 ? -5.883 19.484 -1.396 1 96 201 LYS B CA 1
ATOM 3708 C C . LYS B 1 201 ? -6.188 18.094 -0.829 1 96 201 LYS B C 1
ATOM 3710 O O . LYS B 1 201 ? -6.086 17.875 0.38 1 96 201 LYS B O 1
ATOM 3715 N N . TYR B 1 202 ? -6.719 17.25 -1.577 1 97.75 202 TYR B N 1
ATOM 3716 C CA . TYR B 1 202 ? -6.758 15.805 -1.465 1 97.75 202 TYR B CA 1
ATOM 3717 C C . TYR B 1 202 ? -6.586 15.148 -2.83 1 97.75 202 TYR B C 1
ATOM 3719 O O . TYR B 1 202 ? -6.668 15.812 -3.861 1 97.75 202 TYR B O 1
ATOM 3727 N N . PHE B 1 203 ? -6.207 13.898 -2.855 1 98.12 203 PHE B N 1
ATOM 3728 C CA . PHE B 1 203 ? -5.934 13.219 -4.117 1 98.12 203 PHE B CA 1
ATOM 3729 C C . PHE B 1 203 ? -6.699 11.906 -4.207 1 98.12 203 PHE B C 1
ATOM 3731 O O . PHE B 1 203 ? -7.051 11.32 -3.182 1 98.12 203 PHE B O 1
ATOM 3738 N N . THR B 1 204 ? -6.961 11.469 -5.449 1 98.06 204 THR B N 1
ATOM 3739 C CA . THR B 1 204 ? -7.676 10.227 -5.707 1 98.06 204 THR B CA 1
ATOM 3740 C C . THR B 1 204 ? -7.012 9.445 -6.832 1 98.06 204 THR B C 1
ATOM 3742 O O . THR B 1 204 ? -6.406 10.031 -7.734 1 98.06 204 THR B O 1
ATOM 3745 N N . GLY B 1 205 ? -7.113 8.094 -6.742 1 96.75 205 GLY B N 1
ATOM 3746 C CA . GLY B 1 205 ? -6.617 7.238 -7.805 1 96.75 205 GLY B CA 1
ATOM 3747 C C . GLY B 1 205 ? -5.125 7.371 -8.039 1 96.75 205 GLY B C 1
ATOM 3748 O O . GLY B 1 205 ? -4.348 7.469 -7.082 1 96.75 205 GLY B O 1
ATOM 3749 N N . ARG B 1 206 ? -4.668 7.391 -9.227 1 94.69 206 ARG B N 1
ATOM 3750 C CA . ARG B 1 206 ? -3.252 7.395 -9.578 1 94.69 206 ARG B CA 1
ATOM 3751 C C . ARG B 1 206 ? -2.619 8.75 -9.281 1 94.69 206 ARG B C 1
ATOM 3753 O O . ARG B 1 206 ? -1.393 8.867 -9.219 1 94.69 206 ARG B O 1
ATOM 3760 N N . GLU B 1 207 ? -3.459 9.781 -9.141 1 97.19 207 GLU B N 1
ATOM 3761 C CA . GLU B 1 207 ? -2.93 11.078 -8.727 1 97.19 207 GLU B CA 1
ATOM 3762 C C . GLU B 1 207 ? -2.232 10.984 -7.375 1 97.19 207 GLU B C 1
ATOM 3764 O O . GLU B 1 207 ? -1.324 11.766 -7.082 1 97.19 207 GLU B O 1
ATOM 3769 N N . CYS B 1 208 ? -2.734 10.008 -6.59 1 97.94 208 CYS B N 1
ATOM 3770 C CA . CYS B 1 208 ? -2.082 9.797 -5.305 1 97.94 208 CYS B CA 1
ATOM 3771 C C . CYS B 1 208 ? -0.602 9.484 -5.484 1 97.94 208 CYS B C 1
ATOM 3773 O O . CYS B 1 208 ? 0.244 10.047 -4.785 1 97.94 208 CYS B O 1
ATOM 3775 N N . ASP B 1 209 ? -0.302 8.648 -6.477 1 97.75 209 ASP B N 1
ATOM 3776 C CA . ASP B 1 209 ? 1.087 8.281 -6.73 1 97.75 209 ASP B CA 1
ATOM 3777 C C . ASP B 1 209 ? 1.897 9.484 -7.207 1 97.75 209 ASP B C 1
ATOM 3779 O O . ASP B 1 209 ? 3.051 9.656 -6.809 1 97.75 209 ASP B O 1
ATOM 3783 N N . HIS B 1 210 ? 1.297 10.289 -8 1 97.5 210 HIS B N 1
ATOM 3784 C CA . HIS B 1 210 ? 1.955 11.484 -8.523 1 97.5 210 HIS B CA 1
ATOM 3785 C C . HIS B 1 210 ? 2.252 12.477 -7.41 1 97.5 210 HIS B C 1
ATOM 3787 O O . HIS B 1 210 ? 3.32 13.094 -7.391 1 97.5 210 HIS B O 1
ATOM 3793 N N . ALA B 1 211 ? 1.294 12.617 -6.559 1 98.12 211 ALA B N 1
ATOM 3794 C CA . ALA B 1 211 ? 1.463 13.547 -5.445 1 98.12 211 ALA B CA 1
ATOM 3795 C C . ALA B 1 211 ? 2.648 13.156 -4.57 1 98.12 211 ALA B C 1
ATOM 3797 O O . ALA B 1 211 ? 3.451 14 -4.18 1 98.12 211 ALA B O 1
ATOM 3798 N N . VAL B 1 212 ? 2.725 11.898 -4.281 1 98.56 212 VAL B N 1
ATOM 3799 C CA . VAL B 1 212 ? 3.811 11.414 -3.434 1 98.56 212 VAL B CA 1
ATOM 3800 C C . VAL B 1 212 ? 5.148 11.617 -4.145 1 98.56 212 VAL B C 1
ATOM 3802 O O . VAL B 1 212 ? 6.125 12.055 -3.531 1 98.56 212 VAL B O 1
ATOM 3805 N N . ARG B 1 213 ? 5.215 11.305 -5.395 1 98.12 213 ARG B N 1
ATOM 3806 C CA . ARG B 1 213 ? 6.434 11.492 -6.176 1 98.12 213 ARG B CA 1
ATOM 3807 C C . ARG B 1 213 ? 6.855 12.961 -6.184 1 98.12 213 ARG B C 1
ATOM 3809 O O . ARG B 1 213 ? 8.031 13.273 -6 1 98.12 213 ARG B O 1
ATOM 3816 N N . ARG B 1 214 ? 5.918 13.789 -6.418 1 98.25 214 ARG B N 1
ATOM 3817 C CA . ARG B 1 214 ? 6.203 15.219 -6.449 1 98.25 214 ARG B CA 1
ATOM 3818 C C . ARG B 1 214 ? 6.723 15.703 -5.102 1 98.25 214 ARG B C 1
ATOM 3820 O O . ARG B 1 214 ? 7.645 16.516 -5.039 1 98.25 214 ARG B O 1
ATOM 3827 N N . ALA B 1 215 ? 6.051 15.258 -4.062 1 98.69 215 ALA B N 1
ATOM 3828 C CA . ALA B 1 215 ? 6.484 15.641 -2.721 1 98.69 215 ALA B CA 1
ATOM 3829 C C . ALA B 1 215 ? 7.934 15.234 -2.477 1 98.69 215 ALA B C 1
ATOM 3831 O O . ALA B 1 215 ? 8.727 16.016 -1.958 1 98.69 215 ALA B O 1
ATOM 3832 N N . ARG B 1 216 ? 8.258 14.016 -2.832 1 98.75 216 ARG B N 1
ATOM 3833 C CA . ARG B 1 216 ? 9.617 13.523 -2.646 1 98.75 216 ARG B CA 1
ATOM 3834 C C . ARG B 1 216 ? 10.609 14.344 -3.459 1 98.75 216 ARG B C 1
ATOM 3836 O O . ARG B 1 216 ? 11.672 14.727 -2.953 1 98.75 216 ARG B O 1
ATOM 3843 N N . GLU B 1 217 ? 10.312 14.562 -4.699 1 98.62 217 GLU B N 1
ATOM 3844 C CA . GLU B 1 217 ? 11.18 15.305 -5.605 1 98.62 217 GLU B CA 1
ATOM 3845 C C . GLU B 1 217 ? 11.445 16.719 -5.086 1 98.62 217 GLU B C 1
ATOM 3847 O O . GLU B 1 217 ? 12.578 17.203 -5.129 1 98.62 217 GLU B O 1
ATOM 3852 N N . GLU B 1 218 ? 10.414 17.344 -4.676 1 98.62 218 GLU B N 1
ATOM 3853 C CA . GLU B 1 218 ? 10.57 18.719 -4.188 1 98.62 218 GLU B CA 1
ATOM 3854 C C . GLU B 1 218 ? 11.406 18.75 -2.912 1 98.62 218 GLU B C 1
ATOM 3856 O O . GLU B 1 218 ? 12.172 19.703 -2.689 1 98.62 218 GLU B O 1
ATOM 3861 N N . ALA B 1 219 ? 11.18 17.781 -2.047 1 98.62 219 ALA B N 1
ATOM 3862 C CA . ALA B 1 219 ? 12 17.703 -0.839 1 98.62 219 ALA B CA 1
ATOM 3863 C C . ALA B 1 219 ? 13.477 17.562 -1.187 1 98.62 219 ALA B C 1
ATOM 3865 O O . ALA B 1 219 ? 14.32 18.25 -0.619 1 98.62 219 ALA B O 1
ATOM 3866 N N . VAL B 1 220 ? 13.781 16.688 -2.084 1 98.56 220 VAL B N 1
ATOM 3867 C CA . VAL B 1 220 ? 15.164 16.469 -2.504 1 98.56 220 VAL B CA 1
ATOM 3868 C C . VAL B 1 220 ? 15.711 17.719 -3.158 1 98.56 220 VAL B C 1
ATOM 3870 O O . VAL B 1 220 ? 16.844 18.125 -2.883 1 98.56 220 VAL B O 1
ATOM 3873 N N . ARG B 1 221 ? 14.961 18.328 -4.023 1 98.31 221 ARG B N 1
ATOM 3874 C CA . ARG B 1 221 ? 15.375 19.547 -4.719 1 98.31 221 ARG B CA 1
ATOM 3875 C C . ARG B 1 221 ? 15.711 20.656 -3.729 1 98.31 221 ARG B C 1
ATOM 3877 O O . ARG B 1 221 ? 16.75 21.312 -3.852 1 98.31 221 ARG B O 1
ATOM 3884 N N . LEU B 1 222 ? 14.812 20.875 -2.781 1 98.19 222 LEU B N 1
ATOM 3885 C CA . LEU B 1 222 ? 15.07 21.906 -1.782 1 98.19 222 LEU B CA 1
ATOM 3886 C C . LEU B 1 222 ? 16.344 21.609 -1.004 1 98.19 222 LEU B C 1
ATOM 3888 O O . LEU B 1 222 ? 17.141 22.516 -0.746 1 98.19 222 LEU B O 1
ATOM 3892 N N . ALA B 1 223 ? 16.484 20.375 -0.573 1 98 223 ALA B N 1
ATOM 3893 C CA . ALA B 1 223 ? 17.672 19.984 0.166 1 98 223 ALA B CA 1
ATOM 3894 C C . ALA B 1 223 ? 18.938 20.281 -0.638 1 98 223 ALA B C 1
ATOM 3896 O O . ALA B 1 223 ? 19.938 20.766 -0.092 1 98 223 ALA B O 1
ATOM 3897 N N . GLU B 1 224 ? 18.938 19.969 -1.914 1 97.81 224 GLU B N 1
ATOM 3898 C CA . GLU B 1 224 ? 20.078 20.234 -2.783 1 97.81 224 GLU B CA 1
ATOM 3899 C C . GLU B 1 224 ? 20.375 21.719 -2.883 1 97.81 224 GLU B C 1
ATOM 3901 O O . GLU B 1 224 ? 21.531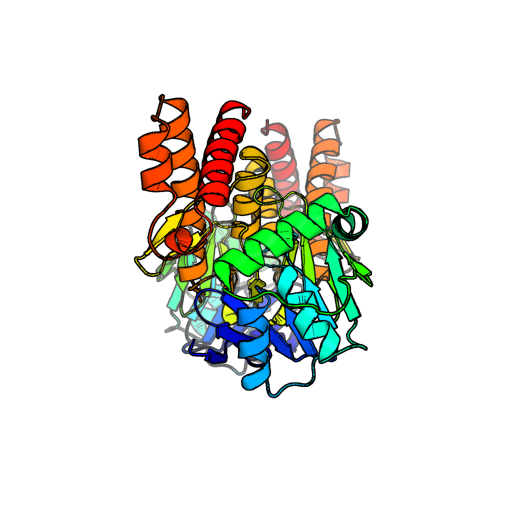 22.141 -2.865 1 97.81 224 GLU B O 1
ATOM 3906 N N . MET B 1 225 ? 19.344 22.484 -3.039 1 97.69 225 MET B N 1
ATOM 3907 C CA . MET B 1 225 ? 19.516 23.938 -3.104 1 97.69 225 MET B CA 1
ATOM 3908 C C . MET B 1 225 ? 20.156 24.469 -1.825 1 97.69 225 MET B C 1
ATOM 3910 O O . MET B 1 225 ? 21.047 25.312 -1.878 1 97.69 225 MET B O 1
ATOM 3914 N N . VAL B 1 226 ? 19.703 23.984 -0.705 1 97.75 226 VAL B N 1
ATOM 3915 C CA . VAL B 1 226 ? 20.219 24.422 0.589 1 97.75 226 VAL B CA 1
ATOM 3916 C C . VAL B 1 226 ? 21.688 24 0.719 1 97.75 226 VAL B C 1
ATOM 3918 O O . VAL B 1 226 ? 22.531 24.812 1.115 1 97.75 226 VAL B O 1
ATOM 3921 N N . LYS B 1 227 ? 21.984 22.781 0.409 1 96.88 227 LYS B N 1
ATOM 3922 C CA . LYS B 1 227 ? 23.344 22.281 0.5 1 96.88 227 LYS B CA 1
ATOM 3923 C C . LYS B 1 227 ? 24.281 23.031 -0.445 1 96.88 227 LYS B C 1
ATOM 3925 O O . LYS B 1 227 ? 25.484 23.141 -0.185 1 96.88 227 LYS B O 1
ATOM 3930 N N . SER B 1 228 ? 23.766 23.547 -1.498 1 96.94 228 SER B N 1
ATOM 3931 C CA . SER B 1 228 ? 24.547 24.281 -2.48 1 96.94 228 SER B CA 1
ATOM 3932 C C . SER B 1 228 ? 24.703 25.75 -2.088 1 96.94 228 SER B C 1
ATOM 3934 O O . SER B 1 228 ? 25.203 26.562 -2.869 1 96.94 228 SER B O 1
ATOM 3936 N N . GLY B 1 229 ? 24.188 26.125 -0.917 1 95.88 229 GLY B N 1
ATOM 3937 C CA . GLY B 1 229 ? 24.453 27.453 -0.387 1 95.88 229 GLY B CA 1
ATOM 3938 C C . GLY B 1 229 ? 23.312 28.422 -0.602 1 95.88 229 GLY B C 1
ATOM 3939 O O . GLY B 1 229 ? 23.531 29.641 -0.689 1 95.88 229 GLY B O 1
ATOM 3940 N N . MET B 1 230 ? 22.141 27.938 -0.704 1 96.31 230 MET B N 1
ATOM 3941 C CA . MET B 1 230 ? 20.984 28.812 -0.837 1 96.31 230 MET B CA 1
ATOM 3942 C C . MET B 1 230 ? 20.938 29.844 0.295 1 96.31 230 MET B C 1
ATOM 3944 O O . MET B 1 230 ? 21.031 29.484 1.469 1 96.31 230 MET B O 1
ATOM 3948 N N . GLU B 1 231 ? 20.719 31.109 -0.086 1 97.44 231 GLU B N 1
ATOM 3949 C CA . GLU B 1 231 ? 20.641 32.188 0.897 1 97.44 231 GLU B CA 1
ATOM 3950 C C . GLU B 1 231 ? 19.344 32.094 1.695 1 97.44 231 GLU B C 1
ATOM 3952 O O . GLU B 1 231 ? 18.297 31.688 1.168 1 97.44 231 GLU B O 1
ATOM 3957 N N . ASP B 1 232 ? 19.438 32.594 2.895 1 97.25 232 ASP B N 1
ATOM 3958 C CA . ASP B 1 232 ? 18.281 32.562 3.787 1 97.25 232 ASP B CA 1
ATOM 3959 C C . ASP B 1 232 ? 17.094 33.281 3.182 1 97.25 232 ASP B C 1
ATOM 3961 O O . ASP B 1 232 ? 15.953 32.844 3.279 1 97.25 232 ASP B O 1
ATOM 3965 N N . GLU B 1 233 ? 17.375 34.375 2.604 1 97.19 233 GLU B N 1
ATOM 3966 C CA . GLU B 1 233 ? 16.312 35.188 2.016 1 97.19 233 GLU B CA 1
ATOM 3967 C C . GLU B 1 233 ? 15.586 34.406 0.905 1 97.19 233 GLU B C 1
ATOM 3969 O O . GLU B 1 233 ? 14.367 34.5 0.781 1 97.19 233 GLU B O 1
ATOM 3974 N N . LYS B 1 234 ? 16.312 33.75 0.111 1 97.5 234 LYS B N 1
ATOM 3975 C CA . LYS B 1 234 ? 15.734 32.938 -0.975 1 97.5 234 LYS B CA 1
ATOM 3976 C C . LYS B 1 234 ? 14.922 31.781 -0.434 1 97.5 234 LYS B C 1
ATOM 3978 O O . LYS B 1 234 ? 13.891 31.406 -1.011 1 97.5 234 LYS B O 1
ATOM 3983 N N . LEU B 1 235 ? 15.453 31.203 0.639 1 97.88 235 LEU B N 1
ATOM 3984 C CA . LEU B 1 235 ? 14.719 30.125 1.28 1 97.88 235 LEU B CA 1
ATOM 3985 C C . LEU B 1 235 ? 13.375 30.609 1.816 1 97.88 235 LEU B C 1
ATOM 3987 O O . LEU B 1 235 ? 12.359 29.938 1.67 1 97.88 235 LEU B O 1
ATOM 3991 N N . LEU B 1 236 ? 13.391 31.75 2.447 1 97.88 236 LEU B N 1
ATOM 3992 C CA . LEU B 1 236 ? 12.156 32.344 2.98 1 97.88 236 LEU B CA 1
ATOM 3993 C C . LEU B 1 236 ? 11.164 32.625 1.86 1 97.88 236 LEU B C 1
ATOM 3995 O O . LEU B 1 236 ? 9.961 32.375 2.014 1 97.88 236 LEU B O 1
ATOM 3999 N N . GLU B 1 237 ? 11.664 33.156 0.74 1 96.94 237 GLU B N 1
ATOM 4000 C CA . GLU B 1 237 ? 10.812 33.406 -0.415 1 96.94 237 GLU B CA 1
ATOM 4001 C C . GLU B 1 237 ? 10.211 32.125 -0.978 1 96.94 237 GLU B C 1
ATOM 4003 O O . GLU B 1 237 ? 9.062 32.125 -1.42 1 96.94 237 GLU B O 1
ATOM 4008 N N . TYR B 1 238 ? 11.023 31.125 -0.979 1 96.69 238 TYR B N 1
ATOM 4009 C CA . TYR B 1 238 ? 10.602 29.812 -1.438 1 96.69 238 TYR B CA 1
ATOM 4010 C C . TYR B 1 238 ? 9.516 29.234 -0.534 1 96.69 238 TYR B C 1
ATOM 4012 O O . TYR B 1 238 ? 8.531 28.656 -1.015 1 96.69 238 TYR B O 1
ATOM 4020 N N . PHE B 1 239 ? 9.688 29.391 0.728 1 96.44 239 PHE B N 1
ATOM 4021 C CA . PHE B 1 239 ? 8.914 28.719 1.765 1 96.44 239 PHE B CA 1
ATOM 4022 C C . PHE B 1 239 ? 7.602 29.453 2.02 1 96.44 239 PHE B C 1
ATOM 4024 O O . PHE B 1 239 ? 6.543 28.828 2.115 1 96.44 239 PHE B O 1
ATOM 4031 N N . ILE B 1 240 ? 7.613 30.75 2.129 1 96.75 240 ILE B N 1
ATOM 4032 C CA . ILE B 1 240 ? 6.457 31.531 2.531 1 96.75 240 ILE B CA 1
ATOM 4033 C C . ILE B 1 240 ? 5.676 31.984 1.295 1 96.75 240 ILE B C 1
ATOM 4035 O O . ILE B 1 240 ? 5.801 33.125 0.854 1 96.75 240 ILE B O 1
ATOM 4039 N N . VAL B 1 241 ? 4.902 31.141 0.791 1 96.12 241 VAL B N 1
ATOM 4040 C CA . VAL B 1 241 ? 4.133 31.391 -0.421 1 96.12 241 VAL B CA 1
ATOM 4041 C C . VAL B 1 241 ? 2.689 30.938 -0.22 1 96.12 241 VAL B C 1
ATOM 4043 O O . VAL B 1 241 ? 2.402 30.141 0.683 1 96.12 241 VAL B O 1
ATOM 4046 N N . ASP B 1 242 ? 1.762 31.547 -0.988 1 96.31 242 ASP B N 1
ATOM 4047 C CA . ASP B 1 242 ? 0.353 31.172 -0.994 1 96.31 242 ASP B CA 1
ATOM 4048 C C . ASP B 1 242 ? -0.211 31.125 0.425 1 96.31 242 ASP B C 1
ATOM 4050 O O . ASP B 1 242 ? -0.086 32.094 1.174 1 96.31 242 ASP B O 1
ATOM 4054 N N . GLU B 1 243 ? -0.817 30.062 0.906 1 95.19 243 GLU B N 1
ATOM 4055 C CA . GLU B 1 243 ? -1.503 29.969 2.191 1 95.19 243 GLU B CA 1
ATOM 4056 C C . GLU B 1 243 ? -0.518 30.078 3.352 1 95.19 243 GLU B C 1
ATOM 4058 O O . GLU B 1 243 ? -0.905 30.406 4.477 1 95.19 243 GLU B O 1
ATOM 4063 N N . LEU B 1 244 ? 0.708 29.781 3.078 1 96.25 244 LEU B N 1
ATOM 4064 C CA . LEU B 1 244 ? 1.71 29.844 4.137 1 96.25 244 LEU B CA 1
ATOM 4065 C C . LEU B 1 244 ? 1.95 31.297 4.559 1 96.25 244 LEU B C 1
ATOM 4067 O O . LEU B 1 244 ? 2.484 31.547 5.637 1 96.25 244 LEU B O 1
ATOM 4071 N N . LYS B 1 245 ? 1.52 32.25 3.768 1 95.5 245 LYS B N 1
ATOM 4072 C CA . LYS B 1 245 ? 1.609 33.656 4.09 1 95.5 245 LYS B CA 1
ATOM 4073 C C . LYS B 1 245 ? 0.664 34.031 5.234 1 95.5 245 LYS B C 1
ATOM 4075 O O . LYS B 1 245 ? 0.818 35.062 5.863 1 95.5 245 LYS B O 1
ATOM 4080 N N . PHE B 1 246 ? -0.281 33.156 5.461 1 93.56 246 PHE B N 1
ATOM 4081 C CA . PHE B 1 246 ? -1.275 33.469 6.484 1 93.56 246 PHE B CA 1
ATOM 4082 C C . PHE B 1 246 ? -0.741 33.125 7.871 1 93.56 246 PHE B C 1
ATOM 4084 O O . PHE B 1 246 ? -1.341 33.5 8.883 1 93.56 246 PHE B O 1
ATOM 4091 N N . TYR B 1 247 ? 0.368 32.469 7.938 1 95.81 247 TYR B N 1
ATOM 4092 C CA . TYR B 1 247 ? 0.954 32.062 9.211 1 95.81 247 TYR B CA 1
ATOM 4093 C C . TYR B 1 247 ? 1.814 33.188 9.789 1 95.81 247 TYR B C 1
ATOM 4095 O O . TYR B 1 247 ? 2.262 34.094 9.055 1 95.81 247 TYR B O 1
ATOM 4103 N N . PRO B 1 248 ? 2.012 33.125 11.102 1 94.5 248 PRO B N 1
ATOM 4104 C CA . PRO B 1 248 ? 2.861 34.156 11.703 1 94.5 248 PRO B CA 1
ATOM 4105 C C . PRO B 1 248 ? 4.258 34.188 11.094 1 94.5 248 PRO B C 1
ATOM 4107 O O . PRO B 1 248 ? 4.934 33.156 11.008 1 94.5 248 PRO B O 1
ATOM 4110 N N . LYS B 1 249 ? 4.641 35.344 10.742 1 93.69 249 LYS B N 1
ATOM 4111 C CA . LYS B 1 249 ? 5.898 35.531 10.031 1 93.69 249 LYS B CA 1
ATOM 4112 C C . LYS B 1 249 ? 7.07 34.969 10.82 1 93.69 249 LYS B C 1
ATOM 4114 O O . LYS B 1 249 ? 7.949 34.312 10.258 1 93.69 249 LYS B O 1
ATOM 4119 N N . GLU B 1 250 ? 7.066 35.312 12.062 1 93.25 250 GLU B N 1
ATOM 4120 C CA . GLU B 1 250 ? 8.172 34.844 12.906 1 93.25 250 GLU B CA 1
ATOM 4121 C C . GLU B 1 250 ? 8.219 33.312 12.969 1 93.25 250 GLU B C 1
ATOM 4123 O O . GLU B 1 250 ? 9.297 32.719 12.922 1 93.25 250 GLU B O 1
ATOM 4128 N N . ALA B 1 251 ? 7.105 32.656 13.086 1 93.19 251 ALA B N 1
ATOM 4129 C CA . ALA B 1 251 ? 7.027 31.203 13.117 1 93.19 251 ALA B CA 1
ATOM 4130 C C . ALA B 1 251 ? 7.5 30.594 11.797 1 93.19 251 ALA B C 1
ATOM 4132 O O . ALA B 1 251 ? 8.18 29.562 11.789 1 93.19 251 ALA B O 1
ATOM 4133 N N . MET B 1 252 ? 7.152 31.266 10.727 1 95.75 252 MET B N 1
ATOM 4134 C CA . MET B 1 252 ? 7.52 30.75 9.406 1 95.75 252 MET B CA 1
ATOM 4135 C C . MET B 1 252 ? 9.016 30.891 9.172 1 95.75 252 MET B C 1
ATOM 4137 O O . MET B 1 252 ? 9.641 30.016 8.57 1 95.75 252 MET B O 1
ATOM 4141 N N . LYS B 1 253 ? 9.547 32.031 9.625 1 96.31 253 LYS B N 1
ATOM 4142 C CA . LYS B 1 253 ? 10.992 32.188 9.531 1 96.31 253 LYS B CA 1
ATOM 4143 C C . LYS B 1 253 ? 11.734 31.125 10.32 1 96.31 253 LYS B C 1
ATOM 4145 O O . LYS B 1 253 ? 12.703 30.547 9.828 1 96.31 253 LYS B O 1
ATOM 4150 N N . ALA B 1 254 ? 11.266 30.938 11.477 1 95.75 254 ALA B N 1
ATOM 4151 C CA . ALA B 1 254 ? 11.883 29.906 12.328 1 95.75 254 ALA B CA 1
ATOM 4152 C C . ALA B 1 254 ? 11.797 28.531 11.672 1 95.75 254 ALA B C 1
ATOM 4154 O O . ALA B 1 254 ? 12.75 27.75 11.734 1 95.75 254 ALA B O 1
ATOM 4155 N N . SER B 1 255 ? 10.656 28.203 11.141 1 96.44 255 SER B N 1
ATOM 4156 C CA . SER B 1 255 ? 10.453 26.922 10.469 1 96.44 255 SER B CA 1
ATOM 4157 C C . SER B 1 255 ? 11.391 26.766 9.281 1 96.44 255 SER B C 1
ATOM 4159 O O . SER B 1 255 ? 11.977 25.703 9.086 1 96.44 255 SER B O 1
ATOM 4161 N N . ALA B 1 256 ? 11.531 27.797 8.508 1 97.06 256 ALA B N 1
ATOM 4162 C CA . ALA B 1 256 ? 12.422 27.766 7.359 1 97.06 256 ALA B CA 1
ATOM 4163 C C . ALA B 1 256 ? 13.867 27.516 7.789 1 97.06 256 ALA B C 1
ATOM 4165 O O . ALA B 1 256 ? 14.586 26.734 7.152 1 97.06 256 ALA B O 1
ATOM 4166 N N . MET B 1 257 ? 14.273 28.203 8.82 1 96.94 257 MET B N 1
ATOM 4167 C CA . MET B 1 257 ? 15.633 28.016 9.32 1 96.94 257 MET B CA 1
ATOM 4168 C C . MET B 1 257 ? 15.82 26.609 9.859 1 96.94 257 MET B C 1
ATOM 4170 O O . MET B 1 257 ? 16.906 26.031 9.742 1 96.94 257 MET B O 1
ATOM 4174 N N . LEU B 1 258 ? 14.789 26.109 10.484 1 97 258 LEU B N 1
ATOM 4175 C CA . LEU B 1 258 ? 14.836 24.734 10.969 1 97 258 LEU B CA 1
ATOM 4176 C C . LEU B 1 258 ? 15.023 23.75 9.812 1 97 258 LEU B C 1
ATOM 4178 O O . LEU B 1 258 ? 15.789 22.781 9.922 1 97 258 LEU B O 1
ATOM 4182 N N . LEU B 1 259 ? 14.32 23.938 8.727 1 97.12 259 LEU B N 1
ATOM 4183 C CA . LEU B 1 259 ? 14.461 23.094 7.539 1 97.12 259 LEU B CA 1
ATOM 4184 C C . LEU B 1 259 ? 15.906 23.094 7.051 1 97.12 259 LEU B C 1
ATOM 4186 O O . LEU B 1 259 ? 16.453 22.047 6.734 1 97.12 259 LEU B O 1
ATOM 4190 N N . LYS B 1 260 ? 16.438 24.312 7 1 97.5 260 LYS B N 1
ATOM 4191 C CA . LYS B 1 260 ? 17.812 24.453 6.574 1 97.5 260 LYS B CA 1
ATOM 4192 C C . LYS B 1 260 ? 18.75 23.656 7.477 1 97.5 260 LYS B C 1
ATOM 4194 O O . LYS B 1 260 ? 19.609 22.906 6.988 1 97.5 260 LYS B O 1
ATOM 4199 N N . ARG B 1 261 ? 18.594 23.828 8.734 1 97.62 261 ARG B N 1
ATOM 4200 C CA . ARG B 1 261 ? 19.438 23.141 9.711 1 97.62 261 ARG B CA 1
ATOM 4201 C C . ARG B 1 261 ? 19.328 21.625 9.547 1 97.62 261 ARG B C 1
ATOM 4203 O O . ARG B 1 261 ? 20.328 20.906 9.617 1 97.62 261 ARG B O 1
ATOM 4210 N N . ARG B 1 262 ? 18.125 21.062 9.328 1 97.81 262 ARG B N 1
ATOM 4211 C CA . ARG B 1 262 ? 17.922 19.625 9.242 1 97.81 262 ARG B CA 1
ATOM 4212 C C . ARG B 1 262 ? 18.594 19.047 8.008 1 97.81 262 ARG B C 1
ATOM 4214 O O . ARG B 1 262 ? 19.094 17.906 8.031 1 97.81 262 ARG B O 1
ATOM 4221 N N . VAL B 1 263 ? 18.547 19.766 6.965 1 96.62 263 VAL B N 1
ATOM 4222 C CA . VAL B 1 263 ? 19.219 19.328 5.746 1 96.62 263 VAL B CA 1
ATOM 4223 C C . VAL B 1 263 ? 20.734 19.25 5.984 1 96.62 263 VAL B C 1
ATOM 4225 O O . VAL B 1 263 ? 21.375 18.281 5.602 1 96.62 263 VAL B O 1
ATOM 4228 N N . LEU B 1 264 ? 21.234 20.297 6.609 1 95.94 264 LEU B N 1
ATOM 4229 C CA . LEU B 1 264 ? 22.672 20.406 6.809 1 95.94 264 LEU B CA 1
ATOM 4230 C C . LEU B 1 264 ? 23.156 19.359 7.812 1 95.94 264 LEU B C 1
ATOM 4232 O O . LEU B 1 264 ? 24.328 18.984 7.797 1 95.94 264 LEU B O 1
ATOM 4236 N N . GLU B 1 265 ? 22.312 18.875 8.641 1 94.31 265 GLU B N 1
ATOM 4237 C CA . GLU B 1 265 ? 22.641 17.844 9.617 1 94.31 265 GLU B CA 1
ATOM 4238 C C . GLU B 1 265 ? 22.516 16.453 9.008 1 94.31 265 GLU B C 1
ATOM 4240 O O . GLU B 1 265 ? 22.922 15.461 9.617 1 94.31 265 GLU B O 1
ATOM 4245 N N . SER B 1 266 ? 22 16.375 7.91 1 91.38 266 SER B N 1
ATOM 4246 C CA . SER B 1 266 ? 21.703 15.078 7.316 1 91.38 266 SER B CA 1
ATOM 4247 C C . SER B 1 266 ? 22.938 14.484 6.645 1 91.38 266 SER B C 1
ATOM 4249 O O . SER B 1 266 ? 23.953 15.172 6.457 1 91.38 266 SER B O 1
ATOM 4251 N N . ASP B 1 267 ? 22.969 13.133 6.387 1 77 267 ASP B N 1
ATOM 4252 C CA . ASP B 1 267 ? 24.094 12.406 5.789 1 77 267 ASP B CA 1
ATOM 4253 C C . ASP B 1 267 ? 24.172 12.664 4.289 1 77 267 ASP B C 1
ATOM 4255 O O . ASP B 1 267 ? 23.156 12.891 3.635 1 77 267 ASP B O 1
#

Foldseek 3Di:
DDWDWADPDPFWIWTAQPWFIWIWGHDPFIEIEFQFFLQSNVVCVVPDPDDHQAYEQQDDALRGFNSVQVVCVVVVNHAYEFAQVVQVLLVDPVSVVVSQVQSCLLNVHGDPGDRGHHRDHDEDQDDDRQWGWYDQAQLHNRGIWTARPVQQAIERAQLLADQAPVGDGAHRRLDALVSSLVSLVVQLVSQGQKYHYGTDDIDGHCVSNVSSVNSNVVSVVVLVCLVVPNDLVVLLVVHCDHPSVSGDSVVSSVSSVSSSVNSVPHD/DDWDWADPDPFWIWTAQAWFIWIWGHDPFIEIEFQFFLQSNVVCVVPDPDDHQAYEQQDDALRGFNSVQVVCVVVVNHAYEFAQCVQVLLPDPVSVVVSQVQSCLLNVDGDDGDRGHHRDHDEDQDDDRQWGWYDQAQLHNRGIWTARPVQQAIERAQLLADQAPVGDGAHRRLDALVSSLVSLVVQLVSQGQKYHYGTDDIDGHCVSNVSSVNSNVVSVVVLVCLVVPPDLVVLLVVHCDHPSVSGDSVVSSVSSVSSSVNSVPHD

Sequence (534 aa):
MEVEVIELTSSFKLYRVGFVNYYVYSGEKTVLIETGLSCTASKLLEELDEDVDSILITHAHFDHITGLSVLLEQYPEAEVGGHAGIARLLGKEKVLKSWFKDDVEVCGESYDGEKLRIDRGLGEGDVFHGLEIYEVPGHSPDSLSVYHRGENVLLVSDSLGYFTSSGKVIPLFFYSYDQYLSSIDRIAGFRPEIFGVGHVKYFTGRECDHAVRRAREEAVRLAEMVKSGMEDEKLLEYFIVDELKFYPKEAMKASAMLLKRRVLESDMEVEVIELTSSFKLYRVGFVNYYVYSGEKTVLIETGLSCTASKLLEELDEDVDSILITHAHFDHITGLSVLLEQYPEAEVGGHAGIARLLGKEKVLKSWFKDDVEVCGESYDGEKLRIDRGLGEGDVFHGLEIYEVPGHSPDSLSVYHRGENVLLVSDSLGYFTSSGKVIPLFFYSYDQYLSSIDRIAGFRPEIFGVGHVKYFTGRECDHAVRRAREEAVRLAEMVKSGMEDEKLLEYFIVDELKFYPKEAMKASAMLLKRRVLESD

Nearest PDB structures (foldseek):
  7r3f-assembly1_A  TM=8.589E-01  e=3.062E-17  Pseudomonas aeruginosa PAO1
  3dh8-assembly1_A  TM=8.689E-01  e=6.974E-17  Pseudomonas aeruginosa
  7r3e-assembly1_A  TM=8.684E-01  e=2.260E-16  Pseudomonas aeruginosa PAO1
  2zo4-assembly1_A  TM=6.423E-01  e=2.567E-11  Thermus thermophilus HB8
  9c3d-assembly1_A  TM=6.410E-01  e=9.173E-09  Dyadobacter fermentans DSM 18053

Organism: NCBI:txid113653

pLDDT: mean 96.22, std 4.06, range [65.69, 98.88]